Protein AF-A0A662FDF1-F1 (afdb_monomer_lite)

Sequence (699 aa):
MPKTLEEILCEEPIIKRAIHRTEIYFAEHPLLTFTLAAVPGYFVAKRFGVEMYGWEDIWRFSPWQPGIGFFFGAFSTLMAKAAKRRIYEAGNPPKIGNSLADRIGYTMWRHPSLPGAIFFMLVIAKVSGSIIQVIKEPWIYTLTPAQALWNYLPFLYVSACIGNTVGYLLHPVIRPHLSQTISTLLAEVKYMLFRDKAILEAKEAELEREKQTQGRLAEDYAMLMGLKRWLGKTEEFFQVTAELYSESDQILKGKNIISTGGYIAAPGIELQFAVGNLRSFISSKFFGGAREDYYLRKAISVMLTYNNVRRAKRLMAKAVTVSNHRPDVQALYSLFLHYFKQPEAEREMHKMVELVLSDNKLRVEPLGESVNKVYTIGPSKFLESTLIFKEHPELEVLEQEYTMREHLEAAIQGLEGYALPEVLAPPATYIVNGEEMHVYVLKRSPGVVLWDLMQEDETPELVQILNRIAEVIAVWHASLPTDLSEHGALKLDAKLRSRLNNEHLRAHLLRAMQPSDYESLVRTIEKHYTPVYNTFEESVWALNLDSHPQQYILGRKGTITRVDTEDKGVVPVQFDLVNLMECVPVLSEDEKLAAIELYHTVYMANATPNVQALPSLDELALHYYNGIIQRAISLCAAWSSPDRTRMWQYRPVILGCAINAIEQIKHLNHGYYFAHSTHYKALRDGLLKIQECLVGLSA

pLDDT: mean 71.82, std 23.58, range [26.97, 98.56]

Radius of gyration: 37.02 Å; chains: 1; bounding box: 110×81×86 Å

Structure (mmCIF, N/CA/C/O backbone):
data_AF-A0A662FDF1-F1
#
_entry.id   AF-A0A662FDF1-F1
#
loop_
_atom_site.group_PDB
_atom_site.id
_atom_site.type_symbol
_atom_site.label_atom_id
_atom_site.label_alt_id
_atom_site.label_comp_id
_atom_site.label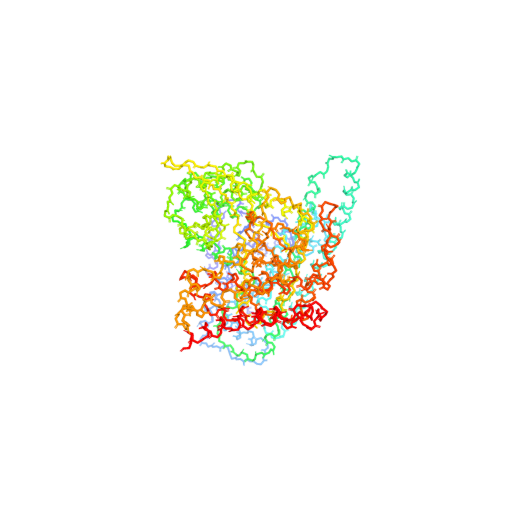_asym_id
_atom_site.label_entity_id
_atom_site.label_seq_id
_atom_site.pdbx_PDB_ins_code
_atom_site.Cartn_x
_atom_site.Cartn_y
_atom_site.Cartn_z
_atom_site.occupancy
_atom_site.B_iso_or_equiv
_atom_site.auth_seq_id
_atom_site.auth_comp_id
_atom_site.auth_asym_id
_atom_site.auth_atom_id
_atom_site.pdbx_PDB_model_num
ATOM 1 N N . MET A 1 1 ? -72.327 -51.411 32.948 1.00 42.38 1 MET A N 1
ATOM 2 C CA . MET A 1 1 ? -71.664 -50.571 31.927 1.00 42.38 1 MET A CA 1
ATOM 3 C C . MET A 1 1 ? -70.189 -50.468 32.284 1.00 42.38 1 MET A C 1
ATOM 5 O O . MET A 1 1 ? -69.911 -50.426 33.480 1.00 42.38 1 MET A O 1
ATOM 9 N N . PRO A 1 2 ? -69.247 -50.508 31.325 1.00 40.22 2 PRO A N 1
ATOM 10 C CA . PRO A 1 2 ? -67.842 -50.284 31.647 1.00 40.22 2 PRO A CA 1
ATOM 11 C C . PRO A 1 2 ? -67.670 -48.845 32.142 1.00 40.22 2 PRO A C 1
ATOM 13 O O . PRO A 1 2 ? -68.214 -47.924 31.533 1.00 40.22 2 PRO A O 1
ATOM 16 N N . LYS A 1 3 ? -66.954 -48.677 33.261 1.00 39.44 3 LYS A N 1
ATOM 17 C CA . LYS A 1 3 ? -66.664 -47.354 33.817 1.00 39.44 3 LYS A CA 1
ATOM 18 C C . LYS A 1 3 ? -65.905 -46.520 32.789 1.00 39.44 3 LYS A C 1
ATOM 20 O O . LYS A 1 3 ? -65.003 -47.035 32.120 1.00 39.44 3 LYS A O 1
ATOM 25 N N . THR A 1 4 ? -66.253 -45.248 32.663 1.00 43.44 4 THR A N 1
ATOM 26 C CA . THR A 1 4 ? -65.507 -44.329 31.799 1.00 43.44 4 THR A CA 1
ATOM 27 C C . THR A 1 4 ? -64.102 -44.106 32.364 1.00 43.44 4 THR A C 1
ATOM 29 O O . THR A 1 4 ? -63.842 -44.284 33.556 1.00 43.44 4 THR A O 1
ATOM 32 N N . LEU A 1 5 ? -63.157 -43.713 31.508 1.00 35.69 5 LEU A N 1
ATOM 33 C CA . LEU A 1 5 ? -61.793 -43.394 31.940 1.00 35.69 5 LEU A CA 1
ATOM 34 C C . LEU A 1 5 ? -61.787 -42.297 33.027 1.00 35.69 5 LEU A C 1
ATOM 36 O O . LEU A 1 5 ? -60.950 -42.337 33.922 1.00 35.69 5 LEU A O 1
ATOM 40 N N . GLU A 1 6 ? -62.752 -41.374 32.983 1.00 38.72 6 GLU A N 1
ATOM 41 C CA . GLU A 1 6 ? -62.977 -40.342 34.004 1.00 38.72 6 GLU A CA 1
ATOM 42 C C . GLU A 1 6 ? -63.406 -40.932 35.356 1.00 38.72 6 GLU A C 1
ATOM 44 O O . GLU A 1 6 ? -62.840 -40.573 36.388 1.00 38.72 6 GLU A O 1
ATOM 49 N N . GLU A 1 7 ? -64.333 -41.892 35.365 1.00 44.09 7 GLU A N 1
ATOM 50 C CA . GLU A 1 7 ? -64.787 -42.570 36.589 1.00 44.09 7 GLU A CA 1
ATOM 51 C C . GLU A 1 7 ? -63.662 -43.375 37.256 1.00 44.09 7 GLU A C 1
ATOM 53 O O . GLU A 1 7 ? -63.554 -43.409 38.482 1.00 44.09 7 GLU A O 1
ATOM 58 N N . ILE A 1 8 ? -62.778 -43.972 36.453 1.00 44.91 8 ILE A N 1
ATOM 59 C CA . ILE A 1 8 ? -61.617 -44.733 36.937 1.00 44.91 8 ILE A CA 1
ATOM 60 C C . ILE A 1 8 ? -60.568 -43.802 37.568 1.00 44.91 8 ILE A C 1
ATOM 62 O O . ILE A 1 8 ? -59.941 -44.156 38.565 1.00 44.91 8 ILE A O 1
ATOM 66 N N . LEU A 1 9 ? -60.376 -42.601 37.017 1.00 41.38 9 LEU A N 1
ATOM 67 C CA . LEU A 1 9 ? -59.391 -41.635 37.516 1.00 41.38 9 LEU A CA 1
ATOM 68 C C . LEU A 1 9 ? -59.842 -40.947 38.816 1.00 41.38 9 LEU A C 1
ATOM 70 O O . LEU A 1 9 ? -59.007 -40.637 39.663 1.00 41.38 9 LEU A O 1
ATOM 74 N N . CYS A 1 10 ? -61.144 -40.751 39.032 1.00 44.44 10 CYS A N 1
ATOM 75 C CA . CYS A 1 10 ? -61.662 -40.150 40.269 1.00 44.44 10 CYS A CA 1
ATOM 76 C C . CYS A 1 10 ? -61.654 -41.095 41.488 1.00 44.44 10 CYS A C 1
ATOM 78 O O . CYS A 1 10 ? -61.742 -40.633 42.632 1.00 44.44 10 CYS A O 1
ATOM 80 N N . GLU A 1 11 ? -61.541 -42.408 41.280 1.00 46.00 11 GLU A N 1
ATOM 81 C CA . GLU A 1 11 ? -61.487 -43.401 42.362 1.00 46.00 11 GLU A CA 1
ATOM 82 C C . GLU A 1 11 ? -60.057 -43.695 42.855 1.00 46.00 11 GLU A C 1
ATOM 84 O O . GLU A 1 11 ? -59.892 -44.235 43.951 1.00 46.00 11 GLU A O 1
ATOM 89 N N . GLU A 1 12 ? -59.030 -43.270 42.110 1.00 51.44 12 GLU A N 1
ATOM 90 C CA . GLU A 1 12 ? -57.619 -43.538 42.403 1.00 51.44 12 GLU A CA 1
ATOM 91 C C . GLU A 1 12 ? -57.128 -42.850 43.701 1.00 51.44 12 GLU A C 1
ATOM 93 O O . GLU A 1 12 ? -57.155 -41.616 43.811 1.00 51.44 12 GLU A O 1
ATOM 98 N N . PRO A 1 13 ? -56.606 -43.602 44.693 1.00 50.75 13 PRO A N 1
ATOM 99 C CA . PRO A 1 13 ? -56.157 -43.060 45.980 1.00 50.75 13 PRO A CA 1
ATOM 100 C C . PRO A 1 13 ? -55.051 -42.004 45.883 1.00 50.75 13 PRO A C 1
ATOM 102 O O . PRO A 1 13 ? -54.888 -41.196 46.800 1.00 50.75 13 PRO A O 1
ATOM 105 N N . ILE A 1 14 ? -54.260 -42.021 44.807 1.00 42.62 14 ILE A N 1
ATOM 106 C CA . ILE A 1 14 ? -53.223 -41.013 44.537 1.00 42.62 14 ILE A CA 1
ATOM 107 C C . ILE A 1 14 ? -53.858 -39.698 44.080 1.00 42.62 14 ILE A C 1
ATOM 109 O O . ILE A 1 14 ? -53.423 -38.637 44.518 1.00 42.62 14 ILE A O 1
ATOM 113 N N . ILE A 1 15 ? -54.914 -39.762 43.268 1.00 45.03 15 ILE A N 1
ATOM 114 C CA . ILE A 1 15 ? -55.654 -38.587 42.797 1.00 45.03 15 ILE A CA 1
ATOM 115 C C . ILE A 1 15 ? -56.463 -37.989 43.952 1.00 45.03 15 ILE A C 1
ATOM 117 O O . ILE A 1 15 ? -56.398 -36.784 44.172 1.00 45.03 15 ILE A O 1
ATOM 121 N N . LYS A 1 16 ? -57.093 -38.819 44.795 1.00 46.84 16 LYS A N 1
ATOM 122 C CA . LYS A 1 16 ? -57.736 -38.354 46.040 1.00 46.84 16 LYS A CA 1
ATOM 123 C C . LYS A 1 16 ? -56.751 -37.688 47.007 1.00 46.84 16 LYS A C 1
ATOM 125 O O . LYS A 1 16 ? -57.066 -36.650 47.580 1.00 46.84 16 LYS A O 1
ATOM 130 N N . ARG A 1 17 ? -55.541 -38.240 47.168 1.00 45.88 17 ARG A N 1
ATOM 131 C CA . ARG A 1 17 ? -54.486 -37.632 48.002 1.00 45.88 17 ARG A CA 1
ATOM 132 C C . ARG A 1 17 ? -53.908 -36.354 47.403 1.00 45.88 17 ARG A C 1
ATOM 134 O O . ARG A 1 17 ? -53.546 -35.460 48.162 1.00 45.88 17 ARG A O 1
ATOM 141 N N . ALA A 1 18 ? -53.816 -36.267 46.077 1.00 43.69 18 ALA A N 1
ATOM 142 C CA . ALA A 1 18 ? -53.426 -35.043 45.393 1.00 43.69 18 ALA A CA 1
ATOM 143 C C . ALA A 1 18 ? -54.468 -33.952 45.650 1.00 43.69 18 ALA A C 1
ATOM 145 O O . ALA A 1 18 ? -54.094 -32.925 46.197 1.00 43.69 18 ALA A O 1
ATOM 146 N N . ILE A 1 19 ? -55.754 -34.234 45.401 1.00 47.12 19 ILE A N 1
ATOM 147 C CA . ILE A 1 19 ? -56.880 -33.320 45.654 1.00 47.12 19 ILE A CA 1
ATOM 148 C C . ILE A 1 19 ? -56.870 -32.826 47.106 1.00 47.12 19 ILE A C 1
ATOM 150 O O . ILE A 1 19 ? -56.863 -31.622 47.334 1.00 47.12 19 ILE A O 1
ATOM 154 N N . HIS A 1 20 ? -56.742 -33.729 48.081 1.00 45.22 20 HIS A N 1
ATOM 155 C CA . HIS A 1 20 ? -56.734 -33.361 49.498 1.00 45.22 20 HIS A CA 1
ATOM 156 C C . HIS A 1 20 ? -55.522 -32.499 49.907 1.00 45.22 20 HIS A C 1
ATOM 158 O O . HIS A 1 20 ? -55.645 -31.563 50.692 1.00 45.22 20 HIS A O 1
ATOM 164 N N . ARG A 1 21 ? -54.330 -32.763 49.351 1.00 43.97 21 ARG A N 1
ATOM 165 C CA . ARG A 1 21 ? -53.152 -31.904 49.575 1.00 43.97 21 ARG A CA 1
ATOM 166 C C . ARG A 1 21 ? -53.297 -30.542 48.906 1.00 43.97 21 ARG A C 1
ATOM 168 O O . ARG A 1 21 ? -52.773 -29.562 49.423 1.00 43.97 21 ARG A O 1
ATOM 175 N N . THR A 1 22 ? -53.988 -30.481 47.771 1.00 42.75 22 THR A N 1
ATOM 176 C CA . THR A 1 22 ? -54.289 -29.217 47.100 1.00 42.75 22 THR A CA 1
ATOM 177 C C . THR A 1 22 ? -55.312 -28.406 47.904 1.00 42.75 22 THR A C 1
ATOM 179 O O . THR A 1 22 ? -55.113 -27.211 48.070 1.00 42.75 22 THR A O 1
ATOM 182 N N . GLU A 1 23 ? -56.327 -29.043 48.500 1.00 43.81 23 GLU A N 1
ATOM 183 C CA . GLU A 1 23 ? -57.292 -28.398 49.411 1.00 43.81 23 GLU A CA 1
ATOM 184 C C . GLU A 1 23 ? -56.612 -27.753 50.631 1.00 43.81 23 GLU A C 1
ATOM 186 O O . GLU A 1 23 ? -56.916 -26.609 50.963 1.00 43.81 23 GLU A O 1
ATOM 191 N N . ILE A 1 24 ? -55.643 -28.438 51.252 1.00 44.56 24 ILE A N 1
ATOM 192 C CA . ILE A 1 24 ? -54.864 -27.900 52.385 1.00 44.56 24 ILE A CA 1
ATOM 193 C C . ILE A 1 24 ? -54.005 -26.704 51.945 1.00 44.56 24 ILE A C 1
ATOM 195 O O . ILE A 1 24 ? -53.992 -25.671 52.607 1.00 44.56 24 ILE A O 1
ATOM 199 N N . TYR A 1 25 ? -53.338 -26.808 50.793 1.00 39.19 25 TYR A N 1
ATOM 200 C CA . TYR A 1 25 ? -52.494 -25.739 50.248 1.00 39.19 25 TYR A CA 1
ATOM 201 C C . TYR A 1 25 ? -53.300 -24.489 49.833 1.00 39.19 25 TYR A C 1
ATOM 203 O O . TYR A 1 25 ? -52.793 -23.370 49.883 1.00 39.19 25 TYR A O 1
ATOM 211 N N . PHE A 1 26 ? -54.571 -24.658 49.453 1.00 41.97 26 PHE A N 1
ATOM 212 C CA . PHE A 1 26 ? -55.473 -23.558 49.096 1.00 41.97 26 PHE A CA 1
ATOM 213 C C . PHE A 1 26 ? -56.068 -22.818 50.301 1.00 41.97 26 PHE A C 1
ATOM 215 O O . PHE A 1 26 ? -56.454 -21.658 50.156 1.00 41.97 26 PHE A O 1
ATOM 222 N N . ALA A 1 27 ? -56.107 -23.438 51.485 1.00 42.75 27 ALA A N 1
ATOM 223 C CA . ALA A 1 27 ? -56.551 -22.778 52.713 1.00 42.75 27 ALA A CA 1
ATOM 224 C C . ALA A 1 27 ? -55.541 -21.727 53.224 1.00 42.75 27 ALA A C 1
ATOM 226 O O . ALA A 1 27 ? -55.931 -20.781 53.905 1.00 42.75 27 ALA A O 1
ATOM 227 N N . GLU A 1 28 ? -54.258 -21.854 52.864 1.00 37.38 28 GLU A N 1
ATOM 228 C CA . GLU A 1 28 ? -53.168 -21.001 53.366 1.00 37.38 28 GLU A CA 1
ATOM 229 C C . GLU A 1 28 ? -52.813 -19.817 52.436 1.00 37.38 28 GLU A C 1
ATOM 231 O O . GLU A 1 28 ? -52.108 -18.894 52.851 1.00 37.38 28 GLU A O 1
ATOM 236 N N . HIS A 1 29 ? -53.324 -19.778 51.193 1.00 38.59 29 HIS A N 1
ATOM 237 C CA . HIS A 1 29 ? -52.948 -18.768 50.184 1.00 38.59 29 HIS A CA 1
ATOM 238 C C . HIS A 1 29 ? -54.138 -18.219 49.350 1.00 38.59 29 HIS A C 1
ATOM 240 O O . HIS A 1 29 ? -54.255 -18.526 48.160 1.00 38.59 29 HIS A O 1
ATOM 246 N N . PRO A 1 30 ? -54.983 -17.323 49.912 1.00 36.59 30 PRO A N 1
ATOM 247 C CA . PRO A 1 30 ? -56.262 -16.890 49.317 1.00 36.59 30 PRO A CA 1
ATOM 248 C C . PRO A 1 30 ? -56.160 -16.079 48.012 1.00 36.59 30 PRO A C 1
ATOM 250 O O . PRO A 1 30 ? -57.107 -16.017 47.232 1.00 36.59 30 PRO A O 1
ATOM 253 N N . LEU A 1 31 ? -55.017 -15.434 47.759 1.00 31.52 31 LEU A N 1
ATOM 254 C CA . LEU A 1 31 ? -54.783 -14.624 46.553 1.00 31.52 31 LEU A CA 1
ATOM 255 C C . LEU A 1 31 ? -54.398 -15.468 45.327 1.00 31.52 31 LEU A C 1
ATOM 257 O O . LEU A 1 31 ? -54.561 -15.017 44.198 1.00 31.52 31 LEU A O 1
ATOM 261 N N . LEU A 1 32 ? -53.945 -16.710 45.533 1.00 37.28 32 LEU A N 1
ATOM 262 C CA . LEU A 1 32 ? -53.723 -17.680 44.454 1.00 37.28 32 LEU A CA 1
ATOM 263 C C . LEU A 1 32 ? -55.043 -18.326 43.980 1.00 37.28 32 LEU A C 1
ATOM 265 O O . LEU A 1 32 ? -55.106 -18.917 42.898 1.00 37.28 32 LEU A O 1
ATOM 269 N N . THR A 1 33 ? -56.096 -18.200 44.792 1.00 38.00 33 THR A N 1
ATOM 270 C CA . THR A 1 33 ? -57.390 -18.878 44.655 1.00 38.00 33 THR A CA 1
ATOM 271 C C . THR A 1 33 ? -58.196 -18.399 43.452 1.00 38.00 33 THR A C 1
ATOM 273 O O . THR A 1 33 ? -58.956 -19.178 42.891 1.00 38.00 33 THR A O 1
ATOM 276 N N . PHE A 1 34 ? -58.006 -17.164 42.985 1.00 34.56 34 PHE A N 1
ATOM 277 C CA . PHE A 1 34 ? -58.793 -16.656 41.855 1.00 34.56 34 PHE A CA 1
ATOM 278 C C . PHE A 1 34 ? -58.299 -17.165 40.490 1.00 34.56 34 PHE A C 1
ATOM 280 O O . PHE A 1 34 ? -59.073 -17.260 39.543 1.00 34.56 34 PHE A O 1
ATOM 287 N N . THR A 1 35 ? -57.022 -17.543 40.391 1.00 38.69 35 THR A N 1
ATOM 288 C CA . THR A 1 35 ? -56.368 -17.807 39.097 1.00 38.69 35 THR A CA 1
ATOM 289 C C . THR A 1 35 ? -56.156 -19.298 38.823 1.00 38.69 35 THR A C 1
ATOM 291 O O . THR A 1 35 ? -56.172 -19.723 37.672 1.00 38.69 35 THR A O 1
ATOM 294 N N . LEU A 1 36 ? -55.990 -20.123 39.864 1.00 40.50 36 LEU A N 1
ATOM 295 C CA . LEU A 1 36 ? -55.764 -21.573 39.724 1.00 40.50 36 LEU A CA 1
ATOM 296 C C . LEU A 1 36 ? -57.019 -22.428 39.970 1.00 40.50 36 LEU A C 1
ATOM 298 O O . LEU A 1 36 ? -56.988 -23.639 39.746 1.00 40.50 36 LEU A O 1
ATOM 302 N N . ALA A 1 37 ? -58.140 -21.816 40.367 1.00 39.81 37 ALA A N 1
ATOM 303 C CA . ALA A 1 37 ? -59.404 -22.514 40.612 1.00 39.81 37 ALA A CA 1
ATOM 304 C C . ALA A 1 37 ? -60.166 -22.925 39.339 1.00 39.81 37 ALA A C 1
ATOM 306 O O . ALA A 1 37 ? -61.152 -23.650 39.439 1.00 39.81 37 ALA A O 1
ATOM 307 N N . ALA A 1 38 ? -59.720 -22.537 38.142 1.00 45.56 38 ALA A N 1
ATOM 308 C CA . ALA A 1 38 ? -60.472 -22.788 36.911 1.00 45.56 38 ALA A CA 1
ATOM 309 C C . ALA A 1 38 ? -60.631 -24.283 36.577 1.00 45.56 38 ALA A C 1
ATOM 311 O O . ALA A 1 38 ? -61.684 -24.705 36.108 1.00 45.56 38 ALA A O 1
ATOM 312 N N . VAL A 1 39 ? -59.612 -25.106 36.854 1.00 41.78 39 VAL A N 1
ATOM 313 C CA . VAL A 1 39 ? -59.653 -26.538 36.519 1.00 41.78 39 VAL A CA 1
ATOM 314 C C . VAL A 1 39 ? -60.326 -27.358 37.630 1.00 41.78 39 VAL A C 1
ATOM 316 O O . VAL A 1 39 ? -61.275 -28.072 37.317 1.00 41.78 39 VAL A O 1
ATOM 319 N N . PRO A 1 40 ? -59.964 -27.237 38.927 1.00 42.31 40 PRO A N 1
ATOM 320 C CA . PRO A 1 40 ? -60.670 -27.957 39.992 1.00 42.31 40 PRO A CA 1
ATOM 321 C C . PRO A 1 40 ? -62.108 -27.452 40.210 1.00 42.31 40 PRO A C 1
ATOM 323 O O . PRO A 1 40 ? -63.010 -28.259 40.422 1.00 42.31 40 PRO A O 1
ATOM 326 N N . GLY A 1 41 ? -62.345 -26.140 40.098 1.00 40.78 41 GLY A N 1
ATOM 327 C CA . GLY A 1 41 ? -63.663 -25.515 40.258 1.00 40.78 41 GLY A CA 1
ATOM 328 C C . GLY A 1 41 ? -64.664 -25.924 39.177 1.00 40.78 41 GLY A C 1
ATOM 329 O O . GLY A 1 41 ? -65.831 -26.132 39.491 1.00 40.78 41 GLY A O 1
ATOM 330 N N . TYR A 1 42 ? -64.207 -26.162 37.942 1.00 44.81 42 TYR A N 1
ATOM 331 C CA . TYR A 1 42 ? -65.031 -26.731 36.870 1.00 44.81 42 TYR A CA 1
ATOM 332 C C . TYR A 1 42 ? -65.496 -28.163 37.192 1.00 44.81 42 TYR A C 1
ATOM 334 O O . TYR A 1 42 ? -66.669 -28.494 37.011 1.00 44.81 42 TYR A O 1
ATOM 342 N N . PHE A 1 43 ? -64.611 -29.009 37.734 1.00 44.47 43 PHE A N 1
ATOM 343 C CA . PHE A 1 43 ? -64.970 -30.379 38.125 1.00 44.47 43 PHE A CA 1
ATOM 344 C C . PHE A 1 43 ? -65.867 -30.432 39.373 1.00 44.47 43 PHE A C 1
ATOM 346 O O . PHE A 1 43 ? -66.725 -31.310 39.464 1.00 44.47 43 PHE A O 1
ATOM 353 N N . VAL A 1 44 ? -65.729 -29.480 40.302 1.00 41.69 44 VAL A N 1
ATOM 354 C CA . VAL A 1 44 ? -66.623 -29.331 41.463 1.00 41.69 44 VAL A CA 1
ATOM 355 C C . VAL A 1 44 ? -68.000 -28.805 41.031 1.00 41.69 44 VAL A C 1
ATOM 357 O O . VAL A 1 44 ? -69.007 -29.429 41.354 1.00 41.69 44 VAL A O 1
ATOM 360 N N . ALA A 1 45 ? -68.075 -27.739 40.228 1.00 42.25 45 ALA A N 1
ATOM 361 C CA . ALA A 1 45 ? -69.336 -27.165 39.742 1.00 42.25 45 ALA A CA 1
ATOM 362 C C . ALA A 1 45 ? -70.161 -28.163 38.908 1.00 42.25 45 ALA A C 1
ATOM 364 O O . ALA A 1 45 ? -71.369 -28.295 39.110 1.00 42.25 45 ALA A O 1
ATOM 365 N N . LYS A 1 46 ? -69.499 -28.955 38.051 1.00 42.84 46 LYS A N 1
ATOM 366 C CA . LYS A 1 46 ? -70.140 -30.004 37.240 1.00 42.84 46 LYS A CA 1
ATOM 367 C C . LYS A 1 46 ? -70.628 -31.194 38.078 1.00 42.84 46 LYS A C 1
ATOM 369 O O . LYS A 1 46 ? -71.646 -31.793 37.750 1.00 42.84 46 LYS A O 1
ATOM 374 N N . ARG A 1 47 ? -69.945 -31.514 39.186 1.00 41.88 47 ARG A N 1
ATOM 375 C CA . ARG A 1 47 ? -70.369 -32.550 40.148 1.00 41.88 47 ARG A CA 1
ATOM 376 C C . ARG A 1 47 ? -71.602 -32.139 40.963 1.00 41.88 47 ARG A C 1
ATOM 378 O O . ARG A 1 47 ? -72.342 -33.017 41.395 1.00 41.88 47 ARG A O 1
ATOM 385 N N . PHE A 1 48 ? -71.825 -30.839 41.150 1.00 39.84 48 PHE A N 1
ATOM 386 C CA . PHE A 1 48 ? -72.966 -30.287 41.892 1.00 39.84 48 PHE A CA 1
ATOM 387 C C . PHE A 1 48 ? -74.058 -29.672 40.997 1.00 39.84 48 PHE A C 1
ATOM 389 O O . PHE A 1 48 ? -74.992 -29.069 41.515 1.00 39.84 48 PHE A O 1
ATOM 396 N N . GLY A 1 49 ? -73.978 -29.846 39.671 1.00 36.22 49 GLY A N 1
ATOM 397 C CA . GLY A 1 49 ? -75.024 -29.418 38.734 1.00 36.22 49 GLY A CA 1
ATOM 398 C C . GLY A 1 49 ? -75.158 -27.902 38.556 1.00 36.22 49 GLY A C 1
ATOM 399 O O . GLY A 1 49 ? -76.231 -27.432 38.194 1.00 36.22 49 GLY A O 1
ATOM 400 N N . VAL A 1 50 ? -74.098 -27.132 38.816 1.00 36.56 50 VAL A N 1
ATOM 401 C CA . VAL A 1 50 ? -74.103 -25.670 38.654 1.00 36.56 50 VAL A CA 1
ATOM 402 C C . VAL A 1 50 ? -73.697 -25.314 37.220 1.00 36.56 50 VAL A C 1
ATOM 404 O O . VAL A 1 50 ? -72.586 -25.634 36.796 1.00 36.56 50 VAL A O 1
ATOM 407 N N . GLU A 1 51 ? -74.582 -24.651 36.469 1.00 35.72 51 GLU A N 1
ATOM 408 C CA . GLU A 1 51 ? -74.274 -24.132 35.129 1.00 35.72 51 GLU A CA 1
ATOM 409 C C . GLU A 1 51 ? -73.327 -22.927 35.215 1.00 35.72 51 GLU A C 1
ATOM 411 O O . GLU A 1 51 ? -73.609 -21.940 35.895 1.00 35.72 51 GLU A O 1
ATOM 416 N N . MET A 1 52 ? -72.202 -22.992 34.498 1.00 38.25 52 MET A N 1
ATOM 417 C CA . MET A 1 52 ? -71.324 -21.844 34.271 1.00 38.25 52 MET A CA 1
ATOM 418 C C . MET A 1 52 ? -71.176 -21.561 32.775 1.00 38.25 52 MET A C 1
ATOM 420 O O . MET A 1 52 ? -71.064 -22.485 31.966 1.00 38.25 52 MET A O 1
ATOM 424 N N . TYR A 1 53 ? -71.157 -20.268 32.440 1.00 38.84 53 TYR A N 1
ATOM 425 C CA . TYR A 1 53 ? -70.876 -19.723 31.109 1.00 38.84 53 TYR A CA 1
ATOM 426 C C . TYR A 1 53 ? -69.484 -20.191 30.613 1.00 38.84 53 TYR A C 1
ATOM 428 O O . TYR A 1 53 ? -68.581 -20.429 31.413 1.00 38.84 53 TYR A O 1
ATOM 436 N N . GLY A 1 54 ? -69.356 -20.444 29.305 1.00 39.81 54 GLY A N 1
ATOM 437 C CA . GLY A 1 54 ? -68.370 -21.355 28.699 1.00 39.81 54 GLY A CA 1
ATOM 438 C C . GLY A 1 54 ? -66.867 -21.050 28.870 1.00 39.81 54 GLY A C 1
ATOM 439 O O . GLY A 1 54 ? -66.443 -20.003 29.347 1.00 39.81 54 GLY A O 1
ATOM 440 N N . TRP A 1 55 ? -66.038 -22.002 28.408 1.00 36.16 55 TRP A N 1
ATOM 441 C CA . TRP A 1 55 ? -64.559 -22.028 28.496 1.00 36.16 55 TRP A CA 1
ATOM 442 C C . TRP A 1 55 ? -63.832 -20.771 27.979 1.00 36.16 55 TRP A C 1
ATOM 444 O O . TRP A 1 55 ? -62.661 -20.563 28.299 1.00 36.16 55 TRP A O 1
ATOM 454 N N . GLU A 1 56 ? -64.502 -19.951 27.176 1.00 41.69 56 GLU A N 1
ATOM 455 C CA . GLU A 1 56 ? -63.957 -18.751 26.539 1.00 41.69 56 GLU A CA 1
ATOM 456 C C . GLU A 1 56 ? -63.754 -17.592 27.532 1.00 41.69 56 GLU A C 1
ATOM 458 O O . GLU A 1 56 ? -62.854 -16.775 27.337 1.00 41.69 56 GLU A O 1
ATOM 463 N N . ASP A 1 57 ? -64.489 -17.561 28.648 1.00 39.38 57 ASP A N 1
ATOM 464 C CA . ASP A 1 57 ? -64.388 -16.477 29.636 1.00 39.38 57 ASP A CA 1
ATOM 465 C C . ASP A 1 57 ? -63.230 -16.656 30.633 1.00 39.38 57 ASP A C 1
ATOM 467 O O . ASP A 1 57 ? -62.681 -15.678 31.141 1.00 39.38 57 ASP A O 1
ATOM 471 N N . ILE A 1 58 ? -62.773 -17.891 30.860 1.00 39.03 58 ILE A N 1
ATOM 472 C CA . ILE A 1 58 ? -61.659 -18.202 31.778 1.00 39.03 58 ILE A CA 1
ATOM 473 C C . ILE A 1 58 ? -60.330 -17.623 31.262 1.00 39.03 58 ILE A C 1
ATOM 475 O O . ILE A 1 58 ? -59.485 -17.181 32.042 1.00 39.03 58 ILE A O 1
ATOM 479 N N . TRP A 1 59 ? -60.150 -17.569 29.941 1.00 41.81 59 TRP A N 1
ATOM 480 C CA . TRP A 1 59 ? -58.941 -17.030 29.311 1.00 41.81 59 TRP A CA 1
ATOM 481 C C . TRP A 1 59 ? -58.912 -15.499 29.244 1.00 41.81 59 TRP A C 1
ATOM 483 O O . TRP A 1 59 ? -57.846 -14.923 29.027 1.00 41.81 59 TRP A O 1
ATOM 493 N N . ARG A 1 60 ? -60.043 -14.825 29.498 1.00 39.16 60 ARG A N 1
ATOM 494 C CA . ARG A 1 60 ? -60.129 -13.355 29.499 1.00 39.16 60 ARG A CA 1
ATOM 495 C C . ARG A 1 60 ? -59.410 -12.701 30.686 1.00 39.16 60 ARG A C 1
ATOM 497 O O . ARG A 1 60 ? -59.096 -11.518 30.603 1.00 39.16 60 ARG A O 1
ATOM 504 N N . PHE A 1 61 ? -59.092 -13.444 31.754 1.00 34.69 61 PHE A N 1
ATOM 505 C CA . PHE A 1 61 ? -58.605 -12.862 33.017 1.00 34.69 61 PHE A CA 1
ATOM 506 C C . PHE A 1 61 ? -57.160 -13.202 33.431 1.00 34.69 61 PHE A C 1
ATOM 508 O O . PHE A 1 61 ? -56.701 -12.679 34.446 1.00 34.69 61 PHE A O 1
ATOM 515 N N . SER A 1 62 ? -56.394 -14.021 32.694 1.00 40.81 62 SER A N 1
ATOM 516 C CA . SER A 1 62 ? -55.030 -14.382 33.141 1.00 40.81 62 SER A CA 1
ATOM 517 C C . SER A 1 62 ? -53.989 -14.659 32.039 1.00 40.81 62 SER A C 1
ATOM 519 O O . SER A 1 62 ? -53.572 -15.800 31.849 1.00 40.81 62 SER A O 1
ATOM 521 N N . PRO A 1 63 ? -53.489 -13.632 31.324 1.00 34.84 63 PRO A N 1
ATOM 522 C CA . PRO A 1 63 ? -52.352 -13.804 30.416 1.00 34.84 63 PRO A CA 1
ATOM 523 C C . PRO A 1 63 ? -50.973 -13.526 31.050 1.00 34.84 63 PRO A C 1
ATOM 525 O O . PRO A 1 63 ? -49.951 -13.667 30.384 1.00 34.84 63 PRO A O 1
ATOM 528 N N . TRP A 1 64 ? -50.893 -13.164 32.335 1.00 38.38 64 TRP A N 1
ATOM 529 C CA . TRP A 1 64 ? -49.657 -12.654 32.940 1.00 38.38 64 TRP A CA 1
ATOM 530 C C . TRP A 1 64 ? -49.082 -13.569 34.024 1.00 38.38 64 TRP A C 1
ATOM 532 O O . TRP A 1 64 ? -49.028 -13.141 35.172 1.00 38.38 64 TRP A O 1
ATOM 542 N N . GLN A 1 65 ? -48.616 -14.790 33.712 1.00 39.16 65 GLN A N 1
ATOM 543 C CA . GLN A 1 65 ? -47.540 -15.391 34.525 1.00 39.16 65 GLN A CA 1
ATOM 544 C C . GLN A 1 65 ? -46.837 -16.631 33.920 1.00 39.16 65 GLN A C 1
ATOM 546 O O . GLN A 1 65 ? -47.494 -17.515 33.372 1.00 39.16 65 GLN A O 1
ATOM 551 N N . PRO A 1 66 ? -45.506 -16.782 34.119 1.00 36.31 66 PRO A N 1
ATOM 552 C CA . PRO A 1 66 ? -44.702 -17.927 33.652 1.00 36.31 66 PRO A CA 1
ATOM 553 C C . PRO A 1 66 ? -45.049 -19.301 34.268 1.00 36.31 66 PRO A C 1
ATOM 555 O O . PRO A 1 66 ? -44.462 -20.311 33.882 1.00 36.31 66 PRO A O 1
ATOM 558 N N . GLY A 1 67 ? -45.974 -19.368 35.234 1.00 35.94 67 GLY A N 1
ATOM 559 C CA . GLY A 1 67 ? -46.286 -20.588 35.994 1.00 35.94 67 GLY A CA 1
ATOM 560 C C . GLY A 1 67 ? -47.038 -21.671 35.208 1.00 35.94 67 GLY A C 1
ATOM 561 O O . GLY A 1 67 ? -46.904 -22.856 35.512 1.00 35.94 67 GLY A O 1
ATOM 562 N N . ILE A 1 68 ? -47.773 -21.294 34.157 1.00 42.34 68 ILE A N 1
ATOM 563 C CA . ILE A 1 68 ? -48.611 -22.220 33.375 1.00 42.34 68 ILE A CA 1
ATOM 564 C C . ILE A 1 68 ? -47.747 -23.252 32.629 1.00 42.34 68 ILE A C 1
ATOM 566 O O . ILE A 1 68 ? -48.042 -24.447 32.657 1.00 42.34 68 ILE A O 1
ATOM 570 N N . GLY A 1 69 ? -46.619 -22.831 32.046 1.00 41.47 69 GLY A N 1
ATOM 571 C CA . GLY A 1 69 ? -45.698 -23.737 31.346 1.00 41.47 69 GLY A CA 1
ATOM 572 C C . GLY A 1 69 ? -45.067 -24.791 32.264 1.00 41.47 69 GLY A C 1
ATOM 573 O O . GLY A 1 69 ? -44.909 -25.948 31.870 1.00 41.47 69 GLY A O 1
ATOM 574 N N . PHE A 1 70 ? -44.779 -24.425 33.518 1.00 38.56 70 PHE A N 1
ATOM 575 C CA . PHE A 1 70 ? -44.219 -25.347 34.509 1.00 38.56 70 PHE A CA 1
ATOM 576 C C . PHE A 1 70 ? -45.249 -26.401 34.953 1.00 38.56 70 PHE A C 1
ATOM 578 O O . PHE A 1 70 ? -44.919 -27.582 35.079 1.00 38.56 70 PHE A O 1
ATOM 585 N N . PHE A 1 71 ? -46.516 -26.002 35.111 1.00 42.81 71 PHE A N 1
ATOM 586 C CA . PHE A 1 71 ? -47.602 -26.902 35.510 1.00 42.81 71 PHE A CA 1
ATOM 587 C C . PHE A 1 71 ? -47.937 -27.928 34.415 1.00 42.81 71 PHE A C 1
ATOM 589 O O . PHE A 1 71 ? -48.076 -29.120 34.697 1.00 42.81 71 PHE A O 1
ATOM 596 N N . PHE A 1 72 ? -47.973 -27.503 33.146 1.00 46.44 72 PHE A N 1
ATOM 597 C CA . PHE A 1 72 ? -48.197 -28.411 32.015 1.00 46.44 72 PHE A CA 1
ATOM 598 C C . PHE A 1 72 ? -47.021 -29.370 31.780 1.00 46.44 72 PHE A C 1
ATOM 600 O O . PHE A 1 72 ? -47.251 -30.540 31.460 1.00 46.44 72 PHE A O 1
ATOM 607 N N . GLY A 1 73 ? -45.778 -28.932 32.009 1.00 45.47 73 GLY A N 1
ATOM 608 C CA . GLY A 1 73 ? -44.596 -29.803 31.985 1.00 45.47 73 GLY A CA 1
ATOM 609 C C . GLY A 1 73 ? -44.626 -30.878 33.080 1.00 45.47 73 GLY A C 1
ATOM 610 O O . GLY A 1 73 ? -44.356 -32.054 32.821 1.00 45.47 73 GLY A O 1
ATOM 611 N N . ALA A 1 74 ? -45.032 -30.513 34.299 1.00 46.22 74 ALA A N 1
ATOM 612 C CA . ALA A 1 74 ? -45.174 -31.459 35.405 1.00 46.22 74 ALA A CA 1
ATOM 613 C C . ALA A 1 74 ? -46.317 -32.467 35.173 1.00 46.22 74 ALA A C 1
ATOM 615 O O . ALA A 1 74 ? -46.135 -33.668 35.390 1.00 46.22 74 ALA A O 1
ATOM 616 N N . PHE A 1 75 ? -47.468 -32.007 34.670 1.00 44.19 75 PHE A N 1
ATOM 617 C CA . PHE A 1 75 ? -48.637 -32.849 34.393 1.00 44.19 75 PHE A CA 1
ATOM 618 C C . PHE A 1 75 ? -48.389 -33.851 33.254 1.00 44.19 75 PHE A C 1
ATOM 620 O O . PHE A 1 75 ? -48.677 -35.040 33.397 1.00 44.19 75 PHE A O 1
ATOM 627 N N . SER A 1 76 ? -47.775 -33.411 32.152 1.00 46.19 76 SER A N 1
ATOM 628 C CA . SER A 1 76 ? -47.400 -34.289 31.031 1.00 46.19 76 SER A CA 1
ATOM 629 C C . SER A 1 76 ? -46.360 -35.341 31.439 1.00 46.19 76 SER A C 1
ATOM 631 O O . SER A 1 76 ? -46.469 -36.504 31.047 1.00 46.19 76 SER A O 1
ATOM 633 N N . THR A 1 77 ? -45.419 -34.983 32.318 1.00 46.91 77 THR A N 1
ATOM 634 C CA . THR A 1 77 ? -44.450 -35.928 32.897 1.00 46.91 77 THR A CA 1
ATOM 635 C C . THR A 1 77 ? -45.125 -36.966 33.807 1.00 46.91 77 THR A C 1
ATOM 637 O O . THR A 1 77 ? -44.763 -38.145 33.785 1.00 46.91 77 THR A O 1
ATOM 640 N N . LEU A 1 78 ? -46.127 -36.560 34.593 1.00 48.06 78 LEU A N 1
ATOM 641 C CA . LEU A 1 78 ? -46.919 -37.452 35.450 1.00 48.06 78 LEU A CA 1
ATOM 642 C C . LEU A 1 78 ? -47.780 -38.425 34.635 1.00 48.06 78 LEU A C 1
ATOM 644 O O . LEU A 1 78 ? -47.778 -39.623 34.921 1.00 48.06 78 LEU A O 1
ATOM 648 N N . MET A 1 79 ? -48.436 -37.942 33.579 1.00 45.72 79 MET A N 1
ATOM 649 C CA . MET A 1 79 ? -49.219 -38.773 32.659 1.00 45.72 79 MET A CA 1
ATOM 650 C C . MET A 1 79 ? -48.336 -39.770 31.899 1.00 45.72 79 MET A C 1
ATOM 652 O O . MET A 1 79 ? -48.693 -40.943 31.786 1.00 45.72 79 MET A O 1
ATOM 656 N N . ALA A 1 80 ? -47.139 -39.354 31.469 1.00 46.28 80 ALA A N 1
ATOM 657 C CA . ALA A 1 80 ? -46.160 -40.248 30.852 1.00 46.28 80 ALA A CA 1
ATOM 658 C C . ALA A 1 80 ? -45.682 -41.344 31.824 1.00 46.28 80 ALA A C 1
ATOM 660 O O . ALA A 1 80 ? -45.543 -42.502 31.431 1.00 46.28 80 ALA A O 1
ATOM 661 N N . LYS A 1 81 ? -45.483 -41.019 33.112 1.00 49.19 81 LYS A N 1
ATOM 662 C CA . LYS A 1 81 ? -45.132 -42.009 34.148 1.00 49.19 81 LYS A CA 1
ATOM 663 C C . LYS A 1 81 ? -46.276 -42.987 34.440 1.00 49.19 81 LYS A C 1
ATOM 665 O O . LYS A 1 81 ? -46.017 -44.181 34.573 1.00 49.19 81 LYS A O 1
ATOM 670 N N . ALA A 1 82 ? -47.522 -42.514 34.502 1.00 48.31 82 ALA A N 1
ATOM 671 C CA . ALA A 1 82 ? -48.698 -43.358 34.722 1.00 48.31 82 ALA A CA 1
ATOM 672 C C . ALA A 1 82 ? -48.969 -44.304 33.536 1.00 48.31 82 ALA A C 1
ATOM 674 O O . ALA A 1 82 ? -49.222 -45.493 33.737 1.00 48.31 82 ALA A O 1
ATOM 675 N N . ALA A 1 83 ? -48.829 -43.807 32.301 1.00 47.03 83 ALA A N 1
ATOM 676 C CA . ALA A 1 83 ? -48.928 -44.617 31.088 1.00 47.03 83 ALA A CA 1
ATOM 677 C C . ALA A 1 83 ? -47.814 -45.674 31.022 1.00 47.03 83 ALA A C 1
ATOM 679 O O . ALA A 1 83 ? -48.091 -46.846 30.774 1.00 47.03 83 ALA A O 1
ATOM 680 N N . LYS A 1 84 ? -46.566 -45.292 31.336 1.00 47.28 84 LYS A N 1
ATOM 681 C CA . LYS A 1 84 ? -45.422 -46.216 31.379 1.00 47.28 84 LYS A CA 1
ATOM 682 C C . LYS A 1 84 ? -45.624 -47.337 32.403 1.00 47.28 84 LYS A C 1
ATOM 684 O O . LYS A 1 84 ? -45.271 -48.472 32.110 1.00 47.28 84 LYS A O 1
ATOM 689 N N . ARG A 1 85 ? -46.226 -47.044 33.562 1.00 50.72 85 ARG A N 1
ATOM 690 C CA . ARG A 1 85 ? -46.530 -48.035 34.608 1.00 50.72 85 ARG A CA 1
ATOM 691 C C . ARG A 1 85 ? -47.592 -49.050 34.167 1.00 50.72 85 ARG A C 1
ATOM 693 O O . ARG A 1 85 ? -47.338 -50.243 34.259 1.00 50.72 85 ARG A O 1
ATOM 700 N N . ARG A 1 86 ? -48.711 -48.594 33.588 1.00 47.91 86 ARG A N 1
ATOM 701 C CA . ARG A 1 86 ? -49.760 -49.487 33.048 1.00 47.91 86 ARG A CA 1
ATOM 702 C C . ARG A 1 86 ? -49.268 -50.358 31.891 1.00 47.91 86 ARG A C 1
ATOM 704 O O . ARG A 1 86 ? -49.665 -51.510 31.777 1.00 47.91 86 ARG A O 1
ATOM 711 N N . ILE A 1 87 ? -48.396 -49.815 31.042 1.00 50.19 87 ILE A N 1
ATOM 712 C CA . ILE A 1 87 ? -47.785 -50.558 29.931 1.00 50.19 87 ILE A CA 1
ATOM 713 C C . ILE A 1 87 ? -46.822 -51.638 30.451 1.00 50.19 87 ILE A C 1
ATOM 715 O O . ILE A 1 87 ? -46.777 -52.731 29.893 1.00 50.19 87 ILE A O 1
ATOM 719 N N . TYR A 1 88 ? -46.087 -51.358 31.532 1.00 49.00 88 TYR A N 1
ATOM 720 C CA . TYR A 1 88 ? -45.197 -52.328 32.179 1.00 49.00 88 TYR A CA 1
ATOM 721 C C . TYR A 1 88 ? -45.973 -53.450 32.889 1.00 49.00 88 TYR A C 1
ATOM 723 O O . TYR A 1 88 ? -45.546 -54.599 32.881 1.00 49.00 88 TYR A O 1
ATOM 731 N N . GLU A 1 89 ? -47.134 -53.127 33.465 1.00 51.84 89 GLU A N 1
ATOM 732 C CA . GLU A 1 89 ? -48.019 -54.080 34.150 1.00 51.84 89 GLU A CA 1
ATOM 733 C C . GLU A 1 89 ? -48.783 -55.005 33.172 1.00 51.84 89 GLU A C 1
ATOM 735 O O . GLU A 1 89 ? -49.205 -56.088 33.566 1.00 51.84 89 GLU A O 1
ATOM 740 N N . ALA A 1 90 ? -48.915 -54.637 31.889 1.00 51.50 90 ALA A N 1
ATOM 741 C CA . ALA A 1 90 ? -49.634 -55.419 30.871 1.00 51.50 90 ALA A CA 1
ATOM 742 C C . ALA A 1 90 ? -48.808 -56.544 30.200 1.00 51.50 90 ALA A C 1
ATOM 744 O O . ALA A 1 90 ? -49.347 -57.319 29.410 1.00 51.50 90 ALA A O 1
ATOM 745 N N . GLY A 1 91 ? -47.510 -56.657 30.502 1.00 42.53 91 GLY A N 1
ATOM 746 C CA . GLY A 1 91 ? -46.692 -57.854 30.256 1.00 42.53 91 GLY A CA 1
ATOM 747 C C . GLY A 1 91 ? -46.362 -58.248 28.806 1.00 42.53 91 GLY A C 1
ATOM 748 O O . GLY A 1 91 ? -45.474 -59.073 28.632 1.00 42.53 91 GLY A O 1
ATOM 749 N N . ASN A 1 92 ? -46.989 -57.682 27.765 1.00 52.06 92 ASN A N 1
ATOM 750 C CA . ASN A 1 92 ? -46.648 -57.959 26.360 1.00 52.06 92 ASN A CA 1
ATOM 751 C C . ASN A 1 92 ? -46.861 -56.736 25.438 1.00 52.06 92 ASN A C 1
ATOM 753 O O . ASN A 1 92 ? -47.823 -55.991 25.633 1.00 52.06 92 ASN A O 1
ATOM 757 N N . PRO A 1 93 ? -46.012 -56.526 24.408 1.00 50.75 93 PRO A N 1
ATOM 758 C CA . PRO A 1 93 ? -46.246 -55.505 23.386 1.00 50.75 93 PRO A CA 1
ATOM 759 C C . PRO A 1 93 ? -47.554 -55.764 22.617 1.00 50.75 93 PRO A C 1
ATOM 761 O O . PRO A 1 93 ? -47.828 -56.917 22.266 1.00 50.75 93 PRO A O 1
ATOM 764 N N . PRO A 1 94 ? -48.346 -54.725 22.284 1.00 55.56 94 PRO A N 1
ATOM 765 C CA . PRO A 1 94 ? -49.469 -54.883 21.365 1.00 55.56 94 PRO A CA 1
ATOM 766 C C . PRO A 1 94 ? -48.954 -55.365 19.998 1.00 55.56 94 PRO A C 1
ATOM 768 O O . PRO A 1 94 ? -47.952 -54.859 19.490 1.00 55.56 94 PRO A O 1
ATOM 771 N N . LYS A 1 95 ? -49.611 -56.365 19.395 1.00 51.09 95 LYS A N 1
ATOM 772 C CA . LYS A 1 95 ? -49.270 -56.834 18.040 1.00 51.09 95 LYS A CA 1
ATOM 773 C C . LYS A 1 95 ? -49.517 -55.700 17.039 1.00 51.09 95 LYS A C 1
ATOM 775 O O . LYS A 1 95 ? -50.542 -55.030 17.123 1.00 51.09 95 LYS A O 1
ATOM 780 N N . ILE A 1 96 ? -48.608 -55.504 16.079 1.00 48.59 96 ILE A N 1
ATOM 781 C CA . ILE A 1 96 ? -48.813 -54.546 14.981 1.00 48.59 96 ILE A CA 1
ATOM 782 C C . ILE A 1 96 ? -49.969 -55.064 14.117 1.00 48.59 96 ILE A C 1
ATOM 784 O O . ILE A 1 96 ? -49.788 -55.964 13.300 1.00 48.59 96 ILE A O 1
ATOM 788 N N . GLY A 1 97 ? -51.168 -54.532 14.343 1.00 52.22 97 GLY A N 1
ATOM 789 C CA . GLY A 1 97 ? -52.342 -54.792 13.518 1.00 52.22 97 GLY A CA 1
ATOM 790 C C . GLY A 1 97 ? -52.372 -53.923 12.257 1.00 52.22 97 GLY A C 1
ATOM 791 O O . GLY A 1 97 ? -51.640 -52.938 12.120 1.00 52.22 97 GLY A O 1
ATOM 792 N N . ASN A 1 98 ? -53.248 -54.282 11.316 1.00 47.22 98 ASN A N 1
ATOM 793 C CA . ASN A 1 98 ? -53.425 -53.536 10.067 1.00 47.22 98 ASN A CA 1
ATOM 794 C C . ASN A 1 98 ? -54.262 -52.257 10.233 1.00 47.22 98 ASN A C 1
ATOM 796 O O . ASN A 1 98 ? -54.293 -51.445 9.309 1.00 47.22 98 ASN A O 1
ATOM 800 N N . SER A 1 99 ? -54.913 -52.047 11.383 1.00 50.47 99 SER A N 1
ATOM 801 C CA . SER A 1 99 ? -55.722 -50.851 11.617 1.00 50.47 99 SER A CA 1
ATOM 802 C C . SER A 1 99 ? -54.874 -49.654 12.068 1.00 50.47 99 SER A C 1
ATOM 804 O O . SER A 1 99 ? -53.821 -49.794 12.694 1.00 50.47 99 SER A O 1
ATOM 806 N N . LEU A 1 100 ? -55.350 -48.442 11.770 1.00 40.53 100 LEU A N 1
ATOM 807 C CA . LEU A 1 100 ? -54.721 -47.195 12.216 1.00 40.53 100 LEU A CA 1
ATOM 808 C C . LEU A 1 100 ? -54.648 -47.107 13.751 1.00 40.53 100 LEU A C 1
ATOM 810 O O . LEU A 1 100 ? -53.653 -46.627 14.287 1.00 40.53 100 LEU A O 1
ATOM 814 N N . ALA A 1 101 ? -55.664 -47.616 14.452 1.00 44.69 101 ALA A N 1
ATOM 815 C CA . ALA A 1 101 ? -55.709 -47.646 15.911 1.00 44.69 101 ALA A CA 1
ATOM 816 C C . ALA A 1 101 ? -54.626 -48.565 16.503 1.00 44.69 101 ALA A C 1
ATOM 818 O O . ALA A 1 101 ? -53.954 -48.171 17.456 1.00 44.69 101 ALA A O 1
ATOM 819 N N . ASP A 1 102 ? -54.382 -49.730 15.893 1.00 47.19 102 ASP A N 1
ATOM 820 C CA . ASP A 1 102 ? -53.325 -50.656 16.327 1.00 47.19 102 ASP A CA 1
ATOM 821 C C . ASP A 1 102 ? -51.932 -50.065 16.096 1.00 47.19 102 ASP A C 1
ATOM 823 O O . ASP A 1 102 ? -51.043 -50.187 16.941 1.00 47.19 102 ASP A O 1
ATOM 827 N N . ARG A 1 103 ? -51.743 -49.369 14.967 1.00 50.19 103 ARG A N 1
ATOM 828 C CA . ARG A 1 103 ? -50.486 -48.678 14.650 1.00 50.19 103 ARG A CA 1
ATOM 829 C C . ARG A 1 103 ? -50.225 -47.528 15.618 1.00 50.19 103 ARG A C 1
ATOM 831 O O . ARG A 1 103 ? -49.117 -47.428 16.131 1.00 50.19 103 ARG A O 1
ATOM 838 N N . ILE A 1 104 ? -51.238 -46.717 15.933 1.00 48.06 104 ILE A N 1
ATOM 839 C CA . ILE A 1 104 ? -51.137 -45.644 16.936 1.00 48.06 104 ILE A CA 1
ATOM 840 C C . ILE A 1 104 ? -50.842 -46.228 18.323 1.00 48.06 104 ILE A C 1
ATOM 842 O O . ILE A 1 104 ? -49.935 -45.746 18.999 1.00 48.06 104 ILE A O 1
ATOM 846 N N . GLY A 1 105 ? -51.538 -47.297 18.723 1.00 52.34 105 GLY A N 1
ATOM 847 C CA . GLY A 1 105 ? -51.296 -47.994 19.988 1.00 52.34 105 GLY A CA 1
ATOM 848 C C . GLY A 1 105 ? -49.872 -48.548 20.097 1.00 52.34 105 GLY A C 1
ATOM 849 O O . GLY A 1 105 ? -49.214 -48.368 21.122 1.00 52.34 105 GLY A O 1
ATOM 850 N N . TYR A 1 106 ? -49.347 -49.141 19.022 1.00 56.09 106 TYR A N 1
ATOM 851 C CA . TYR A 1 106 ? -47.967 -49.626 18.955 1.00 56.09 106 TYR A CA 1
ATOM 852 C C . TYR A 1 106 ? -46.930 -48.490 18.978 1.00 56.09 106 TYR A C 1
ATOM 854 O O . TYR A 1 106 ? -45.908 -48.588 19.661 1.00 56.09 106 TYR A O 1
ATOM 862 N N . THR A 1 107 ? -47.186 -47.375 18.287 1.00 50.94 107 THR A N 1
ATOM 863 C CA . THR A 1 107 ? -46.309 -46.195 18.317 1.00 50.94 107 THR A CA 1
ATOM 864 C C . THR A 1 107 ? -46.307 -45.527 19.695 1.00 50.94 107 THR A C 1
ATOM 866 O O . THR A 1 107 ? -45.242 -45.146 20.177 1.00 50.94 107 THR A O 1
ATOM 869 N N . MET A 1 108 ? -47.458 -45.438 20.370 1.00 51.38 108 MET A N 1
ATOM 870 C CA . MET A 1 108 ? -47.562 -44.950 21.753 1.00 51.38 108 MET A CA 1
ATOM 871 C C . MET A 1 108 ? -46.852 -45.878 22.748 1.00 51.38 108 MET A C 1
ATOM 873 O O . MET A 1 108 ? -46.249 -45.395 23.705 1.00 51.38 108 MET A O 1
ATOM 877 N N . TRP A 1 109 ? -46.868 -47.193 22.502 1.00 58.03 109 TRP A N 1
ATOM 878 C CA . TRP A 1 109 ? -46.099 -48.175 23.271 1.00 58.03 109 TRP A CA 1
ATOM 879 C C . TRP A 1 109 ? -44.581 -47.984 23.098 1.00 58.03 109 TRP A C 1
ATOM 881 O O . TRP A 1 109 ? -43.850 -47.960 24.088 1.00 58.03 109 TRP A O 1
ATOM 891 N N . ARG A 1 110 ? -44.102 -47.766 21.861 1.00 48.66 110 ARG A N 1
ATOM 892 C CA . ARG A 1 110 ? -42.681 -47.478 21.569 1.00 48.66 110 ARG A CA 1
ATOM 893 C C . ARG A 1 110 ? -42.216 -46.101 22.052 1.00 48.66 110 ARG A C 1
ATOM 895 O O . ARG A 1 110 ? -41.050 -45.948 22.409 1.00 48.66 110 ARG A O 1
ATOM 902 N N . HIS A 1 111 ? -43.104 -45.108 22.066 1.00 58.75 111 HIS A N 1
ATOM 903 C CA . HIS A 1 111 ? -42.788 -43.720 22.409 1.00 58.75 111 HIS A CA 1
ATOM 904 C C . HIS A 1 111 ? -43.796 -43.164 23.431 1.00 58.75 111 HIS A C 1
ATOM 906 O O . HIS A 1 111 ? -44.696 -42.403 23.069 1.00 58.75 111 HIS A O 1
ATOM 912 N N . PRO A 1 112 ? -43.638 -43.482 24.732 1.00 48.38 112 PRO A N 1
ATOM 913 C CA . PRO A 1 112 ? -44.606 -43.122 25.777 1.00 48.38 112 PRO A CA 1
ATOM 914 C C . PRO A 1 112 ? -44.788 -41.611 26.001 1.00 48.38 112 PRO A C 1
ATOM 916 O O . PRO A 1 112 ? -45.739 -41.195 26.657 1.00 48.38 112 PRO A O 1
ATOM 919 N N . SER A 1 113 ? -43.881 -40.777 25.482 1.00 49.25 113 SER A N 1
ATOM 920 C CA . SER A 1 113 ? -43.959 -39.309 25.519 1.00 49.25 113 SER A CA 1
ATOM 921 C C . SER A 1 113 ? -44.829 -38.707 24.405 1.00 49.25 113 SER A C 1
ATOM 923 O O . SER A 1 113 ? -45.228 -37.546 24.501 1.00 49.25 113 SER A O 1
ATOM 925 N N . LEU A 1 114 ? -45.158 -39.483 23.366 1.00 49.25 114 LEU A N 1
ATOM 926 C CA . LEU A 1 114 ? -45.896 -39.024 22.188 1.00 49.25 114 LEU A CA 1
ATOM 927 C C . LEU A 1 114 ? -47.322 -38.509 22.487 1.00 49.25 114 LEU A C 1
ATOM 929 O O . LEU A 1 114 ? -47.693 -37.487 21.914 1.00 49.25 114 LEU A O 1
ATOM 933 N N . PRO A 1 115 ? -48.115 -39.108 23.403 1.00 49.47 115 PRO A N 1
ATOM 934 C CA . PRO A 1 115 ? -49.439 -38.580 23.747 1.00 49.47 115 PRO A CA 1
ATOM 935 C C . PRO A 1 115 ? -49.362 -37.187 24.386 1.00 49.47 115 PRO A C 1
ATOM 937 O O . PRO A 1 115 ? -50.182 -36.321 24.090 1.00 49.47 115 PRO A O 1
ATOM 940 N N . GLY A 1 116 ? -48.342 -36.955 25.222 1.00 48.66 116 GLY A N 1
ATOM 941 C CA . GLY A 1 116 ? -48.074 -35.649 25.825 1.00 48.66 116 GLY A CA 1
ATOM 942 C C . GLY A 1 116 ? -47.668 -34.609 24.782 1.00 48.66 116 GLY A C 1
ATOM 943 O O . GLY A 1 116 ? -48.151 -33.482 24.834 1.00 48.66 116 GLY A O 1
ATOM 944 N N . ALA A 1 117 ? -46.856 -35.001 23.796 1.00 48.38 117 ALA A N 1
ATOM 945 C CA . ALA A 1 117 ? -46.476 -34.136 22.681 1.00 48.38 117 ALA A CA 1
ATOM 946 C C . ALA A 1 117 ? -47.674 -33.783 21.780 1.00 48.38 117 ALA A C 1
ATOM 948 O O . ALA A 1 117 ? -47.859 -32.617 21.447 1.00 48.38 117 ALA A O 1
ATOM 949 N N . ILE A 1 118 ? -48.532 -34.753 21.438 1.00 49.19 118 ILE A N 1
ATOM 950 C CA . ILE A 1 118 ? -49.740 -34.523 20.625 1.00 49.19 118 ILE A CA 1
ATOM 951 C C . ILE A 1 118 ? -50.729 -33.611 21.360 1.00 49.19 118 ILE A C 1
ATOM 953 O O . ILE A 1 118 ? -51.245 -32.664 20.770 1.00 49.19 118 ILE A O 1
ATOM 957 N N . PHE A 1 119 ? -50.965 -33.849 22.653 1.00 47.41 119 PHE A N 1
ATOM 958 C CA . PHE A 1 119 ? -51.831 -32.993 23.465 1.00 47.41 119 PHE A CA 1
ATOM 959 C C . PHE A 1 119 ? -51.283 -31.562 23.561 1.00 47.41 119 PHE A C 1
ATOM 961 O O . PHE A 1 119 ? -52.020 -30.604 23.343 1.00 47.41 119 PHE A O 1
ATOM 968 N N . PHE A 1 120 ? -49.978 -31.410 23.804 1.00 48.16 120 PHE A N 1
ATOM 969 C CA . PHE A 1 120 ? -49.312 -30.107 23.828 1.00 48.16 120 PHE A CA 1
ATOM 970 C C . PHE A 1 120 ? -49.426 -29.376 22.480 1.00 48.16 120 PHE A C 1
ATOM 972 O O . PHE A 1 120 ? -49.683 -28.176 22.456 1.00 48.16 120 PHE A O 1
ATOM 979 N N . MET A 1 121 ? -49.337 -30.095 21.357 1.00 49.69 121 MET A N 1
ATOM 980 C CA . MET A 1 121 ? -49.528 -29.517 20.023 1.00 49.69 121 MET A CA 1
ATOM 981 C C . MET A 1 121 ? -50.966 -29.078 19.744 1.00 49.69 121 MET A C 1
ATOM 983 O O . MET A 1 121 ? -51.160 -28.024 19.148 1.00 49.69 121 MET A O 1
ATOM 987 N N . LEU A 1 122 ? -51.973 -29.841 20.177 1.00 46.47 122 LEU A N 1
ATOM 988 C CA . LEU A 1 122 ? -53.377 -29.440 20.028 1.00 46.47 122 LEU A CA 1
ATOM 989 C C . LEU A 1 122 ? -53.692 -28.187 20.853 1.00 46.47 122 LEU A C 1
ATOM 991 O O . LEU A 1 122 ? -54.432 -27.319 20.391 1.00 46.47 122 LEU A O 1
ATOM 995 N N . VAL A 1 123 ? -53.086 -28.063 22.038 1.00 50.41 123 VAL A N 1
ATOM 996 C CA . VAL A 1 123 ? -53.176 -26.856 22.871 1.00 50.41 123 VAL A CA 1
ATOM 997 C C . VAL A 1 123 ? -52.496 -25.674 22.182 1.00 50.41 123 VAL A C 1
ATOM 999 O O . VAL A 1 123 ? -53.117 -24.622 22.062 1.00 50.41 123 VAL A O 1
ATOM 1002 N N . ILE A 1 124 ? -51.276 -25.844 21.661 1.00 51.28 124 ILE A N 1
ATOM 1003 C CA . ILE A 1 124 ? -50.579 -24.790 20.908 1.00 51.28 124 ILE A CA 1
ATOM 1004 C C . ILE A 1 124 ? -51.396 -24.362 19.687 1.00 51.28 124 ILE A C 1
ATOM 1006 O O . ILE A 1 124 ? -51.650 -23.177 19.532 1.00 51.28 124 ILE A O 1
ATOM 1010 N N . ALA A 1 125 ? -51.871 -25.297 18.861 1.00 46.69 125 ALA A N 1
ATOM 1011 C CA . ALA A 1 125 ? -52.638 -24.985 17.655 1.00 46.69 125 ALA A CA 1
ATOM 1012 C C . ALA A 1 125 ? -53.934 -24.218 17.969 1.00 46.69 125 ALA A C 1
ATOM 1014 O O . ALA A 1 125 ? -54.280 -23.269 17.265 1.00 46.69 125 ALA A O 1
ATOM 1015 N N . LYS A 1 126 ? -54.626 -24.585 19.055 1.00 47.56 126 LYS A N 1
ATOM 1016 C CA . LYS A 1 126 ? -55.834 -23.886 19.510 1.00 47.56 126 LYS A CA 1
ATOM 1017 C C . LYS A 1 126 ? -55.509 -22.476 20.017 1.00 47.56 126 LYS A C 1
ATOM 1019 O O . LYS A 1 126 ? -56.186 -21.531 19.628 1.00 47.56 126 LYS A O 1
ATOM 1024 N N . VAL A 1 127 ? -54.444 -22.321 20.809 1.00 50.97 127 VAL A N 1
ATOM 1025 C CA . VAL A 1 127 ? -53.982 -21.018 21.321 1.00 50.97 127 VAL A CA 1
ATOM 1026 C C . VAL A 1 127 ? -53.500 -20.115 20.181 1.00 50.97 127 VAL A C 1
ATOM 1028 O O . VAL A 1 127 ? -53.863 -18.944 20.142 1.00 50.97 127 VAL A O 1
ATOM 1031 N N . SER A 1 128 ? -52.749 -20.644 19.213 1.00 49.09 128 SER A N 1
ATOM 1032 C CA . SER A 1 128 ? -52.320 -19.905 18.020 1.00 49.09 128 SER A CA 1
ATOM 1033 C C . SER A 1 128 ? -53.510 -19.457 17.169 1.00 49.09 128 SER A C 1
ATOM 1035 O O . SER A 1 128 ? -53.528 -18.313 16.724 1.00 49.09 128 SER A O 1
ATOM 1037 N N . GLY A 1 129 ? -54.527 -20.309 16.991 1.00 50.47 129 GLY A N 1
ATOM 1038 C CA . GLY A 1 129 ? -55.771 -19.944 16.306 1.00 50.47 129 GLY A CA 1
ATOM 1039 C C . GLY A 1 129 ? -56.509 -18.793 16.997 1.00 50.47 129 GLY A C 1
ATOM 1040 O O . GLY A 1 129 ? -56.892 -17.829 16.340 1.00 50.47 129 GLY A O 1
ATOM 1041 N N . SER A 1 130 ? -56.625 -18.842 18.326 1.00 50.28 130 SER A N 1
ATOM 1042 C CA . SER A 1 130 ? -57.233 -17.767 19.120 1.00 50.28 130 SER A CA 1
ATOM 1043 C C . SER A 1 130 ? -56.424 -16.464 19.080 1.00 50.28 130 SER A C 1
ATOM 1045 O O . SER A 1 130 ? -57.009 -15.392 18.974 1.00 50.28 130 SER A O 1
ATOM 1047 N N . ILE A 1 131 ? -55.088 -16.530 19.088 1.00 48.97 131 ILE A N 1
ATOM 1048 C CA . ILE A 1 131 ? -54.207 -15.355 18.940 1.00 48.97 131 ILE A CA 1
ATOM 1049 C C . ILE A 1 131 ? -54.383 -14.701 17.564 1.00 48.97 131 ILE A C 1
ATOM 1051 O O . ILE A 1 131 ? -54.476 -13.480 17.470 1.00 48.97 131 ILE A O 1
ATOM 1055 N N . ILE A 1 132 ? -54.463 -15.496 16.495 1.00 50.72 132 ILE A N 1
ATOM 1056 C CA . ILE A 1 132 ? -54.692 -14.983 15.136 1.00 50.72 132 ILE A CA 1
ATOM 1057 C C . ILE A 1 132 ? -56.059 -14.300 15.044 1.00 50.72 132 ILE A C 1
ATOM 1059 O O . ILE A 1 132 ? -56.174 -13.247 14.422 1.00 50.72 132 ILE A O 1
ATOM 1063 N N . GLN A 1 133 ? -57.080 -14.856 15.696 1.00 50.66 133 GLN A N 1
ATOM 1064 C CA . GLN A 1 133 ? -58.411 -14.255 15.744 1.00 50.66 133 GLN A CA 1
ATOM 1065 C C . GLN A 1 133 ? -58.404 -12.912 16.498 1.00 50.66 133 GLN A C 1
ATOM 1067 O O . GLN A 1 133 ? -58.966 -11.936 16.010 1.00 50.66 133 GLN A O 1
ATOM 1072 N N . VAL A 1 134 ? -57.664 -12.820 17.610 1.00 50.47 134 VAL A N 1
ATOM 1073 C CA . VAL A 1 134 ? -57.436 -11.568 18.361 1.00 50.47 134 VAL A CA 1
ATOM 1074 C C . VAL A 1 134 ? -56.694 -10.515 17.526 1.00 50.47 134 VAL A C 1
ATOM 1076 O O . VAL A 1 134 ? -56.994 -9.329 17.624 1.00 50.47 134 VAL A O 1
ATOM 1079 N N . ILE A 1 135 ? -55.748 -10.924 16.675 1.00 48.97 135 ILE A N 1
ATOM 1080 C CA . ILE A 1 135 ? -55.028 -10.016 15.764 1.00 48.97 135 ILE A CA 1
ATOM 1081 C C . ILE A 1 135 ? -55.930 -9.546 14.606 1.00 48.97 135 ILE A C 1
ATOM 1083 O O . ILE A 1 135 ? -55.790 -8.413 14.141 1.00 48.97 135 ILE A O 1
ATOM 1087 N N . LYS A 1 136 ? -56.859 -10.394 14.139 1.00 44.75 136 LYS A N 1
ATOM 1088 C CA . LYS A 1 136 ? -57.780 -10.096 13.026 1.00 44.75 136 LYS A CA 1
ATOM 1089 C C . LYS A 1 136 ? -58.948 -9.179 13.421 1.00 44.75 136 LYS A C 1
ATOM 1091 O O . LYS A 1 136 ? -59.489 -8.511 12.543 1.00 44.75 136 LYS A O 1
ATOM 1096 N N . GLU A 1 137 ? -59.290 -9.076 14.706 1.00 47.72 137 GLU A N 1
ATOM 1097 C CA . GLU A 1 137 ? -60.383 -8.227 15.212 1.00 47.72 137 GLU A CA 1
ATOM 1098 C C . GLU A 1 137 ? -59.890 -7.209 16.270 1.00 47.72 137 GLU A C 1
ATOM 1100 O O . GLU A 1 137 ? -60.160 -7.356 17.464 1.00 47.72 137 GLU A O 1
ATOM 1105 N N . PRO A 1 138 ? -59.179 -6.133 15.864 1.00 44.12 138 PRO A N 1
ATOM 1106 C CA . PRO A 1 138 ? -58.513 -5.225 16.803 1.00 44.12 138 PRO A CA 1
ATOM 1107 C C . PRO A 1 138 ? -59.477 -4.384 17.650 1.00 44.12 138 PRO A C 1
ATOM 1109 O O . PRO A 1 138 ? -59.095 -3.882 18.701 1.00 44.12 138 PRO A O 1
ATOM 1112 N N . TRP A 1 139 ? -60.735 -4.241 17.226 1.00 42.50 139 TRP A N 1
ATOM 1113 C CA . TRP A 1 139 ? -61.754 -3.404 17.878 1.00 42.50 139 TRP A CA 1
ATOM 1114 C C . TRP A 1 139 ? -62.119 -3.865 19.299 1.00 42.50 139 TRP A C 1
ATOM 1116 O O . TRP A 1 139 ? -62.790 -3.139 20.027 1.00 42.50 139 TRP A O 1
ATOM 1126 N N . ILE A 1 140 ? -61.691 -5.068 19.687 1.00 41.41 140 ILE A N 1
ATOM 1127 C CA . ILE A 1 140 ? -61.998 -5.690 20.979 1.00 41.41 140 ILE A CA 1
ATOM 1128 C C . ILE A 1 140 ? -60.902 -5.390 22.030 1.00 41.41 140 ILE A C 1
ATOM 1130 O O . ILE A 1 140 ? -61.125 -5.598 23.222 1.00 41.41 140 ILE A O 1
ATOM 1134 N N . TYR A 1 141 ? -59.747 -4.825 21.642 1.00 43.22 141 TYR A N 1
ATOM 1135 C CA . TYR A 1 141 ? -58.617 -4.574 22.550 1.00 43.22 141 TYR A CA 1
ATOM 1136 C C . TYR A 1 141 ? -58.001 -3.176 22.374 1.00 43.22 141 TYR A C 1
ATOM 1138 O O . TYR A 1 141 ? -57.874 -2.662 21.272 1.00 43.22 141 TYR A O 1
ATOM 1146 N N . THR A 1 142 ? -57.534 -2.569 23.470 1.00 42.72 142 THR A N 1
ATOM 1147 C CA . THR A 1 142 ? -56.855 -1.252 23.509 1.00 42.72 142 THR A CA 1
ATOM 1148 C C . THR A 1 142 ? -55.446 -1.238 22.891 1.00 42.72 142 THR A C 1
ATOM 1150 O O . THR A 1 142 ? -54.703 -0.274 23.065 1.00 42.72 142 THR A O 1
ATOM 1153 N N . LEU A 1 143 ? -55.051 -2.299 22.184 1.00 41.44 143 LEU A N 1
ATOM 1154 C CA . LEU A 1 143 ? -53.738 -2.438 21.557 1.00 41.44 143 LEU A CA 1
ATOM 1155 C C . LEU A 1 143 ? -53.844 -2.159 20.062 1.00 41.44 143 LEU A C 1
ATOM 1157 O O . LEU A 1 143 ? -54.745 -2.655 19.388 1.00 41.44 143 LEU A O 1
ATOM 1161 N N . THR A 1 144 ? -52.879 -1.421 19.515 1.00 49.56 144 THR A N 1
ATOM 1162 C CA . THR A 1 144 ? -52.774 -1.300 18.058 1.00 49.56 144 THR A CA 1
ATOM 1163 C C . THR A 1 144 ? -52.365 -2.651 17.449 1.00 49.56 144 THR A C 1
ATOM 1165 O O . THR A 1 144 ? -51.668 -3.433 18.105 1.00 49.56 144 THR A O 1
ATOM 1168 N N . PRO A 1 145 ? -52.731 -2.948 16.187 1.00 46.47 145 PRO A N 1
ATOM 1169 C CA . PRO A 1 145 ? -52.336 -4.191 15.516 1.00 46.47 145 PRO A CA 1
ATOM 1170 C C . PRO A 1 145 ? -50.824 -4.468 15.571 1.00 46.47 145 PRO A C 1
ATOM 1172 O O . PRO A 1 145 ? -50.410 -5.607 15.772 1.00 46.47 145 PRO A O 1
ATOM 1175 N N . ALA A 1 146 ? -49.999 -3.417 15.499 1.00 45.00 146 ALA A N 1
ATOM 1176 C CA . ALA A 1 146 ? -48.546 -3.508 15.631 1.00 45.00 146 ALA A CA 1
ATOM 1177 C C . ALA A 1 146 ? -48.094 -3.941 17.041 1.00 45.00 146 ALA A C 1
ATOM 1179 O O . ALA A 1 146 ? -47.174 -4.745 17.176 1.00 45.00 146 ALA A O 1
ATOM 1180 N N . GLN A 1 147 ? -48.755 -3.458 18.099 1.00 46.66 147 GLN A N 1
ATOM 1181 C CA . GLN A 1 147 ? -48.469 -3.862 19.481 1.00 46.66 147 GLN A CA 1
ATOM 1182 C C . GLN A 1 147 ? -48.935 -5.293 19.770 1.00 46.66 147 GLN A C 1
ATOM 1184 O O . GLN A 1 147 ? -48.245 -6.036 20.469 1.00 46.66 147 GLN A O 1
ATOM 1189 N N . ALA A 1 148 ? -50.081 -5.701 19.216 1.00 47.75 148 ALA A N 1
ATOM 1190 C CA . ALA A 1 148 ? -50.539 -7.084 19.291 1.00 47.75 148 ALA A CA 1
ATOM 1191 C C . ALA A 1 148 ? -49.541 -8.018 18.586 1.00 47.75 148 ALA A C 1
ATOM 1193 O O . ALA A 1 148 ? -49.076 -8.987 19.185 1.00 47.75 148 ALA A O 1
ATOM 1194 N N . LEU A 1 149 ? -49.121 -7.683 17.362 1.00 46.88 149 LEU A N 1
ATOM 1195 C CA . LEU A 1 149 ? -48.130 -8.462 16.625 1.00 46.88 149 LEU A CA 1
ATOM 1196 C C . LEU A 1 149 ? -46.807 -8.561 17.401 1.00 46.88 149 LEU A C 1
ATOM 1198 O O . LEU A 1 149 ? -46.323 -9.666 17.618 1.00 46.88 149 LEU A O 1
ATOM 1202 N N . TRP A 1 150 ? -46.277 -7.445 17.914 1.00 43.91 150 TRP A N 1
ATOM 1203 C CA . TRP A 1 150 ? -45.041 -7.413 18.710 1.00 43.91 150 TRP A CA 1
ATOM 1204 C C . TRP A 1 150 ? -45.074 -8.351 19.927 1.00 43.91 150 TRP A C 1
ATOM 1206 O O . TRP A 1 150 ? -44.098 -9.048 20.208 1.00 43.91 150 TRP A O 1
ATOM 1216 N N . ASN A 1 151 ? -46.208 -8.411 20.628 1.00 45.56 151 ASN A N 1
ATOM 1217 C CA . ASN A 1 151 ? -46.351 -9.219 21.838 1.00 45.56 151 ASN A CA 1
ATOM 1218 C C . ASN A 1 151 ? -46.554 -10.715 21.551 1.00 45.56 151 ASN A C 1
ATOM 1220 O O . ASN A 1 151 ? -46.133 -11.551 22.352 1.00 45.56 151 ASN A O 1
ATOM 1224 N N . TYR A 1 152 ? -47.169 -11.069 20.419 1.00 48.47 152 TYR A N 1
ATOM 1225 C CA . TYR A 1 152 ? -47.508 -12.459 20.095 1.00 48.47 152 TYR A CA 1
ATOM 1226 C C . TYR A 1 152 ? -46.546 -13.132 19.099 1.00 48.47 152 TYR A C 1
ATOM 1228 O O . TYR A 1 152 ? -46.524 -14.363 19.012 1.00 48.47 152 TYR A O 1
ATOM 1236 N N . LEU A 1 153 ? -45.699 -12.371 18.394 1.00 46.41 153 LEU A N 1
ATOM 1237 C CA . LEU A 1 153 ? -44.766 -12.888 17.383 1.00 46.41 153 LEU A CA 1
ATOM 1238 C C . LEU A 1 153 ? -43.761 -13.927 17.925 1.00 46.41 153 LEU A C 1
ATOM 1240 O O . LEU A 1 153 ? -43.585 -14.953 17.265 1.00 46.41 153 LEU A O 1
ATOM 1244 N N . PRO A 1 154 ? -43.157 -13.770 19.125 1.00 46.47 154 PRO A N 1
ATOM 1245 C CA . PRO A 1 154 ? -42.277 -14.800 19.683 1.00 46.47 154 PRO A CA 1
ATOM 1246 C C . PRO A 1 154 ? -43.013 -16.119 19.948 1.00 46.47 154 PRO A C 1
ATOM 1248 O O . PRO A 1 154 ? -42.452 -17.195 19.753 1.00 46.47 154 PRO A O 1
ATOM 1251 N N . PHE A 1 155 ? -44.284 -16.052 20.354 1.00 48.25 155 PHE A N 1
ATOM 1252 C CA . PHE A 1 155 ? -45.105 -17.234 20.613 1.00 48.25 155 PHE A CA 1
ATOM 1253 C C . PHE A 1 155 ? -45.502 -17.941 19.311 1.00 48.25 155 PHE A C 1
ATOM 1255 O O . PHE A 1 155 ? -45.404 -19.166 19.222 1.00 48.25 155 PHE A O 1
ATOM 1262 N N . LEU A 1 156 ? -45.886 -17.181 18.281 1.00 50.16 156 LEU A N 1
ATOM 1263 C CA . LEU A 1 156 ? -46.176 -17.708 16.944 1.00 50.16 156 LEU A CA 1
ATOM 1264 C C . LEU A 1 156 ? -44.930 -18.347 16.307 1.00 50.16 156 LEU A C 1
ATOM 1266 O O . LEU A 1 156 ? -45.028 -19.433 15.741 1.00 50.16 156 LEU A O 1
ATOM 1270 N N . TYR A 1 157 ? -43.752 -17.739 16.482 1.00 47.53 157 TYR A N 1
ATOM 1271 C CA . TYR A 1 157 ? -42.468 -18.275 16.020 1.00 47.53 157 TYR A CA 1
ATOM 1272 C C . TYR A 1 157 ? -42.105 -19.599 16.705 1.00 47.53 157 TYR A C 1
ATOM 1274 O O . TYR A 1 157 ? -41.845 -20.593 16.032 1.00 47.53 157 TYR A O 1
ATOM 1282 N N . VAL A 1 158 ? -42.164 -19.660 18.041 1.00 48.12 158 VAL A N 1
ATOM 1283 C CA . VAL A 1 158 ? -41.908 -20.901 18.798 1.00 48.12 158 VAL A CA 1
ATOM 1284 C C . VAL A 1 158 ? -42.913 -21.988 18.399 1.00 48.12 158 VAL A C 1
ATOM 1286 O O . VAL A 1 158 ? -42.521 -23.135 18.196 1.00 48.12 158 VAL A O 1
ATOM 1289 N N . SER A 1 159 ? -44.186 -21.635 18.210 1.00 50.50 159 SER A N 1
ATOM 1290 C CA . SER A 1 159 ? -45.231 -22.570 17.772 1.00 50.50 159 SER A CA 1
ATOM 1291 C C . SER A 1 159 ? -44.955 -23.132 16.372 1.00 50.50 159 SER A C 1
ATOM 1293 O O . SER A 1 159 ? -45.083 -24.338 16.161 1.00 50.50 159 SER A O 1
ATOM 1295 N N . ALA A 1 160 ? -44.507 -22.291 15.434 1.00 49.25 160 ALA A N 1
ATOM 1296 C CA . ALA A 1 160 ? -44.129 -22.701 14.082 1.00 49.25 160 ALA A CA 1
ATOM 1297 C C . ALA A 1 160 ? -42.855 -23.566 14.066 1.00 49.25 160 ALA A C 1
ATOM 1299 O O . ALA A 1 160 ? -42.806 -24.579 13.368 1.00 49.25 160 ALA A O 1
ATOM 1300 N N . CYS A 1 161 ? -41.845 -23.227 14.874 1.00 47.56 161 CYS A N 1
ATOM 1301 C CA . CYS A 1 161 ? -40.627 -24.026 15.016 1.00 47.56 161 CYS A CA 1
ATOM 1302 C C . CYS A 1 161 ? -40.915 -25.404 15.630 1.00 47.56 161 CYS A C 1
ATOM 1304 O O . CYS A 1 161 ? -40.445 -26.410 15.104 1.00 47.56 161 CYS A O 1
ATOM 1306 N N . ILE A 1 162 ? -41.728 -25.470 16.692 1.00 50.50 162 ILE A N 1
ATOM 1307 C CA . ILE A 1 162 ? -42.142 -26.735 17.319 1.00 50.50 162 ILE A CA 1
ATOM 1308 C C . ILE A 1 162 ? -42.986 -27.566 16.344 1.00 50.50 162 ILE A C 1
ATOM 1310 O O . ILE A 1 162 ? -42.737 -28.763 16.193 1.00 50.50 162 ILE A O 1
ATOM 1314 N N . GLY A 1 163 ? -43.934 -26.940 15.638 1.00 50.19 163 GLY A N 1
ATOM 1315 C CA . GLY A 1 163 ? -44.731 -27.595 14.599 1.00 50.19 163 GLY A CA 1
ATOM 1316 C C . GLY A 1 163 ? -43.864 -28.198 13.490 1.00 50.19 163 GLY A C 1
ATOM 1317 O O . GLY A 1 163 ? -44.077 -29.345 13.107 1.00 50.19 163 GLY A O 1
ATOM 1318 N N . ASN A 1 164 ? -42.828 -27.484 13.042 1.00 47.72 164 ASN A N 1
ATOM 1319 C CA . ASN A 1 164 ? -41.881 -27.971 12.037 1.00 47.72 164 ASN A CA 1
ATOM 1320 C C . ASN A 1 164 ? -41.023 -29.139 12.543 1.00 47.72 164 ASN A C 1
ATOM 1322 O O . ASN A 1 164 ? -40.931 -30.165 11.870 1.00 47.72 164 ASN A O 1
ATOM 1326 N N . THR A 1 165 ? -40.431 -29.036 13.736 1.00 46.69 165 THR A N 1
ATOM 1327 C CA . THR A 1 165 ? -39.600 -30.113 14.303 1.00 46.69 165 THR A CA 1
ATOM 1328 C C . THR A 1 165 ? -40.407 -31.394 14.538 1.00 46.69 165 THR A C 1
ATOM 1330 O O . THR A 1 165 ? -39.911 -32.492 14.296 1.00 46.69 165 THR A O 1
ATOM 1333 N N . VAL A 1 166 ? -41.670 -31.277 14.955 1.00 45.38 166 VAL A N 1
ATOM 1334 C CA . VAL A 1 166 ? -42.542 -32.440 15.173 1.00 45.38 166 VAL A CA 1
ATOM 1335 C C . VAL A 1 166 ? -43.151 -32.953 13.862 1.00 45.38 166 VAL A C 1
ATOM 1337 O O . VAL A 1 166 ? -43.300 -34.161 13.700 1.00 45.38 166 VAL A O 1
ATOM 1340 N N . GLY A 1 167 ? -43.412 -32.089 12.876 1.00 49.88 167 GLY A N 1
ATOM 1341 C CA . GLY A 1 167 ? -43.819 -32.482 11.521 1.00 49.88 167 GLY A CA 1
ATOM 1342 C C . GLY A 1 167 ? -42.788 -33.358 10.800 1.00 49.88 167 GLY A C 1
ATOM 1343 O O . GLY A 1 167 ? -43.165 -34.238 10.027 1.00 49.88 167 GLY A O 1
ATOM 1344 N N . TYR A 1 168 ? -41.500 -33.181 11.111 1.00 47.31 168 TYR A N 1
ATOM 1345 C CA . TYR A 1 168 ? -40.412 -34.066 10.673 1.00 47.31 168 TYR A CA 1
ATOM 1346 C C . TYR A 1 168 ? -40.424 -35.449 11.348 1.00 47.31 168 TYR A C 1
ATOM 1348 O O . TYR A 1 168 ? -39.887 -36.401 10.786 1.00 47.31 168 TYR A O 1
ATOM 1356 N N . LEU A 1 169 ? -41.047 -35.578 12.524 1.00 43.09 169 LEU A N 1
ATOM 1357 C CA . LEU A 1 169 ? -41.123 -36.813 13.317 1.00 43.09 169 LEU A CA 1
ATOM 1358 C C . LEU A 1 169 ? -42.452 -37.575 13.144 1.00 43.09 169 LEU A C 1
ATOM 1360 O O . LEU A 1 169 ? -42.617 -38.656 13.714 1.00 43.09 169 LEU A O 1
ATOM 1364 N N . LEU A 1 170 ? -43.408 -37.036 12.381 1.00 43.50 170 LEU A N 1
ATOM 1365 C CA . LEU A 1 170 ? -44.743 -37.612 12.201 1.00 43.50 170 LEU A CA 1
ATOM 1366 C C . LEU A 1 170 ? -44.902 -38.384 10.880 1.00 43.50 170 LEU A C 1
ATOM 1368 O O . LEU A 1 170 ? -44.258 -38.108 9.872 1.00 43.50 170 LEU A O 1
ATOM 1372 N N . HIS A 1 171 ? -45.807 -39.369 10.907 1.00 43.56 171 HIS A N 1
ATOM 1373 C CA . HIS A 1 171 ? -46.135 -40.285 9.809 1.00 43.56 171 HIS A CA 1
ATOM 1374 C C . HIS A 1 171 ? -46.467 -39.535 8.493 1.00 43.56 171 HIS A C 1
ATOM 1376 O O . HIS A 1 171 ? -47.151 -38.507 8.547 1.00 43.56 171 HIS A O 1
ATOM 1382 N N . PRO A 1 172 ? -46.096 -40.064 7.304 1.00 43.81 172 PRO A N 1
ATOM 1383 C CA . PRO A 1 172 ? -46.229 -39.403 5.990 1.00 43.81 172 PRO A CA 1
ATOM 1384 C C . PRO A 1 172 ? -47.635 -38.914 5.591 1.00 43.81 172 PRO A C 1
ATOM 1386 O O . PRO A 1 172 ? -47.768 -38.168 4.630 1.00 43.81 172 PRO A O 1
ATOM 1389 N N . VAL A 1 173 ? -48.676 -39.286 6.335 1.00 38.66 173 VAL A N 1
ATOM 1390 C CA . VAL A 1 173 ? -50.071 -38.877 6.093 1.00 38.66 173 VAL A CA 1
ATOM 1391 C C . VAL A 1 173 ? -50.391 -37.505 6.710 1.00 38.66 173 VAL A C 1
ATOM 1393 O O . VAL A 1 173 ? -51.223 -36.777 6.186 1.00 38.66 173 VAL A O 1
ATOM 1396 N N . ILE A 1 174 ? -49.721 -37.114 7.802 1.00 42.16 174 ILE A N 1
ATOM 1397 C CA . ILE A 1 174 ? -49.986 -35.843 8.513 1.00 42.16 174 ILE A CA 1
ATOM 1398 C C . ILE A 1 174 ? -49.108 -34.706 7.965 1.00 42.16 174 ILE A C 1
ATOM 1400 O O . ILE A 1 174 ? -49.493 -33.536 7.979 1.00 42.16 174 ILE A O 1
ATOM 1404 N N . ARG A 1 175 ? -47.933 -35.065 7.435 1.00 46.72 175 ARG A N 1
ATOM 1405 C CA . ARG A 1 175 ? -46.914 -34.144 6.916 1.00 46.72 175 ARG A CA 1
ATOM 1406 C C . ARG A 1 175 ? -47.442 -33.133 5.879 1.00 46.72 175 ARG A C 1
ATOM 1408 O O . ARG A 1 175 ? -47.119 -31.956 6.033 1.00 46.72 175 ARG A O 1
ATOM 1415 N N . PRO A 1 176 ? -48.273 -33.515 4.884 1.00 45.00 176 PRO A N 1
ATOM 1416 C CA . PRO A 1 176 ? -48.760 -32.574 3.871 1.00 45.00 176 PRO A CA 1
ATOM 1417 C C . PRO A 1 176 ? -49.691 -31.504 4.456 1.00 45.00 176 PRO A C 1
ATOM 1419 O O . PRO A 1 176 ? -49.552 -30.326 4.143 1.00 45.00 176 PRO A O 1
ATOM 1422 N N . HIS A 1 177 ? -50.588 -31.888 5.370 1.00 46.53 177 HIS A N 1
ATOM 1423 C CA . HIS A 1 177 ? -51.535 -30.962 5.999 1.00 46.53 177 HIS A CA 1
ATOM 1424 C C . HIS A 1 177 ? -50.844 -29.967 6.939 1.00 46.53 177 HIS A C 1
ATOM 1426 O O . HIS A 1 177 ? -51.187 -28.783 6.964 1.00 46.53 177 HIS A O 1
ATOM 1432 N N . LEU A 1 178 ? -49.838 -30.428 7.690 1.00 45.78 178 LEU A N 1
ATOM 1433 C CA . LEU A 1 178 ? -49.060 -29.562 8.575 1.00 45.78 178 LEU A CA 1
ATOM 1434 C C . LEU A 1 178 ? -48.183 -28.588 7.775 1.00 45.78 178 LEU A C 1
ATOM 1436 O O . LEU A 1 178 ? -48.153 -27.401 8.085 1.00 45.78 178 LEU A O 1
ATOM 1440 N N . SER A 1 179 ? -47.540 -29.068 6.705 1.00 49.12 179 SER A N 1
ATOM 1441 C CA . SER A 1 179 ? -46.763 -28.230 5.786 1.00 49.12 179 SER A CA 1
ATOM 1442 C C . SER A 1 179 ? -47.634 -27.150 5.142 1.00 49.12 179 SER A C 1
ATOM 1444 O O . SER A 1 179 ? -47.269 -25.980 5.193 1.00 49.12 179 SER A O 1
ATOM 1446 N N . GLN A 1 180 ? -48.827 -27.499 4.653 1.00 52.94 180 GLN A N 1
ATOM 1447 C CA . GLN A 1 180 ? -49.763 -26.531 4.078 1.00 52.94 180 GLN A CA 1
ATOM 1448 C C . GLN A 1 180 ? -50.226 -25.482 5.100 1.00 52.94 180 GLN A C 1
ATOM 1450 O O . GLN A 1 180 ? -50.309 -24.297 4.777 1.00 52.94 180 GLN A O 1
ATOM 1455 N N . THR A 1 181 ? -50.475 -25.889 6.348 1.00 48.50 181 THR A N 1
ATOM 1456 C CA . THR A 1 181 ? -50.858 -24.968 7.431 1.00 48.50 181 THR A CA 1
ATOM 1457 C C . THR A 1 181 ? -49.725 -23.989 7.751 1.00 48.50 181 THR A C 1
ATOM 1459 O O . THR A 1 181 ? -49.966 -22.790 7.856 1.00 48.50 181 THR A O 1
ATOM 1462 N N . ILE A 1 182 ? -48.481 -24.471 7.839 1.00 48.38 182 ILE A N 1
ATOM 1463 C CA . ILE A 1 182 ? -47.297 -23.641 8.109 1.00 48.38 182 ILE A CA 1
ATOM 1464 C C . ILE A 1 182 ? -47.009 -22.694 6.939 1.00 48.38 182 ILE A C 1
ATOM 1466 O O . ILE A 1 182 ? -46.766 -21.512 7.166 1.00 48.38 182 ILE A O 1
ATOM 1470 N N . SER A 1 183 ? -47.104 -23.166 5.694 1.00 51.25 183 SER A N 1
ATOM 1471 C CA . SER A 1 183 ? -46.963 -22.320 4.503 1.00 51.25 183 SER A CA 1
ATOM 1472 C C . SER A 1 183 ? -48.031 -21.227 4.445 1.00 51.25 183 SER A C 1
ATOM 1474 O O . SER A 1 183 ? -47.714 -20.086 4.123 1.00 51.25 183 SER A O 1
ATOM 1476 N N . THR A 1 184 ? -49.275 -21.544 4.815 1.00 53.69 184 THR A N 1
ATOM 1477 C CA . THR A 1 184 ? -50.366 -20.557 4.892 1.00 53.69 184 THR A CA 1
ATOM 1478 C C . THR A 1 184 ? -50.090 -19.520 5.982 1.00 53.69 184 THR A C 1
ATOM 1480 O O . THR A 1 184 ? -50.244 -18.325 5.751 1.00 53.69 184 THR A O 1
ATOM 1483 N N . LEU A 1 185 ? -49.601 -19.959 7.146 1.00 48.53 185 LEU A N 1
ATOM 1484 C CA . LEU A 1 185 ? -49.248 -19.078 8.261 1.00 48.53 185 LEU A CA 1
ATOM 1485 C C . LEU A 1 185 ? -48.093 -18.131 7.896 1.00 48.53 185 LEU A C 1
ATOM 1487 O O . LEU A 1 185 ? -48.151 -16.939 8.184 1.00 48.53 185 LEU A O 1
ATOM 1491 N N . LEU A 1 186 ? -47.063 -18.642 7.216 1.00 49.62 186 LEU A N 1
ATOM 1492 C CA . LEU A 1 186 ? -45.935 -17.843 6.728 1.00 49.62 186 LEU A CA 1
ATOM 1493 C C . LEU A 1 186 ? -46.361 -16.854 5.636 1.00 49.62 186 LEU A C 1
ATOM 1495 O O . LEU A 1 186 ? -45.881 -15.722 5.627 1.00 49.62 186 LEU A O 1
ATOM 1499 N N . ALA A 1 187 ? -47.281 -17.245 4.750 1.00 55.56 187 ALA A N 1
ATOM 1500 C CA . ALA A 1 187 ? -47.841 -16.355 3.737 1.00 55.56 187 ALA A CA 1
ATOM 1501 C C . ALA A 1 187 ? -48.670 -15.220 4.363 1.00 55.56 187 ALA A C 1
ATOM 1503 O O . ALA A 1 187 ? -48.505 -14.066 3.967 1.00 55.56 187 ALA A O 1
ATOM 1504 N N . GLU A 1 188 ? -49.497 -15.511 5.375 1.00 52.75 188 GLU A N 1
ATOM 1505 C CA . GLU A 1 188 ? -50.242 -14.481 6.113 1.00 52.75 188 GLU A CA 1
ATOM 1506 C C . GLU A 1 188 ? -49.297 -13.537 6.876 1.00 52.75 188 GLU A C 1
ATOM 1508 O O . GLU A 1 188 ? -49.484 -12.322 6.830 1.00 52.75 188 GLU A O 1
ATOM 1513 N N . VAL A 1 189 ? -48.244 -14.055 7.523 1.00 48.75 189 VAL A N 1
ATOM 1514 C CA . VAL A 1 189 ? -47.229 -13.226 8.204 1.00 48.75 189 VAL A CA 1
ATOM 1515 C C . VAL A 1 189 ? -46.482 -12.337 7.212 1.00 48.75 189 VAL A C 1
ATOM 1517 O O . VAL A 1 189 ? -46.329 -11.143 7.463 1.00 48.75 189 VAL A O 1
ATOM 1520 N N . LYS A 1 190 ? -46.075 -12.880 6.059 1.00 50.88 190 LYS A N 1
ATOM 1521 C CA . LYS A 1 190 ? -45.427 -12.112 4.990 1.00 50.88 190 LYS A CA 1
ATOM 1522 C C . LYS A 1 190 ? -46.350 -11.001 4.485 1.00 50.88 190 LYS A C 1
ATOM 1524 O O . LYS A 1 190 ? -45.929 -9.853 4.411 1.00 50.88 190 LYS A O 1
ATOM 1529 N N . TYR A 1 191 ? -47.619 -11.309 4.222 1.00 58.47 191 TYR A N 1
ATOM 1530 C CA . TYR A 1 191 ? -48.617 -10.319 3.810 1.00 58.47 191 TYR A CA 1
ATOM 1531 C C . TYR A 1 191 ? -48.811 -9.203 4.851 1.00 58.47 191 TYR A C 1
ATOM 1533 O O . TYR A 1 191 ? -48.842 -8.030 4.485 1.00 58.47 191 TYR A O 1
ATOM 1541 N N . MET A 1 192 ? -48.878 -9.541 6.145 1.00 50.16 192 MET A N 1
ATOM 1542 C CA . MET A 1 192 ? -48.973 -8.548 7.224 1.00 50.16 192 MET A CA 1
ATOM 1543 C C . MET A 1 192 ? -47.736 -7.641 7.282 1.00 50.16 192 MET A C 1
ATOM 1545 O O . MET A 1 192 ? -47.888 -6.426 7.362 1.00 50.16 192 MET A O 1
ATOM 1549 N N . LEU A 1 193 ? -46.529 -8.204 7.150 1.00 48.25 193 LEU A N 1
ATOM 1550 C CA . LEU A 1 193 ? -45.282 -7.431 7.113 1.00 48.25 193 LEU A CA 1
ATOM 1551 C C . LEU A 1 193 ? -45.223 -6.478 5.905 1.00 48.25 193 LEU A C 1
ATOM 1553 O O . LEU A 1 193 ? -44.821 -5.328 6.062 1.00 48.25 193 LEU A O 1
ATOM 1557 N N . PHE A 1 194 ? -45.670 -6.915 4.720 1.00 55.09 194 PHE A N 1
ATOM 1558 C CA . PHE A 1 194 ? -45.737 -6.062 3.523 1.00 55.09 194 PHE A CA 1
ATOM 1559 C C . PHE A 1 194 ? -46.779 -4.947 3.644 1.00 55.09 194 PHE A C 1
ATOM 1561 O O . PHE A 1 194 ? -46.502 -3.805 3.279 1.00 55.09 194 PHE A O 1
ATOM 1568 N N . ARG A 1 195 ? -47.965 -5.254 4.182 1.00 58.53 195 ARG A N 1
ATOM 1569 C CA . ARG A 1 195 ? -49.008 -4.252 4.429 1.00 58.53 195 ARG A CA 1
ATOM 1570 C C . ARG A 1 195 ? -48.523 -3.189 5.414 1.00 58.53 195 ARG A C 1
ATOM 1572 O O . ARG A 1 195 ? -48.711 -2.000 5.172 1.00 58.53 195 ARG A O 1
ATOM 1579 N N . ASP A 1 196 ? -47.877 -3.608 6.496 1.00 54.00 196 ASP A N 1
ATOM 1580 C CA . ASP A 1 196 ? -47.402 -2.696 7.535 1.00 54.00 196 ASP A CA 1
ATOM 1581 C C . ASP A 1 196 ? -46.183 -1.875 7.057 1.00 54.00 196 ASP A C 1
ATOM 1583 O O . ASP A 1 196 ? -46.064 -0.707 7.424 1.00 54.00 196 ASP A O 1
ATOM 1587 N N . LYS A 1 197 ? -45.342 -2.414 6.155 1.00 58.16 197 LYS A N 1
ATOM 1588 C CA . LYS A 1 197 ? -44.287 -1.661 5.444 1.00 58.16 197 LYS A CA 1
ATOM 1589 C C . LYS A 1 197 ? -44.870 -0.528 4.594 1.00 58.16 197 LYS A C 1
ATOM 1591 O O . LYS A 1 197 ? -44.438 0.609 4.742 1.00 58.16 197 LYS A O 1
ATOM 1596 N N . ALA A 1 198 ? -45.899 -0.806 3.793 1.00 60.69 198 ALA A N 1
ATOM 1597 C CA . ALA A 1 198 ? -46.561 0.215 2.977 1.00 60.69 198 ALA A CA 1
ATOM 1598 C C . ALA A 1 198 ? -47.238 1.308 3.831 1.00 60.69 198 ALA A C 1
ATOM 1600 O O . ALA A 1 198 ? -47.198 2.488 3.486 1.00 60.69 198 ALA A O 1
ATOM 1601 N N . ILE A 1 199 ? -47.825 0.937 4.976 1.00 59.62 199 ILE A N 1
ATOM 1602 C CA . ILE A 1 199 ? -48.393 1.896 5.939 1.00 59.62 199 ILE A CA 1
ATOM 1603 C C . ILE A 1 199 ? -47.292 2.772 6.557 1.00 59.62 199 ILE A C 1
ATOM 1605 O O . ILE A 1 199 ? -47.488 3.976 6.719 1.00 59.62 199 ILE A O 1
ATOM 1609 N N . LEU A 1 200 ? -46.135 2.194 6.893 1.00 52.97 200 LEU A N 1
ATOM 1610 C CA . LEU A 1 200 ? -44.994 2.936 7.436 1.00 52.97 200 LEU A CA 1
ATOM 1611 C C . LEU A 1 200 ? -44.377 3.884 6.402 1.00 52.97 200 LEU A C 1
ATOM 1613 O O . LEU A 1 200 ? -44.071 5.016 6.755 1.00 52.97 200 LEU A O 1
ATOM 1617 N N . GLU A 1 201 ? -44.261 3.468 5.141 1.00 65.31 201 GLU A N 1
ATOM 1618 C CA . GLU A 1 201 ? -43.781 4.313 4.037 1.00 65.31 201 GLU A CA 1
ATOM 1619 C C . GLU A 1 201 ? -44.738 5.486 3.759 1.00 65.31 201 GLU A C 1
ATOM 1621 O O . GLU A 1 201 ? -44.299 6.619 3.557 1.00 65.31 201 GLU A O 1
ATOM 1626 N N . ALA A 1 202 ? -46.055 5.259 3.830 1.00 68.38 202 ALA A N 1
ATOM 1627 C CA . ALA A 1 202 ? -47.044 6.333 3.725 1.00 68.38 202 ALA A CA 1
ATOM 1628 C C . ALA A 1 202 ? -46.939 7.336 4.890 1.00 68.38 202 ALA A C 1
ATOM 1630 O O . ALA A 1 202 ? -47.052 8.544 4.683 1.00 68.38 202 ALA A O 1
ATOM 1631 N N . LYS A 1 203 ? -46.676 6.840 6.105 1.00 64.25 203 LYS A N 1
ATOM 1632 C CA . LYS A 1 203 ? -46.534 7.658 7.317 1.00 64.25 203 LYS A CA 1
ATOM 1633 C C . LYS A 1 203 ? -45.201 8.408 7.380 1.00 64.25 203 LYS A C 1
ATOM 1635 O O . LYS A 1 203 ? -45.145 9.503 7.923 1.00 64.25 203 LYS A O 1
ATOM 1640 N N . GLU A 1 204 ? -44.145 7.853 6.787 1.00 66.25 204 GLU A N 1
ATOM 1641 C CA . GLU A 1 204 ? -42.868 8.532 6.536 1.00 66.25 204 GLU A CA 1
ATOM 1642 C C . GLU A 1 204 ? -43.079 9.722 5.601 1.00 66.25 204 GLU A C 1
ATOM 1644 O O . GLU A 1 204 ? -42.688 10.833 5.936 1.00 66.25 204 GLU A O 1
ATOM 1649 N N . ALA A 1 205 ? -43.786 9.524 4.484 1.00 72.00 205 ALA A N 1
ATOM 1650 C CA . ALA A 1 205 ? -44.095 10.598 3.544 1.00 72.00 205 ALA A CA 1
ATOM 1651 C C . ALA A 1 205 ? -44.971 11.708 4.159 1.00 72.00 205 ALA A C 1
ATOM 1653 O O . ALA A 1 205 ? -44.847 12.871 3.777 1.00 72.00 205 ALA A O 1
ATOM 1654 N N . GLU A 1 206 ? -45.853 11.366 5.100 1.00 70.00 206 GLU A N 1
ATOM 1655 C CA . GLU A 1 206 ? -46.651 12.319 5.881 1.00 70.00 206 GLU A CA 1
ATOM 1656 C C . GLU A 1 206 ? -45.779 13.095 6.886 1.00 70.00 206 GLU A C 1
ATOM 1658 O O . GLU A 1 206 ? -45.776 14.326 6.871 1.00 70.00 206 GLU A O 1
ATOM 1663 N N . LEU A 1 207 ? -44.946 12.396 7.666 1.00 62.47 207 LEU A N 1
ATOM 1664 C CA . LEU A 1 207 ? -44.008 12.996 8.623 1.00 62.47 207 LEU A CA 1
ATOM 1665 C C . LEU A 1 207 ? -42.942 13.871 7.947 1.00 62.47 207 LEU A C 1
ATOM 1667 O O . LEU A 1 207 ? -42.558 14.895 8.503 1.00 62.47 207 LEU A O 1
ATOM 1671 N N . GLU A 1 208 ? -42.470 13.518 6.749 1.00 65.56 208 GLU A N 1
ATOM 1672 C CA . GLU A 1 208 ? -41.513 14.333 5.987 1.00 65.56 208 GLU A CA 1
ATOM 1673 C C . GLU A 1 208 ? -42.152 15.656 5.518 1.00 65.56 208 GLU A C 1
ATOM 1675 O O . GLU A 1 208 ? -41.489 16.695 5.531 1.00 65.56 208 GLU A O 1
ATOM 1680 N N . ARG A 1 209 ? -43.455 15.652 5.179 1.00 70.88 209 ARG A N 1
ATOM 1681 C CA . ARG A 1 209 ? -44.222 16.876 4.867 1.00 70.88 209 ARG A CA 1
ATOM 1682 C C . ARG A 1 209 ? -44.445 17.736 6.111 1.00 70.88 209 ARG A C 1
ATOM 1684 O O . ARG A 1 209 ? -44.288 18.954 6.043 1.00 70.88 209 ARG A O 1
ATOM 1691 N N . GLU A 1 210 ? -44.764 17.120 7.249 1.00 60.25 210 GLU A N 1
ATOM 1692 C CA . GLU A 1 210 ? -44.975 17.826 8.523 1.00 60.25 210 GLU A CA 1
ATOM 1693 C C . GLU A 1 210 ? -43.673 18.396 9.106 1.00 60.25 210 GLU A C 1
ATOM 1695 O O . GLU A 1 210 ? -43.652 19.513 9.625 1.00 60.25 210 GLU A O 1
ATOM 1700 N N . LYS A 1 211 ? -42.548 17.691 8.947 1.00 60.50 211 LYS A N 1
ATOM 1701 C CA . LYS A 1 211 ? -41.206 18.144 9.346 1.00 60.50 211 LYS A CA 1
ATOM 1702 C C . LYS A 1 211 ? -40.762 19.402 8.595 1.00 60.50 211 LYS A C 1
ATOM 1704 O O . LYS A 1 211 ? -40.027 20.210 9.158 1.00 60.50 211 LYS A O 1
ATOM 1709 N N . GLN A 1 212 ? -41.236 19.603 7.361 1.00 55.19 212 GLN A N 1
ATOM 1710 C CA . GLN A 1 212 ? -41.028 20.845 6.606 1.00 55.19 212 GLN A CA 1
ATOM 1711 C C . GLN A 1 212 ? -41.889 22.015 7.113 1.00 55.19 212 GLN A C 1
ATOM 1713 O O . GLN A 1 212 ? -41.558 23.167 6.839 1.00 55.19 212 GLN A O 1
ATOM 1718 N N . THR A 1 213 ? -42.968 21.755 7.860 1.00 51.59 213 THR A N 1
ATOM 1719 C CA . THR A 1 213 ? -43.912 22.789 8.324 1.00 51.59 213 THR A CA 1
ATOM 1720 C C . THR A 1 213 ? -43.807 23.108 9.816 1.00 51.59 213 THR A C 1
ATOM 1722 O O . THR A 1 213 ? -44.056 24.250 10.200 1.00 51.59 213 THR A O 1
ATOM 1725 N N . GLN A 1 214 ? -43.424 22.159 10.677 1.00 52.56 214 GLN A N 1
ATOM 1726 C CA . GLN A 1 214 ? -43.286 22.374 12.122 1.00 52.56 214 GLN A CA 1
ATOM 1727 C C . GLN A 1 214 ? -42.113 21.560 12.696 1.00 52.56 214 GLN A C 1
ATOM 1729 O O . GLN A 1 214 ? -42.130 20.333 12.731 1.00 52.56 214 GLN A O 1
ATOM 1734 N N . GLY A 1 215 ? -41.082 22.250 13.195 1.00 46.91 215 GLY A N 1
ATOM 1735 C CA . GLY A 1 215 ? -39.814 21.671 13.672 1.00 46.91 215 GLY A CA 1
ATOM 1736 C C . GLY A 1 215 ? -39.870 20.868 14.983 1.00 46.91 215 GLY A C 1
ATOM 1737 O O . GLY A 1 215 ? -38.951 20.978 15.791 1.00 46.91 215 GLY A O 1
ATOM 1738 N N . ARG A 1 216 ? -40.928 20.085 15.240 1.00 45.81 216 ARG A N 1
ATOM 1739 C CA . ARG A 1 216 ? -41.145 19.391 16.527 1.00 45.81 216 ARG A CA 1
ATOM 1740 C C . ARG A 1 216 ? -41.391 17.875 16.451 1.00 45.81 216 ARG A C 1
ATOM 1742 O O . ARG A 1 216 ? -41.934 17.321 17.397 1.00 45.81 216 ARG A O 1
ATOM 1749 N N . LEU A 1 217 ? -40.946 17.193 15.391 1.00 52.97 217 LEU A N 1
ATOM 1750 C CA . LEU A 1 217 ? -41.194 15.751 15.176 1.00 52.97 217 LEU A CA 1
ATOM 1751 C C . LEU A 1 217 ? -39.912 14.904 15.005 1.00 52.97 217 LEU A C 1
ATOM 1753 O O . LEU A 1 217 ? -39.840 14.013 14.164 1.00 52.97 217 LEU A O 1
ATOM 1757 N N . ALA A 1 218 ? -38.867 15.164 15.797 1.00 50.56 218 ALA A N 1
ATOM 1758 C CA . ALA A 1 218 ? -37.617 14.390 15.725 1.00 50.56 218 ALA A CA 1
ATOM 1759 C C . ALA A 1 218 ? -37.719 12.986 16.364 1.00 50.56 218 ALA A C 1
ATOM 1761 O O . ALA A 1 218 ? -37.079 12.048 15.890 1.00 50.56 218 ALA A O 1
ATOM 1762 N N . GLU A 1 219 ? -38.523 12.824 17.421 1.00 46.50 219 GLU A N 1
ATOM 1763 C CA . GLU A 1 219 ? -38.639 11.555 18.160 1.00 46.50 219 GLU A CA 1
ATOM 1764 C C . GLU A 1 219 ? -39.507 10.524 17.424 1.00 46.50 219 GLU A C 1
ATOM 1766 O O . GLU A 1 219 ? -39.105 9.365 17.296 1.00 46.50 219 GLU A O 1
ATOM 1771 N N . ASP A 1 220 ? -40.635 10.952 16.849 1.00 47.09 220 ASP A N 1
ATOM 1772 C CA . ASP A 1 220 ? -41.513 10.077 16.062 1.00 47.09 220 ASP A CA 1
ATOM 1773 C C . ASP A 1 220 ? -40.831 9.599 14.773 1.00 47.09 220 ASP A C 1
ATOM 1775 O O . ASP A 1 220 ? -40.931 8.425 14.409 1.00 47.09 220 ASP A O 1
ATOM 1779 N N . TYR A 1 221 ? -40.037 10.468 14.137 1.00 52.47 221 TYR A N 1
ATOM 1780 C CA . TYR A 1 221 ? -39.228 10.114 12.970 1.00 52.47 221 TYR A CA 1
ATOM 1781 C C . TYR A 1 221 ? -38.122 9.102 13.313 1.00 52.47 221 TYR A C 1
ATOM 1783 O O . TYR A 1 221 ? -37.926 8.113 12.605 1.00 52.47 221 TYR A O 1
ATOM 1791 N N . ALA A 1 222 ? -37.423 9.289 14.439 1.00 50.03 222 ALA A N 1
ATOM 1792 C CA . ALA A 1 222 ? -36.396 8.355 14.899 1.00 50.03 222 ALA A CA 1
ATOM 1793 C C . ALA A 1 222 ? -36.976 6.969 15.245 1.00 50.03 222 ALA A C 1
ATOM 1795 O O . ALA A 1 222 ? -36.360 5.943 14.936 1.00 50.03 222 ALA A O 1
ATOM 1796 N N . MET A 1 223 ? -38.172 6.926 15.840 1.00 45.41 223 MET A N 1
ATOM 1797 C CA . MET A 1 223 ? -38.890 5.679 16.114 1.00 45.41 223 MET A CA 1
ATOM 1798 C C . MET A 1 223 ? -39.308 4.970 14.815 1.00 45.41 223 MET A C 1
ATOM 1800 O O . MET A 1 223 ? -39.099 3.759 14.692 1.00 45.41 223 MET A O 1
ATOM 1804 N N . LEU A 1 224 ? -39.822 5.713 13.828 1.00 44.84 224 LEU A N 1
ATOM 1805 C CA . LEU A 1 224 ? -40.217 5.183 12.518 1.00 44.84 224 LEU A CA 1
ATOM 1806 C C . LEU A 1 224 ? -39.018 4.577 11.762 1.00 44.84 224 LEU A C 1
ATOM 1808 O O . LEU A 1 224 ? -39.089 3.447 11.273 1.00 44.84 224 LEU A O 1
ATOM 1812 N N . MET A 1 225 ? -37.877 5.275 11.754 1.00 52.22 225 MET A N 1
ATOM 1813 C CA . MET A 1 225 ? -36.636 4.796 11.130 1.00 52.22 225 MET A CA 1
ATOM 1814 C C . MET A 1 225 ? -36.050 3.572 11.846 1.00 52.22 225 MET A C 1
ATOM 1816 O O . MET A 1 225 ? -35.510 2.668 11.200 1.00 52.22 225 MET A O 1
ATOM 1820 N N . GLY A 1 226 ? -36.197 3.493 13.173 1.00 46.88 226 GLY A N 1
ATOM 1821 C CA . GLY A 1 226 ? -35.858 2.302 13.954 1.00 46.88 226 GLY A CA 1
ATOM 1822 C C . GLY A 1 226 ? -36.684 1.075 13.550 1.00 46.88 226 GLY A C 1
ATOM 1823 O O . GLY A 1 226 ? -36.123 -0.008 13.365 1.00 46.88 226 GLY A O 1
ATOM 1824 N N . LEU A 1 227 ? -37.993 1.254 13.344 1.00 42.38 227 LEU A N 1
ATOM 1825 C CA . LEU A 1 227 ? -38.910 0.209 12.876 1.00 42.38 227 LEU A CA 1
ATOM 1826 C C . LEU A 1 227 ? -38.587 -0.257 11.448 1.00 42.38 227 LEU A C 1
ATOM 1828 O O . LEU A 1 227 ? -38.505 -1.462 11.209 1.00 42.38 227 LEU A O 1
ATOM 1832 N N . LYS A 1 228 ? -38.317 0.669 10.521 1.00 46.38 228 LYS A N 1
ATOM 1833 C CA . LYS A 1 228 ? -37.947 0.362 9.125 1.00 46.38 228 LYS A CA 1
ATOM 1834 C C . LYS A 1 228 ? -36.646 -0.442 9.039 1.00 46.38 228 LYS A C 1
ATOM 1836 O O . LYS A 1 228 ? -36.576 -1.457 8.347 1.00 46.38 228 LYS A O 1
ATOM 1841 N N . ARG A 1 229 ? -35.630 -0.053 9.819 1.00 49.00 229 ARG A N 1
ATOM 1842 C CA . ARG A 1 229 ? -34.339 -0.760 9.893 1.00 49.00 229 ARG A CA 1
ATOM 1843 C C . ARG A 1 229 ? -34.473 -2.169 10.476 1.00 49.00 229 ARG A C 1
ATOM 1845 O O . ARG A 1 229 ? -33.719 -3.062 10.097 1.00 49.00 229 ARG A O 1
ATOM 1852 N N . TRP A 1 230 ? -35.412 -2.374 11.398 1.00 46.19 230 TRP A N 1
ATOM 1853 C CA . TRP A 1 230 ? -35.701 -3.690 11.964 1.00 46.19 230 TRP A CA 1
ATOM 1854 C C . TRP A 1 230 ? -36.482 -4.581 10.992 1.00 46.19 230 TRP A C 1
ATOM 1856 O O . TRP A 1 230 ? -36.127 -5.748 10.833 1.00 46.19 230 TRP A O 1
ATOM 1866 N N . LEU A 1 231 ? -37.477 -4.033 10.287 1.00 44.53 231 LEU A N 1
ATOM 1867 C CA . LEU A 1 231 ? -38.216 -4.759 9.250 1.00 44.53 231 LEU A CA 1
ATOM 1868 C C . LEU A 1 231 ? -37.291 -5.222 8.118 1.00 44.53 231 LEU A C 1
ATOM 1870 O O . LEU A 1 231 ? -37.357 -6.388 7.748 1.00 44.53 231 LEU A O 1
ATOM 1874 N N . GLY A 1 232 ? -36.358 -4.376 7.665 1.00 46.94 232 GLY A N 1
ATOM 1875 C CA . GLY A 1 232 ? -35.353 -4.766 6.666 1.00 46.94 232 GLY A CA 1
ATOM 1876 C C . GLY A 1 232 ? -34.459 -5.926 7.124 1.00 46.94 232 GLY A C 1
ATOM 1877 O O . GLY A 1 232 ? -34.268 -6.885 6.386 1.00 46.94 232 GLY A O 1
ATOM 1878 N N . LYS A 1 233 ? -33.989 -5.908 8.381 1.00 44.72 233 LYS A N 1
ATOM 1879 C CA . LYS A 1 233 ? -33.206 -7.020 8.963 1.00 44.72 233 LYS A CA 1
ATOM 1880 C C . LYS A 1 233 ? -34.025 -8.294 9.176 1.00 44.72 233 LYS A C 1
ATOM 1882 O O . LYS A 1 233 ? -33.476 -9.390 9.186 1.00 44.72 233 LYS A O 1
ATOM 1887 N N . THR A 1 234 ? -35.329 -8.151 9.389 1.00 40.94 234 THR A N 1
ATOM 1888 C CA . THR A 1 234 ? -36.250 -9.278 9.562 1.00 40.94 234 THR A CA 1
ATOM 1889 C C . THR A 1 234 ? -36.558 -9.924 8.209 1.00 40.94 234 THR A C 1
ATOM 1891 O O . THR A 1 234 ? -36.562 -11.146 8.112 1.00 40.94 234 THR A O 1
ATOM 1894 N N . GLU A 1 235 ? -36.734 -9.121 7.156 1.00 45.94 235 GLU A N 1
ATOM 1895 C CA . GLU A 1 235 ? -36.854 -9.565 5.760 1.00 45.94 235 GLU A CA 1
ATOM 1896 C C . GLU A 1 235 ? -35.577 -10.302 5.305 1.00 45.94 235 GLU A C 1
ATOM 1898 O O . GLU A 1 235 ? -35.673 -11.439 4.844 1.00 45.94 235 GLU A O 1
ATOM 1903 N N . GLU A 1 236 ? -34.394 -9.733 5.577 1.00 45.81 236 GLU A N 1
ATOM 1904 C CA . GLU A 1 236 ? -33.070 -10.347 5.349 1.00 45.81 236 GLU A CA 1
ATOM 1905 C C . GLU A 1 236 ? -32.939 -11.698 6.080 1.00 45.81 236 GLU A C 1
ATOM 1907 O O . GLU A 1 236 ? -32.537 -12.702 5.496 1.00 45.81 236 GLU A O 1
ATOM 1912 N N . PHE A 1 237 ? -33.364 -11.767 7.344 1.00 39.34 237 PHE A N 1
ATOM 1913 C CA . PHE A 1 237 ? -33.352 -13.006 8.122 1.00 39.34 237 PHE A CA 1
ATOM 1914 C C . PHE A 1 237 ? -34.291 -14.082 7.550 1.00 39.34 237 PHE A C 1
ATOM 1916 O O . PHE A 1 237 ? -33.909 -15.251 7.463 1.00 39.34 237 PHE A O 1
ATOM 1923 N N . PHE A 1 238 ? -35.509 -13.719 7.135 1.00 42.28 238 PHE A N 1
ATOM 1924 C CA . PHE A 1 238 ? -36.443 -14.666 6.515 1.00 42.28 238 PHE A CA 1
ATOM 1925 C C . PHE A 1 238 ? -35.956 -15.152 5.147 1.00 42.28 238 PHE A C 1
ATOM 1927 O O . PHE A 1 238 ? -36.191 -16.312 4.809 1.00 42.28 238 PHE A O 1
ATOM 1934 N N . GLN A 1 239 ? -35.259 -14.304 4.393 1.00 44.09 239 GLN A N 1
ATOM 1935 C CA . GLN A 1 239 ? -34.674 -14.651 3.102 1.00 44.09 239 GLN A CA 1
ATOM 1936 C C . GLN A 1 239 ? -33.520 -15.652 3.262 1.00 44.09 239 GLN A C 1
ATOM 1938 O O . GLN A 1 239 ? -33.580 -16.732 2.681 1.00 44.09 239 GLN A O 1
ATOM 1943 N N . VAL A 1 240 ? -32.581 -15.385 4.176 1.00 39.59 240 VAL A N 1
ATOM 1944 C CA . VAL A 1 240 ? -31.488 -16.314 4.527 1.00 39.59 240 VAL A CA 1
ATOM 1945 C C . VAL A 1 240 ? -32.030 -17.648 5.054 1.00 39.59 240 VAL A C 1
ATOM 1947 O O . VAL A 1 240 ? -31.545 -18.719 4.698 1.00 39.59 240 VAL A O 1
ATOM 1950 N N . THR A 1 241 ? -33.083 -17.616 5.876 1.00 39.19 241 THR A N 1
ATOM 1951 C CA . THR A 1 241 ? -33.701 -18.844 6.405 1.00 39.19 241 THR A CA 1
ATOM 1952 C C . THR A 1 241 ? -34.393 -19.655 5.302 1.00 39.19 241 THR A C 1
ATOM 1954 O O . THR A 1 241 ? -34.378 -20.883 5.355 1.00 39.19 241 THR A O 1
ATOM 1957 N N . ALA A 1 242 ? -34.990 -18.999 4.301 1.00 42.62 242 ALA A N 1
ATOM 1958 C CA . ALA A 1 242 ? -35.612 -19.660 3.153 1.00 42.62 242 ALA A CA 1
ATOM 1959 C C . ALA A 1 242 ? -34.573 -20.262 2.189 1.00 42.62 242 ALA A C 1
ATOM 1961 O O . ALA A 1 242 ? -34.779 -21.370 1.694 1.00 42.62 242 ALA A O 1
ATOM 1962 N N . GLU A 1 243 ? -33.447 -19.577 1.975 1.00 42.28 243 GLU A N 1
ATOM 1963 C CA . GLU A 1 243 ? -32.318 -20.053 1.163 1.00 42.28 243 GLU A CA 1
ATOM 1964 C C . GLU A 1 243 ? -31.677 -21.300 1.784 1.00 42.28 243 GLU A C 1
ATOM 1966 O O . GLU A 1 243 ? -31.608 -22.341 1.123 1.00 42.28 243 GLU A O 1
ATOM 1971 N N . LEU A 1 244 ? -31.376 -21.255 3.089 1.00 38.22 244 LEU A N 1
ATOM 1972 C CA . LEU A 1 244 ? -30.883 -22.403 3.863 1.00 38.22 244 LEU A CA 1
ATOM 1973 C C . LEU A 1 244 ? -31.853 -23.596 3.827 1.00 38.22 244 LEU A C 1
ATOM 1975 O O . LEU A 1 244 ? -31.427 -24.754 3.841 1.00 38.22 244 LEU A O 1
ATOM 1979 N N . TYR A 1 245 ? -33.163 -23.339 3.759 1.00 39.25 245 TYR A N 1
ATOM 1980 C CA . TYR A 1 245 ? -34.186 -24.381 3.622 1.00 39.25 245 TYR A CA 1
ATOM 1981 C C . TYR A 1 245 ? -34.181 -25.021 2.227 1.00 39.25 245 TYR A C 1
ATOM 1983 O O . TYR A 1 245 ? -34.369 -26.231 2.099 1.00 39.25 245 TYR A O 1
ATOM 1991 N N . SER A 1 246 ? -33.954 -24.224 1.180 1.00 41.25 246 SER A N 1
ATOM 1992 C CA . SER A 1 246 ? -33.885 -24.716 -0.199 1.00 41.25 246 SER A CA 1
ATOM 1993 C C . SER A 1 246 ? -32.646 -25.590 -0.431 1.00 41.25 246 SER A C 1
ATOM 1995 O O . SER A 1 246 ? -32.750 -26.645 -1.058 1.00 41.25 246 SER A O 1
ATOM 1997 N N . GLU A 1 247 ? -31.507 -25.220 0.162 1.00 38.88 247 GLU A N 1
ATOM 1998 C CA . GLU A 1 247 ? -30.259 -25.985 0.086 1.00 38.88 247 GLU A CA 1
ATOM 1999 C C . GLU A 1 247 ? -30.345 -27.298 0.869 1.00 38.88 247 GLU A C 1
ATOM 2001 O O . GLU A 1 247 ? -29.949 -28.356 0.376 1.00 38.88 247 GLU A O 1
ATOM 2006 N N . SER A 1 248 ? -30.927 -27.278 2.071 1.00 37.72 248 SER A N 1
ATOM 2007 C CA . SER A 1 248 ? -31.086 -28.493 2.878 1.00 37.72 248 SER A CA 1
ATOM 2008 C C . SER A 1 248 ? -32.096 -29.489 2.281 1.00 37.72 248 SER A C 1
ATOM 2010 O O . SER A 1 248 ? -31.863 -30.698 2.356 1.00 37.72 248 SER A O 1
ATOM 2012 N N . ASP A 1 249 ? -33.153 -29.024 1.602 1.00 38.88 249 ASP A N 1
ATOM 2013 C CA . ASP A 1 249 ? -34.086 -29.886 0.855 1.00 38.88 249 ASP A CA 1
ATOM 2014 C C . ASP A 1 249 ? -33.439 -30.496 -0.411 1.00 38.88 249 ASP A C 1
ATOM 2016 O O . ASP A 1 249 ? -33.702 -31.654 -0.747 1.00 38.88 249 ASP A O 1
ATOM 2020 N N . GLN A 1 250 ? -32.522 -29.779 -1.078 1.00 39.53 250 GLN A N 1
ATOM 2021 C CA . GLN A 1 250 ? -31.723 -30.318 -2.191 1.00 39.53 250 GLN A CA 1
ATOM 2022 C C . GLN A 1 250 ? -30.699 -31.368 -1.727 1.00 39.53 250 GLN A C 1
ATOM 2024 O O . GLN A 1 250 ? -30.575 -32.428 -2.347 1.00 39.53 250 GLN A O 1
ATOM 2029 N N . ILE A 1 251 ? -30.020 -31.133 -0.599 1.00 38.38 251 ILE A N 1
ATOM 2030 C CA . ILE A 1 251 ? -29.048 -32.074 -0.012 1.00 38.38 251 ILE A CA 1
ATOM 2031 C C . ILE A 1 251 ? -29.729 -33.383 0.421 1.00 38.38 251 ILE A C 1
ATOM 2033 O O . ILE A 1 251 ? -29.171 -34.468 0.232 1.00 38.38 251 ILE A O 1
ATOM 2037 N N . LEU A 1 252 ? -30.949 -33.305 0.959 1.00 37.75 252 LEU A N 1
ATOM 2038 C CA . LEU A 1 252 ? -31.725 -34.473 1.391 1.00 37.75 252 LEU A CA 1
ATOM 2039 C C . LEU A 1 252 ? -32.346 -35.253 0.223 1.00 37.75 252 LEU A C 1
ATOM 2041 O O . LEU A 1 252 ? -32.474 -36.473 0.312 1.00 37.75 252 LEU A O 1
ATOM 2045 N N . LYS A 1 253 ? -32.686 -34.589 -0.888 1.00 40.56 253 LYS A N 1
ATOM 2046 C CA . LYS A 1 253 ? -33.130 -35.257 -2.126 1.00 40.56 253 LYS A CA 1
ATOM 2047 C C . LYS A 1 253 ? -31.983 -35.945 -2.877 1.00 40.56 253 LYS A C 1
ATOM 2049 O O . LYS A 1 253 ? -32.235 -36.900 -3.606 1.00 40.56 253 LYS A O 1
ATOM 2054 N N . GLY A 1 254 ? -30.739 -35.502 -2.675 1.00 35.28 254 GLY A N 1
ATOM 2055 C CA . GLY A 1 254 ? -29.547 -36.049 -3.333 1.00 35.28 254 GLY A CA 1
ATOM 2056 C C . GLY A 1 254 ? -28.856 -37.221 -2.623 1.00 35.28 254 GLY A C 1
ATOM 2057 O O . GLY A 1 254 ? -28.012 -37.873 -3.237 1.00 35.28 254 GLY A O 1
ATOM 2058 N N . LYS A 1 255 ? -29.167 -37.525 -1.351 1.00 34.62 255 LYS A N 1
ATOM 2059 C CA . LYS A 1 255 ? -28.453 -38.565 -0.582 1.00 34.62 255 LYS A CA 1
ATOM 2060 C C . LYS A 1 255 ? -29.399 -39.536 0.136 1.00 34.62 255 LYS A C 1
ATOM 2062 O O . LYS A 1 255 ? -30.070 -39.178 1.099 1.00 34.62 255 LYS A O 1
ATOM 2067 N N . ASN A 1 256 ? -29.362 -40.809 -0.273 1.00 35.59 256 ASN A N 1
ATOM 2068 C CA . ASN A 1 256 ? -29.929 -41.949 0.463 1.00 35.59 256 ASN A CA 1
ATOM 2069 C C . ASN A 1 256 ? -29.137 -42.196 1.763 1.00 35.59 256 ASN A C 1
ATOM 2071 O O . ASN A 1 256 ? -28.307 -43.100 1.832 1.00 35.59 256 ASN A O 1
ATOM 2075 N N . ILE A 1 257 ? -29.370 -41.391 2.802 1.00 33.34 257 ILE A N 1
ATOM 2076 C CA . ILE A 1 257 ? -28.785 -41.620 4.130 1.00 33.34 257 ILE A CA 1
ATOM 2077 C C . ILE A 1 257 ? -29.833 -42.285 5.020 1.00 33.34 257 ILE A C 1
ATOM 2079 O O . ILE A 1 257 ? -30.765 -41.657 5.522 1.00 33.34 257 ILE A O 1
ATOM 2083 N N . ILE A 1 258 ? -29.654 -43.592 5.206 1.00 30.16 258 ILE A N 1
ATOM 2084 C CA . ILE A 1 258 ? -30.304 -44.376 6.252 1.00 30.16 258 ILE A CA 1
ATOM 2085 C C . ILE A 1 258 ? -29.674 -43.997 7.597 1.00 30.16 258 ILE A C 1
ATOM 2087 O O . ILE A 1 258 ? -28.463 -43.855 7.737 1.00 30.16 258 ILE A O 1
ATOM 2091 N N . SER A 1 259 ? -30.555 -43.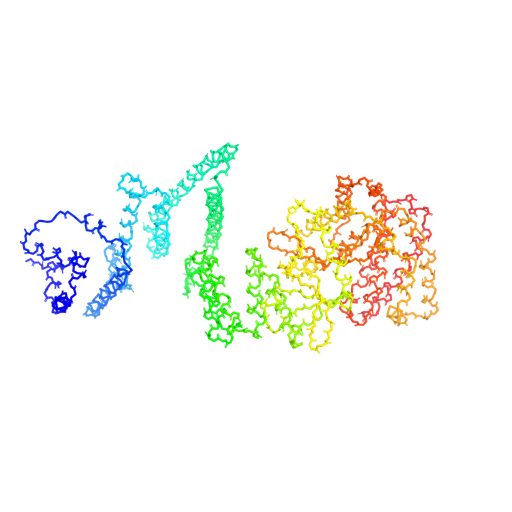821 8.575 1.00 38.41 259 SER A N 1
ATOM 2092 C CA . SER A 1 259 ? -30.336 -43.365 9.941 1.00 38.41 259 SER A CA 1
ATOM 2093 C C . SER A 1 259 ? -29.173 -44.020 10.698 1.00 38.41 259 SER A C 1
ATOM 2095 O O . SER A 1 259 ? -29.193 -45.226 10.943 1.00 38.41 259 SER A O 1
ATOM 2097 N N . THR A 1 260 ? -28.314 -43.185 11.280 1.00 26.97 260 THR A N 1
ATOM 2098 C CA . THR A 1 260 ? -27.705 -43.430 12.596 1.00 26.97 260 THR A CA 1
ATOM 2099 C C . THR A 1 260 ? -27.740 -42.129 13.394 1.00 26.97 260 THR A C 1
ATOM 2101 O O . THR A 1 260 ? -27.424 -41.066 12.870 1.00 26.97 260 THR A O 1
ATOM 2104 N N . GLY A 1 261 ? -28.233 -42.216 14.630 1.00 33.69 261 GLY A N 1
ATOM 2105 C CA . GLY A 1 261 ? -28.683 -41.087 15.441 1.00 33.69 261 GLY A CA 1
ATOM 2106 C C . GLY A 1 261 ? -27.646 -39.985 15.660 1.00 33.69 261 GLY A C 1
ATOM 2107 O O . GLY A 1 261 ? -26.547 -40.229 16.142 1.00 33.69 261 GLY A O 1
ATOM 2108 N N . GLY A 1 262 ? -28.066 -38.754 15.385 1.00 27.27 262 GLY A N 1
ATOM 2109 C CA . GLY A 1 262 ? -27.396 -37.520 15.767 1.00 27.27 262 GLY A CA 1
ATOM 2110 C C . GLY A 1 262 ? -28.451 -36.422 15.844 1.00 27.27 262 GLY A C 1
ATOM 2111 O O . GLY A 1 262 ? -29.277 -36.292 14.944 1.00 27.27 262 GLY A O 1
ATOM 2112 N N . TYR A 1 263 ? -28.488 -35.705 16.964 1.00 29.23 263 TYR A N 1
ATOM 2113 C CA . TYR A 1 263 ? -29.445 -34.638 17.243 1.00 29.23 263 TYR A CA 1
ATOM 2114 C C . TYR A 1 263 ? -29.417 -33.571 16.139 1.00 29.23 263 TYR A C 1
ATOM 2116 O O . TYR A 1 263 ? -28.432 -32.853 15.996 1.00 29.23 263 TYR A O 1
ATOM 2124 N N . ILE A 1 264 ? -30.515 -33.440 15.394 1.00 28.69 264 ILE A N 1
ATOM 2125 C CA . ILE A 1 264 ? -30.750 -32.295 14.510 1.00 28.69 264 ILE A CA 1
ATOM 2126 C C . ILE A 1 264 ? -31.193 -31.137 15.409 1.00 28.69 264 ILE A C 1
ATOM 2128 O O . ILE A 1 264 ? -32.296 -31.150 15.960 1.00 28.69 264 ILE A O 1
ATOM 2132 N N . ALA A 1 265 ? -30.299 -30.172 15.626 1.00 30.28 265 ALA A N 1
ATOM 2133 C CA . ALA A 1 265 ? -30.592 -28.960 16.377 1.00 30.28 265 ALA A CA 1
ATOM 2134 C C . ALA A 1 265 ? -31.458 -28.017 15.526 1.00 30.28 265 ALA A C 1
ATOM 2136 O O . ALA A 1 265 ? -31.150 -27.737 14.373 1.00 30.28 265 ALA A O 1
ATOM 2137 N N . ALA A 1 266 ? -32.570 -27.552 16.097 1.00 30.92 266 ALA A N 1
ATOM 2138 C CA . ALA A 1 266 ? -33.454 -26.576 15.468 1.00 30.92 266 ALA A CA 1
ATOM 2139 C C . ALA A 1 266 ? -32.824 -25.160 15.483 1.00 30.92 266 ALA A C 1
ATOM 2141 O O . ALA A 1 266 ? -32.143 -24.828 16.454 1.00 30.92 266 ALA A O 1
ATOM 2142 N N . PRO A 1 267 ? -33.134 -24.269 14.521 1.00 32.47 267 PRO A N 1
ATOM 2143 C CA . PRO A 1 267 ? -32.576 -22.904 14.449 1.00 32.47 267 PRO A CA 1
ATOM 2144 C C . PRO A 1 267 ? -32.862 -22.023 15.684 1.00 32.47 267 PRO A C 1
ATOM 2146 O O . PRO A 1 267 ? -32.115 -21.105 16.010 1.00 32.47 267 PRO A O 1
ATOM 2149 N N . GLY A 1 268 ? -33.925 -22.320 16.442 1.00 28.72 268 GLY A N 1
ATOM 2150 C CA . GLY A 1 268 ? -34.209 -21.654 17.722 1.00 28.72 268 GLY A CA 1
ATOM 2151 C C . GLY A 1 268 ? -33.254 -22.052 18.857 1.00 28.72 268 GLY A C 1
ATOM 2152 O O . GLY A 1 268 ? -33.061 -21.281 19.799 1.00 28.72 268 GLY A O 1
ATOM 2153 N N . ILE A 1 269 ? -32.626 -23.229 18.754 1.00 33.00 269 ILE A N 1
ATOM 2154 C CA . ILE A 1 269 ? -31.553 -23.645 19.655 1.00 33.00 269 ILE A CA 1
ATOM 2155 C C . ILE A 1 269 ? -30.306 -22.842 19.312 1.00 33.00 269 ILE A C 1
ATOM 2157 O O . ILE A 1 269 ? -29.714 -22.330 20.241 1.00 33.00 269 ILE A O 1
ATOM 2161 N N . GLU A 1 270 ? -29.970 -22.580 18.047 1.00 32.66 270 GLU A N 1
ATOM 2162 C CA . GLU A 1 270 ? -28.766 -21.816 17.681 1.00 32.66 270 GLU A CA 1
ATOM 2163 C C . GLU A 1 270 ? -28.719 -20.387 18.222 1.00 32.66 270 GLU A C 1
ATOM 2165 O O . GLU A 1 270 ? -27.632 -19.926 18.521 1.00 32.66 270 GLU A O 1
ATOM 2170 N N . LEU A 1 271 ? -29.833 -19.691 18.477 1.00 30.88 271 LEU A N 1
ATOM 2171 C CA . LEU A 1 271 ? -29.760 -18.376 19.136 1.00 30.88 271 LEU A CA 1
ATOM 2172 C C . LEU A 1 271 ? -29.479 -18.504 20.646 1.00 30.88 271 LEU A C 1
ATOM 2174 O O . LEU A 1 271 ? -28.691 -17.744 21.203 1.00 30.88 271 LEU A O 1
ATOM 2178 N N . GLN A 1 272 ? -30.073 -19.493 21.324 1.00 31.81 272 GLN A N 1
ATOM 2179 C CA . GLN A 1 272 ? -29.782 -19.783 22.736 1.00 31.81 272 GLN A CA 1
ATOM 2180 C C . GLN A 1 272 ? -28.441 -20.502 22.932 1.00 31.81 272 GLN A C 1
ATOM 2182 O O . GLN A 1 272 ? -27.817 -20.336 23.976 1.00 31.81 272 GLN A O 1
ATOM 2187 N N . PHE A 1 273 ? -27.976 -21.244 21.930 1.00 32.03 273 PHE A N 1
ATOM 2188 C CA . PHE A 1 273 ? -26.689 -21.924 21.864 1.00 32.03 273 PHE A CA 1
ATOM 2189 C C . PHE A 1 273 ? -25.604 -20.972 21.376 1.00 32.03 273 PHE A C 1
ATOM 2191 O O . PHE A 1 273 ? -24.494 -21.099 21.841 1.00 32.03 273 PHE A O 1
ATOM 2198 N N . ALA A 1 274 ? -25.888 -19.964 20.550 1.00 31.83 274 ALA A N 1
ATOM 2199 C CA . ALA A 1 274 ? -24.949 -18.894 20.211 1.00 31.83 274 ALA A CA 1
ATOM 2200 C C . ALA A 1 274 ? -24.848 -17.889 21.354 1.00 31.83 274 ALA A C 1
ATOM 2202 O O . ALA A 1 274 ? -23.747 -17.509 21.704 1.00 31.83 274 ALA A O 1
ATOM 2203 N N . VAL A 1 275 ? -25.943 -17.518 22.027 1.00 35.94 275 VAL A N 1
ATOM 2204 C CA . VAL A 1 275 ? -25.882 -16.708 23.260 1.00 35.94 275 VAL A CA 1
ATOM 2205 C C . VAL A 1 275 ? -25.315 -17.524 24.429 1.00 35.94 275 VAL A C 1
ATOM 2207 O O . VAL A 1 275 ? -24.615 -16.975 25.276 1.00 35.94 275 VAL A O 1
ATOM 2210 N N . GLY A 1 276 ? -25.575 -18.833 24.472 1.00 31.67 276 GLY A N 1
ATOM 2211 C CA . GLY A 1 276 ? -25.043 -19.791 25.445 1.00 31.67 276 GLY A CA 1
ATOM 2212 C C . GLY A 1 276 ? -23.565 -20.110 25.228 1.00 31.67 276 GLY A C 1
ATOM 2213 O O . GLY A 1 276 ? -22.807 -20.109 26.192 1.00 31.67 276 GLY A O 1
ATOM 2214 N N . ASN A 1 277 ? -23.134 -20.271 23.977 1.00 35.69 277 ASN A N 1
ATOM 2215 C CA . ASN A 1 277 ? -21.741 -20.438 23.575 1.00 35.69 277 ASN A CA 1
ATOM 2216 C C . ASN A 1 277 ? -21.003 -19.115 23.634 1.00 35.69 277 ASN A C 1
ATOM 2218 O O . ASN A 1 277 ? -19.878 -19.133 24.075 1.00 35.69 277 ASN A O 1
ATOM 2222 N N . LEU A 1 278 ? -21.603 -17.965 23.323 1.00 38.81 278 LEU A N 1
ATOM 2223 C CA . LEU A 1 278 ? -20.997 -16.657 23.582 1.00 38.81 278 LEU A CA 1
ATOM 2224 C C . LEU A 1 278 ? -20.859 -16.440 25.095 1.00 38.81 278 LEU A C 1
ATOM 2226 O O . LEU A 1 278 ? -19.810 -16.009 25.552 1.00 38.81 278 LEU A O 1
ATOM 2230 N N . ARG A 1 279 ? -21.853 -16.838 25.908 1.00 39.47 279 ARG A N 1
ATOM 2231 C CA . ARG A 1 279 ? -21.747 -16.863 27.381 1.00 39.47 279 ARG A CA 1
ATOM 2232 C C . ARG A 1 279 ? -20.659 -17.812 27.879 1.00 39.47 279 ARG A C 1
ATOM 2234 O O . ARG A 1 279 ? -19.955 -17.431 28.804 1.00 39.47 279 ARG A O 1
ATOM 2241 N N . SER A 1 280 ? -20.541 -19.010 27.307 1.00 36.19 280 SER A N 1
ATOM 2242 C CA . SER A 1 280 ? -19.562 -20.043 27.676 1.00 36.19 280 SER A CA 1
ATOM 2243 C C . SER A 1 280 ? -18.149 -19.715 27.170 1.00 36.19 280 SER A C 1
ATOM 2245 O O . SER A 1 280 ? -17.165 -19.948 27.864 1.00 36.19 280 SER A O 1
ATOM 2247 N N . PHE A 1 281 ? -18.040 -19.085 26.004 1.00 40.28 281 PHE A N 1
ATOM 2248 C CA . PHE A 1 281 ? -16.815 -18.594 25.374 1.00 40.28 281 PHE A CA 1
ATOM 2249 C C . PHE A 1 281 ? -16.275 -17.389 26.141 1.00 40.28 281 PHE A C 1
ATOM 2251 O O . PHE A 1 281 ? -15.116 -17.402 26.545 1.00 40.28 281 PHE A O 1
ATOM 2258 N N . ILE A 1 282 ? -17.142 -16.426 26.484 1.00 47.28 282 ILE A N 1
ATOM 2259 C CA . ILE A 1 282 ? -16.822 -15.342 27.424 1.00 47.28 282 ILE A CA 1
ATOM 2260 C C . ILE A 1 282 ? -16.465 -15.921 28.806 1.00 47.28 282 ILE A C 1
ATOM 2262 O O . ILE A 1 282 ? -15.599 -15.372 29.474 1.00 47.28 282 ILE A O 1
ATOM 2266 N N . SER A 1 283 ? -17.064 -17.042 29.243 1.00 42.03 283 SER A N 1
ATOM 2267 C CA . SER A 1 283 ? -16.826 -17.586 30.591 1.00 42.03 283 SER A CA 1
ATOM 2268 C C . SER A 1 283 ? -15.628 -18.490 30.785 1.00 42.03 283 SER A C 1
ATOM 2270 O O . SER A 1 283 ? -15.203 -18.648 31.922 1.00 42.03 283 SER A O 1
ATOM 2272 N N . SER A 1 284 ? -15.170 -19.172 29.741 1.00 40.66 284 SER A N 1
ATOM 2273 C CA . SER A 1 284 ? -14.168 -20.236 29.874 1.00 40.66 284 SER A CA 1
ATOM 2274 C C . SER A 1 284 ? -12.807 -19.865 29.300 1.00 40.66 284 SER A C 1
ATOM 2276 O O . SER A 1 284 ? -11.839 -20.557 29.602 1.00 40.66 284 SER A O 1
ATOM 2278 N N . LYS A 1 285 ? -12.706 -18.796 28.490 1.00 43.50 285 LYS A N 1
ATOM 2279 C CA . LYS A 1 285 ? -11.460 -18.473 27.776 1.00 43.50 285 LYS A CA 1
ATOM 2280 C C . LYS A 1 285 ? -10.926 -17.044 27.902 1.00 43.50 285 LYS A C 1
ATOM 2282 O O . LYS A 1 285 ? -9.777 -16.852 27.524 1.00 43.50 285 LYS A O 1
ATOM 2287 N N . PHE A 1 286 ? -11.684 -16.066 28.410 1.00 47.38 286 PHE A N 1
ATOM 2288 C CA . PHE A 1 286 ? -11.274 -14.652 28.289 1.00 47.38 286 PHE A CA 1
ATOM 2289 C C . PHE A 1 286 ? -11.144 -13.858 29.595 1.00 47.38 286 PHE A C 1
ATOM 2291 O O . PHE A 1 286 ? -10.469 -12.831 29.600 1.00 47.38 286 PHE A O 1
ATOM 2298 N N . PHE A 1 287 ? -11.746 -14.276 30.713 1.00 53.28 287 PHE A N 1
ATOM 2299 C CA . PHE A 1 287 ? -11.792 -13.406 31.889 1.00 53.28 287 PHE A CA 1
ATOM 2300 C C . PHE A 1 287 ? -11.697 -14.198 33.207 1.00 53.28 287 PHE A C 1
ATOM 2302 O O . PHE A 1 287 ? -12.458 -15.130 33.449 1.00 53.28 287 PHE A O 1
ATOM 2309 N N . GLY A 1 288 ? -10.692 -13.869 34.031 1.00 45.88 288 GLY A N 1
ATOM 2310 C CA . GLY A 1 288 ? -10.309 -14.625 35.234 1.00 45.88 288 GLY A CA 1
ATOM 2311 C C . GLY A 1 288 ? -10.942 -14.151 36.550 1.00 45.88 288 GLY A C 1
ATOM 2312 O O . GLY A 1 288 ? -10.658 -14.737 37.593 1.00 45.88 288 GLY A O 1
ATOM 2313 N N . GLY A 1 289 ? -11.792 -13.116 36.538 1.00 59.03 289 GLY A N 1
ATOM 2314 C CA . GLY A 1 289 ? -12.373 -12.519 37.746 1.00 59.03 289 GLY A CA 1
ATOM 2315 C C . GLY A 1 289 ? -13.896 -12.667 37.827 1.00 59.03 289 GLY A C 1
ATOM 2316 O O . GLY A 1 289 ? -14.640 -12.119 37.023 1.00 59.03 289 GLY A O 1
ATOM 2317 N N . ALA A 1 290 ? -14.411 -13.346 38.858 1.00 66.38 290 ALA A N 1
ATOM 2318 C CA . ALA A 1 290 ? -15.847 -13.653 38.970 1.00 66.38 290 ALA A CA 1
ATOM 2319 C C . ALA A 1 290 ? -16.777 -12.416 39.062 1.00 66.38 290 ALA A C 1
ATOM 2321 O O . ALA A 1 290 ? -17.966 -12.511 38.745 1.00 66.38 290 ALA A O 1
ATOM 2322 N N . ARG A 1 291 ? -16.270 -11.257 39.516 1.00 71.25 291 ARG A N 1
ATOM 2323 C CA . ARG A 1 291 ? -17.073 -10.034 39.718 1.00 71.25 291 ARG A CA 1
ATOM 2324 C C . ARG A 1 291 ? -17.086 -9.096 38.511 1.00 71.25 291 ARG A C 1
ATOM 2326 O O . ARG A 1 291 ? -18.161 -8.604 38.172 1.00 71.25 291 ARG A O 1
ATOM 2333 N N . GLU A 1 292 ? -15.953 -8.842 37.862 1.00 74.75 292 GLU A N 1
ATOM 2334 C CA . GLU A 1 292 ? -15.926 -8.039 36.628 1.00 74.75 292 GLU A CA 1
ATOM 2335 C C . GLU A 1 292 ? -16.707 -8.724 35.495 1.00 74.75 292 GLU A C 1
ATOM 2337 O O . GLU A 1 292 ? -17.546 -8.090 34.850 1.00 74.75 292 GLU A O 1
ATOM 2342 N N . ASP A 1 293 ? -16.560 -10.046 35.364 1.00 76.31 293 ASP A N 1
ATOM 2343 C CA . ASP A 1 293 ? -17.304 -10.894 34.436 1.00 76.31 293 ASP A CA 1
ATOM 2344 C C . ASP A 1 293 ? -18.804 -10.734 34.586 1.00 76.31 293 ASP A C 1
ATOM 2346 O O . ASP A 1 293 ? -19.540 -10.665 33.600 1.00 76.31 293 ASP A O 1
ATOM 2350 N N . TYR A 1 294 ? -19.274 -10.680 35.832 1.00 84.62 294 TYR A N 1
ATOM 2351 C CA . TYR A 1 294 ? -20.685 -10.494 36.114 1.00 84.62 294 TYR A CA 1
ATOM 2352 C C . TYR A 1 294 ? -21.184 -9.172 35.527 1.00 84.62 294 TYR A C 1
ATOM 2354 O O . TYR A 1 294 ? -22.219 -9.146 34.855 1.00 84.62 294 TYR A O 1
ATOM 2362 N N . TYR A 1 295 ? -20.452 -8.078 35.751 1.00 84.94 295 TYR A N 1
ATOM 2363 C CA . TYR A 1 295 ? -20.843 -6.761 35.257 1.00 84.94 295 TYR A CA 1
ATOM 2364 C C . TYR A 1 295 ? -20.770 -6.670 33.733 1.00 84.94 295 TYR A C 1
ATOM 2366 O O . TYR A 1 295 ? -21.733 -6.189 33.132 1.00 84.94 295 TYR A O 1
ATOM 2374 N N . LEU A 1 296 ? -19.714 -7.196 33.107 1.00 82.12 296 LEU A N 1
ATOM 2375 C CA . LEU A 1 296 ? -19.582 -7.238 31.648 1.00 82.12 296 LEU A CA 1
ATOM 2376 C C . LEU A 1 296 ? -20.681 -8.075 30.997 1.00 82.12 296 LEU A C 1
ATOM 2378 O O . LEU A 1 296 ? -21.391 -7.590 30.116 1.00 82.12 296 LEU A O 1
ATOM 2382 N N . ARG A 1 297 ? -20.913 -9.301 31.475 1.00 81.75 297 ARG A N 1
ATOM 2383 C CA . ARG A 1 297 ? -21.973 -10.172 30.942 1.00 81.75 297 ARG A CA 1
ATOM 2384 C C . ARG A 1 297 ? -23.349 -9.556 31.115 1.00 81.75 297 ARG A C 1
ATOM 2386 O O . ARG A 1 297 ? -24.189 -9.661 30.222 1.00 81.75 297 ARG A O 1
ATOM 2393 N N . LYS A 1 298 ? -23.596 -8.905 32.254 1.00 84.12 298 LYS A N 1
ATOM 2394 C CA . LYS A 1 298 ? -24.856 -8.203 32.493 1.00 84.12 298 LYS A CA 1
ATOM 2395 C C . LYS A 1 298 ? -24.985 -6.984 31.586 1.00 84.12 298 LYS A C 1
ATOM 2397 O O . LYS A 1 298 ? -26.083 -6.746 31.102 1.00 84.12 298 LYS A O 1
ATOM 2402 N N . ALA A 1 299 ? -23.907 -6.245 31.325 1.00 79.06 299 ALA A N 1
ATOM 2403 C CA . ALA A 1 299 ? -23.915 -5.122 30.391 1.00 79.06 299 ALA A CA 1
ATOM 2404 C C . ALA A 1 299 ? -24.245 -5.581 28.967 1.00 79.06 299 ALA A C 1
ATOM 2406 O O . ALA A 1 299 ? -25.179 -5.055 28.365 1.00 79.06 299 ALA A O 1
ATOM 2407 N N . ILE A 1 300 ? -23.550 -6.613 28.478 1.00 80.75 300 ILE A N 1
ATOM 2408 C CA . ILE A 1 300 ? -23.778 -7.212 27.157 1.00 80.75 300 ILE A CA 1
ATOM 2409 C C . ILE A 1 300 ? -25.209 -7.747 27.059 1.00 80.75 300 ILE A C 1
ATOM 2411 O O . ILE A 1 300 ? -25.923 -7.428 26.116 1.00 80.75 300 ILE A O 1
ATOM 2415 N N . SER A 1 301 ? -25.683 -8.490 28.064 1.00 79.88 301 SER A N 1
ATOM 2416 C CA . SER A 1 301 ? -27.067 -8.976 28.095 1.00 79.88 301 SER A CA 1
ATOM 2417 C C . SER A 1 301 ? -28.080 -7.831 28.106 1.00 79.88 301 SER A C 1
ATOM 2419 O O . SER A 1 301 ? -29.098 -7.913 27.433 1.00 79.88 301 SER A O 1
ATOM 2421 N N . VAL A 1 302 ? -27.820 -6.748 28.840 1.00 80.75 302 VAL A N 1
ATOM 2422 C CA . VAL A 1 302 ? -28.707 -5.579 28.863 1.00 80.75 302 VAL A CA 1
ATOM 2423 C C . VAL A 1 302 ? -28.766 -4.890 27.500 1.00 80.75 302 VAL A C 1
ATOM 2425 O O . VAL A 1 302 ? -29.845 -4.474 27.078 1.00 80.75 302 VAL A O 1
ATOM 2428 N N . MET A 1 303 ? -27.628 -4.795 26.815 1.00 77.19 303 MET A N 1
ATOM 2429 C CA . MET A 1 303 ? -27.533 -4.232 25.474 1.00 77.19 303 MET A CA 1
ATOM 2430 C C . MET A 1 303 ? -28.282 -5.100 24.456 1.00 77.19 303 MET A C 1
ATOM 2432 O O . MET A 1 303 ? -29.147 -4.593 23.752 1.00 77.19 303 MET A O 1
ATOM 2436 N N . LEU A 1 304 ? -28.016 -6.409 24.438 1.00 76.25 304 LEU A N 1
ATOM 2437 C CA . LEU A 1 304 ? -28.599 -7.339 23.467 1.00 76.25 304 LEU A CA 1
ATOM 2438 C C . LEU A 1 304 ? -30.091 -7.608 23.701 1.00 76.25 304 LEU A C 1
ATOM 2440 O O . LEU A 1 304 ? -30.833 -7.783 22.744 1.00 76.25 304 LEU A O 1
ATOM 2444 N N . THR A 1 305 ? -30.541 -7.671 24.957 1.00 76.62 305 THR A N 1
ATOM 2445 C CA . THR A 1 305 ? -31.919 -8.080 25.282 1.00 76.62 305 THR A CA 1
ATOM 2446 C C . THR A 1 305 ? -32.879 -6.902 25.416 1.00 76.62 305 THR A C 1
ATOM 2448 O O . THR A 1 305 ? -34.054 -7.041 25.102 1.00 76.62 305 THR A O 1
ATOM 2451 N N . TYR A 1 306 ? -32.409 -5.748 25.898 1.00 73.50 306 TYR A N 1
ATOM 2452 C CA . TYR A 1 306 ? -33.290 -4.628 26.256 1.00 73.50 306 TYR A CA 1
ATOM 2453 C C . TYR A 1 306 ? -32.963 -3.331 25.515 1.00 73.50 306 TYR A C 1
ATOM 2455 O O . TYR A 1 306 ? -33.597 -2.316 25.797 1.00 73.50 306 TYR A O 1
ATOM 2463 N N . ASN A 1 307 ? -31.944 -3.330 24.644 1.00 79.38 307 ASN A N 1
ATOM 2464 C CA . ASN A 1 307 ? -31.431 -2.142 23.956 1.00 79.38 307 ASN A CA 1
ATOM 2465 C C . ASN A 1 307 ? -31.206 -0.935 24.900 1.00 79.38 307 ASN A C 1
ATOM 2467 O O . ASN A 1 307 ? -31.388 0.225 24.538 1.00 79.38 307 ASN A O 1
ATOM 2471 N N . ASN A 1 308 ? -30.850 -1.199 26.166 1.00 88.31 308 ASN A N 1
ATOM 2472 C CA . ASN A 1 308 ? -30.778 -0.169 27.203 1.00 88.31 308 ASN A CA 1
ATOM 2473 C C . ASN A 1 308 ? -29.335 0.313 27.390 1.00 88.31 308 ASN A C 1
ATOM 2475 O O . ASN A 1 308 ? -28.634 -0.087 28.328 1.00 88.31 308 ASN A O 1
ATOM 2479 N N . VAL A 1 309 ? -28.912 1.204 26.492 1.00 87.75 309 VAL A N 1
ATOM 2480 C CA . VAL A 1 309 ? -27.553 1.772 26.435 1.00 87.75 309 VAL A CA 1
ATOM 2481 C C . VAL A 1 309 ? -27.149 2.408 27.769 1.00 87.75 309 VAL A C 1
ATOM 2483 O O . VAL A 1 309 ? -26.061 2.151 28.279 1.00 87.75 309 VAL A O 1
ATOM 2486 N N . ARG A 1 310 ? -28.048 3.158 28.423 1.00 91.25 310 ARG A N 1
ATOM 2487 C CA . ARG A 1 310 ? -27.757 3.835 29.703 1.00 91.25 310 ARG A CA 1
ATOM 2488 C C . ARG A 1 310 ? -27.474 2.856 30.843 1.00 91.25 310 ARG A C 1
ATOM 2490 O O . ARG A 1 310 ? -26.649 3.123 31.721 1.00 91.25 310 ARG A O 1
ATOM 2497 N N . ARG A 1 311 ? -28.185 1.727 30.894 1.00 91.38 311 ARG A N 1
ATOM 2498 C CA . ARG A 1 311 ? -27.933 0.677 31.891 1.00 91.38 311 ARG A CA 1
ATOM 2499 C C . ARG A 1 311 ? -26.676 -0.122 31.544 1.00 91.38 311 ARG A C 1
ATOM 2501 O O . ARG A 1 311 ? -25.928 -0.429 32.469 1.00 91.38 311 ARG A O 1
ATOM 2508 N N . ALA A 1 312 ? -26.421 -0.401 30.265 1.00 89.88 312 ALA A N 1
ATOM 2509 C CA . ALA A 1 312 ? -25.184 -1.038 29.812 1.00 89.88 312 ALA A CA 1
ATOM 2510 C C . ALA A 1 312 ? -23.947 -0.186 30.159 1.00 89.88 312 ALA A C 1
ATOM 2512 O O . ALA A 1 312 ? -23.058 -0.697 30.836 1.00 89.88 312 ALA A O 1
ATOM 2513 N N . LYS A 1 313 ? -23.961 1.125 29.861 1.00 93.62 313 LYS A N 1
ATOM 2514 C CA . LYS A 1 313 ? -22.906 2.094 30.233 1.00 93.62 313 LYS A CA 1
ATOM 2515 C C . LYS A 1 313 ? -22.571 2.020 31.723 1.00 93.62 313 LYS A C 1
ATOM 2517 O O . LYS A 1 313 ? -21.419 1.838 32.097 1.00 93.62 313 LYS A O 1
ATOM 2522 N N . ARG A 1 314 ? -23.592 2.075 32.593 1.00 94.25 314 ARG A N 1
ATOM 2523 C CA . ARG A 1 314 ? -23.412 1.978 34.057 1.00 94.25 314 ARG A CA 1
ATOM 2524 C C . ARG A 1 314 ? -22.807 0.649 34.508 1.00 94.25 314 ARG A C 1
ATOM 2526 O O . ARG A 1 314 ? -22.096 0.620 35.506 1.00 94.25 314 ARG A O 1
ATOM 2533 N N . LEU A 1 315 ? -23.132 -0.451 33.836 1.00 92.56 315 LEU A N 1
ATOM 2534 C CA . LEU A 1 315 ? -22.592 -1.768 34.168 1.00 92.56 315 LEU A CA 1
ATOM 2535 C C . LEU A 1 315 ? -21.143 -1.916 33.688 1.00 92.56 315 LEU A C 1
ATOM 2537 O O . LEU A 1 315 ? -20.328 -2.417 34.452 1.00 92.56 315 LEU A O 1
ATOM 2541 N N . MET A 1 316 ? -20.804 -1.424 32.494 1.00 91.94 316 MET A N 1
ATOM 2542 C CA . MET A 1 316 ? -19.420 -1.422 32.005 1.00 91.94 316 MET A CA 1
ATOM 2543 C C . MET A 1 316 ? -18.516 -0.508 32.837 1.00 91.94 316 MET A C 1
ATOM 2545 O O . MET A 1 316 ? -17.442 -0.936 33.240 1.00 91.94 316 MET A O 1
ATOM 2549 N N . ALA A 1 317 ? -18.987 0.684 33.219 1.00 92.88 317 ALA A N 1
ATOM 2550 C CA . ALA A 1 317 ? -18.255 1.568 34.129 1.00 92.88 317 ALA A CA 1
ATOM 2551 C C . ALA A 1 317 ? -17.948 0.890 35.480 1.00 92.88 317 ALA A C 1
ATOM 2553 O O . ALA A 1 317 ? -16.861 1.042 36.036 1.00 92.88 317 ALA A O 1
ATOM 2554 N N . LYS A 1 318 ? -18.894 0.093 36.005 1.00 93.00 318 LYS A N 1
ATOM 2555 C CA . LYS A 1 318 ? -18.666 -0.726 37.205 1.00 93.00 318 LYS A CA 1
ATOM 2556 C C . LYS A 1 318 ? -17.656 -1.841 36.966 1.00 93.00 318 LYS A C 1
ATOM 2558 O O . LYS A 1 318 ? -16.855 -2.088 37.858 1.00 93.00 318 LYS A O 1
ATOM 2563 N N . ALA A 1 319 ? -17.696 -2.502 35.808 1.00 90.00 319 ALA A N 1
ATOM 2564 C CA . ALA A 1 319 ? -16.709 -3.518 35.457 1.00 90.00 319 ALA A CA 1
ATOM 2565 C C . ALA A 1 319 ? -15.299 -2.920 35.474 1.00 90.00 319 ALA A C 1
ATOM 2567 O O . ALA A 1 319 ? -14.476 -3.387 36.248 1.00 90.00 319 ALA A O 1
ATOM 2568 N N . VAL A 1 320 ? -15.091 -1.814 34.753 1.00 91.06 320 VAL A N 1
ATOM 2569 C CA . VAL A 1 320 ? -13.830 -1.057 34.726 1.00 91.06 320 VAL A CA 1
ATOM 2570 C C . VAL A 1 320 ? -13.358 -0.662 36.122 1.00 91.06 320 VAL A C 1
ATOM 2572 O O . VAL A 1 320 ? -12.196 -0.850 36.459 1.00 91.06 320 VAL A O 1
ATOM 2575 N N . THR A 1 321 ? -14.263 -0.164 36.969 1.00 91.25 321 THR A N 1
ATOM 2576 C CA . THR A 1 321 ? -13.914 0.236 38.343 1.00 91.25 321 THR A CA 1
ATOM 2577 C C . THR A 1 321 ? -13.426 -0.955 39.178 1.00 91.25 321 THR A C 1
ATOM 2579 O O . THR A 1 321 ? -12.545 -0.803 40.018 1.00 91.25 321 THR A O 1
ATOM 2582 N N . VAL A 1 322 ? -14.002 -2.143 38.965 1.00 88.31 322 VAL A N 1
ATOM 2583 C CA . VAL A 1 322 ? -13.612 -3.381 39.662 1.00 88.31 322 VAL A CA 1
ATOM 2584 C C . VAL A 1 322 ? -12.327 -3.978 39.077 1.00 88.31 322 VAL A C 1
ATOM 2586 O O . VAL A 1 322 ? -11.561 -4.588 39.815 1.00 88.31 322 VAL A O 1
ATOM 2589 N N . SER A 1 323 ? -12.073 -3.776 37.784 1.00 83.31 323 SER A N 1
ATOM 2590 C CA . SER A 1 323 ? -10.938 -4.325 37.039 1.00 83.31 323 SER A CA 1
ATOM 2591 C C . SER A 1 323 ? -9.996 -3.226 36.529 1.00 83.31 323 SER A C 1
ATOM 2593 O O . SER A 1 323 ? -9.616 -3.219 35.360 1.00 83.31 323 SER A O 1
ATOM 2595 N N . ASN A 1 324 ? -9.632 -2.276 37.391 1.00 80.19 324 ASN A N 1
ATOM 2596 C CA . ASN A 1 324 ? -8.866 -1.070 37.034 1.00 80.19 324 ASN A CA 1
ATOM 2597 C C . ASN A 1 324 ? -7.462 -1.321 36.441 1.00 80.19 324 ASN A C 1
ATOM 2599 O O . ASN A 1 324 ? -6.838 -0.392 35.950 1.00 80.19 324 ASN A O 1
ATOM 2603 N N . HIS A 1 325 ? -6.972 -2.557 36.497 1.00 81.31 325 HIS A N 1
ATOM 2604 C CA . HIS A 1 325 ? -5.681 -3.005 35.973 1.00 81.31 325 HIS A CA 1
ATOM 2605 C C . HIS A 1 325 ? -5.822 -3.841 34.689 1.00 81.31 325 HIS A C 1
ATOM 2607 O O . HIS A 1 325 ? -4.836 -4.380 34.196 1.00 81.31 325 HIS A O 1
ATOM 2613 N N . ARG A 1 326 ? -7.046 -4.017 34.168 1.00 83.88 326 ARG A N 1
ATOM 2614 C CA . ARG A 1 326 ? -7.331 -4.873 33.011 1.00 83.88 326 ARG A CA 1
ATOM 2615 C C . ARG A 1 326 ? -7.561 -4.044 31.740 1.00 83.88 326 ARG A C 1
ATOM 2617 O O . ARG A 1 326 ? -8.657 -3.499 31.569 1.00 83.88 326 ARG A O 1
ATOM 2624 N N . PRO A 1 327 ? -6.579 -3.977 30.822 1.00 86.81 327 PRO A N 1
ATOM 2625 C CA . PRO A 1 327 ? -6.686 -3.156 29.616 1.00 86.81 327 PRO A CA 1
ATOM 2626 C C . PRO A 1 327 ? -7.769 -3.651 28.655 1.00 86.81 327 PRO A C 1
ATOM 2628 O O . PRO A 1 327 ? -8.364 -2.853 27.944 1.00 86.81 327 PRO A O 1
ATOM 2631 N N . ASP A 1 328 ? -8.098 -4.943 28.663 1.00 85.38 328 ASP A N 1
ATOM 2632 C CA . ASP A 1 328 ? -9.157 -5.516 27.829 1.00 85.38 328 ASP A CA 1
ATOM 2633 C C . ASP A 1 328 ? -10.563 -5.078 28.255 1.00 85.38 328 ASP A C 1
ATOM 2635 O O . ASP A 1 328 ? -11.396 -4.744 27.408 1.00 85.38 328 ASP A O 1
ATOM 2639 N N . VAL A 1 329 ? -10.823 -5.013 29.563 1.00 87.88 329 VAL A N 1
ATOM 2640 C CA . VAL A 1 329 ? -12.083 -4.479 30.098 1.00 87.88 329 VAL A CA 1
ATOM 2641 C C . VAL A 1 329 ? -12.196 -2.979 29.829 1.00 87.88 329 VAL A C 1
ATOM 2643 O O . VAL A 1 329 ? -13.267 -2.512 29.432 1.00 87.88 329 VAL A O 1
ATOM 2646 N N . GLN A 1 330 ? -11.094 -2.240 29.999 1.00 91.31 330 GLN A N 1
ATOM 2647 C CA . GLN A 1 330 ? -11.033 -0.817 29.676 1.00 91.31 330 GLN A CA 1
ATOM 2648 C C . GLN A 1 330 ? -11.289 -0.582 28.179 1.00 91.31 330 GLN A C 1
ATOM 2650 O O . GLN A 1 330 ? -12.176 0.193 27.841 1.00 91.31 330 GLN A O 1
ATOM 2655 N N . ALA A 1 331 ? -10.608 -1.308 27.286 1.00 88.62 331 ALA A N 1
ATOM 2656 C CA . ALA A 1 331 ? -10.797 -1.211 25.839 1.00 88.62 331 ALA A CA 1
ATOM 2657 C C . ALA A 1 331 ? -12.243 -1.483 25.423 1.00 88.62 331 ALA A C 1
ATOM 2659 O O . ALA A 1 331 ? -12.814 -0.720 24.648 1.00 88.62 331 ALA A O 1
ATOM 2660 N N . LEU A 1 332 ? -12.871 -2.531 25.967 1.00 88.69 332 LEU A N 1
ATOM 2661 C CA . LEU A 1 332 ? -14.270 -2.840 25.675 1.00 88.69 332 LEU A CA 1
ATOM 2662 C C . LEU A 1 332 ? -15.207 -1.694 26.085 1.00 88.69 332 LEU A C 1
ATOM 2664 O O . LEU A 1 332 ? -16.158 -1.387 25.364 1.00 88.69 332 LEU A O 1
ATOM 2668 N N . TYR A 1 333 ? -14.946 -1.053 27.227 1.00 92.25 333 TYR A N 1
ATOM 2669 C CA . TYR A 1 333 ? -15.723 0.101 27.667 1.00 92.25 333 TYR A CA 1
ATOM 2670 C C . TYR A 1 333 ? -15.490 1.325 26.774 1.00 92.25 333 TYR A C 1
ATOM 2672 O O . TYR A 1 333 ? -16.463 1.946 26.348 1.00 92.25 333 TYR A O 1
ATOM 2680 N N . SER A 1 334 ? -14.240 1.636 26.433 1.00 91.50 334 SER A N 1
ATOM 2681 C CA . SER A 1 334 ? -13.891 2.756 25.552 1.00 91.50 334 SER A CA 1
ATOM 2682 C C . SER A 1 334 ? -14.491 2.584 24.156 1.00 91.50 334 SER A C 1
ATOM 2684 O O . SER A 1 334 ? -15.110 3.510 23.641 1.00 91.50 334 SER A O 1
ATOM 2686 N N . LEU A 1 335 ? -14.428 1.375 23.586 1.00 89.06 335 LEU A N 1
ATOM 2687 C CA . LEU A 1 335 ? -15.070 1.030 22.312 1.00 89.06 335 LEU A CA 1
ATOM 2688 C C . LEU A 1 335 ? -16.596 1.149 22.379 1.00 89.06 335 LEU A C 1
ATOM 2690 O O . LEU A 1 335 ? -17.219 1.656 21.449 1.00 89.06 335 LEU A O 1
ATOM 2694 N N . PHE A 1 336 ? -17.214 0.715 23.482 1.00 90.81 336 PHE A N 1
ATOM 2695 C CA . PHE A 1 336 ? -18.648 0.909 23.698 1.00 90.81 336 PHE A CA 1
ATOM 2696 C C . PHE A 1 336 ? -19.007 2.400 23.714 1.00 90.81 336 PHE A C 1
ATOM 2698 O O . PHE A 1 336 ? -19.965 2.813 23.063 1.00 90.81 336 PHE A O 1
ATOM 2705 N N . LEU A 1 337 ? -18.244 3.222 24.439 1.00 91.75 337 LEU A N 1
ATOM 2706 C CA . LEU A 1 337 ? -18.467 4.665 24.493 1.00 91.75 337 LEU A CA 1
ATOM 2707 C C . LEU A 1 337 ? -18.275 5.317 23.118 1.00 91.75 337 LEU A C 1
ATOM 2709 O O . LEU A 1 337 ? -19.119 6.123 22.726 1.00 91.75 337 LEU A O 1
ATOM 2713 N N . HIS A 1 338 ? -17.229 4.927 22.385 1.00 88.31 338 HIS A N 1
ATOM 2714 C CA . HIS A 1 338 ? -16.931 5.407 21.036 1.00 88.31 338 HIS A CA 1
ATOM 2715 C C . HIS A 1 338 ? -18.077 5.085 20.064 1.00 88.31 338 HIS A C 1
ATOM 2717 O O . HIS A 1 338 ? -18.632 5.984 19.436 1.00 88.31 338 HIS A O 1
ATOM 2723 N N . TYR A 1 339 ? -18.540 3.829 20.042 1.00 87.19 339 TYR A N 1
ATOM 2724 C CA . TYR A 1 339 ? -19.655 3.387 19.196 1.00 87.19 339 TYR A CA 1
ATOM 2725 C C . TYR A 1 339 ? -20.950 4.180 19.446 1.00 87.19 339 TYR A C 1
ATOM 2727 O O . TYR A 1 339 ? -21.691 4.497 18.515 1.00 87.19 339 TYR A O 1
ATOM 2735 N N . PHE A 1 340 ? -21.226 4.535 20.705 1.00 87.50 340 PHE A N 1
ATOM 2736 C CA . PHE A 1 340 ? -22.385 5.350 21.087 1.00 87.50 340 PHE A CA 1
ATOM 2737 C C . PHE A 1 340 ? -22.091 6.860 21.139 1.00 87.50 340 PHE A C 1
ATOM 2739 O O . PHE A 1 340 ? -22.882 7.600 21.735 1.00 87.50 340 PHE A O 1
ATOM 2746 N N . LYS A 1 341 ? -20.976 7.314 20.544 1.00 89.06 341 LYS A N 1
ATOM 2747 C CA . LYS A 1 341 ? -20.553 8.723 20.447 1.00 89.06 341 LYS A CA 1
ATOM 2748 C C . LYS A 1 341 ? -20.636 9.465 21.785 1.00 89.06 341 LYS A C 1
ATOM 2750 O O . LYS A 1 341 ? -21.171 10.567 21.880 1.00 89.06 341 LYS A O 1
ATOM 2755 N N . GLN A 1 342 ? -20.192 8.808 22.852 1.00 92.12 342 GLN A N 1
ATOM 2756 C CA . GLN A 1 342 ? -20.204 9.375 24.196 1.00 92.12 342 GLN A CA 1
ATOM 2757 C C . GLN A 1 342 ? -18.977 10.279 24.395 1.00 92.12 342 GLN A C 1
ATOM 2759 O O . GLN A 1 342 ? -17.878 9.877 24.018 1.00 92.12 342 GLN A O 1
ATOM 2764 N N . PRO A 1 343 ? -19.121 11.452 25.038 1.00 90.00 343 PRO A N 1
ATOM 2765 C CA . PRO A 1 343 ? -18.026 12.414 25.185 1.00 90.00 343 PRO A CA 1
ATOM 2766 C C . PRO A 1 343 ? -16.869 11.888 26.043 1.00 90.00 343 PRO A C 1
ATOM 2768 O O . PRO A 1 343 ? -15.749 12.363 25.931 1.00 90.00 343 PRO A O 1
ATOM 2771 N N . GLU A 1 344 ? -17.106 10.896 26.907 1.00 93.06 344 GLU A N 1
ATOM 2772 C CA . GLU A 1 344 ? -16.046 10.320 27.738 1.00 93.06 344 GLU A CA 1
ATOM 2773 C C . GLU A 1 344 ? -15.209 9.253 27.008 1.00 93.06 344 GLU A C 1
ATOM 2775 O O . GLU A 1 344 ? -14.275 8.725 27.607 1.00 93.06 344 GLU A O 1
ATOM 2780 N N . ALA A 1 345 ? -15.538 8.908 25.755 1.00 89.50 345 ALA A N 1
ATOM 2781 C CA . ALA A 1 345 ? -14.871 7.839 25.007 1.00 89.50 345 ALA A CA 1
ATOM 2782 C C . ALA A 1 345 ? -13.358 8.059 24.890 1.00 89.50 345 ALA A C 1
ATOM 2784 O O . ALA A 1 345 ? -12.590 7.153 25.198 1.00 89.50 345 ALA A O 1
ATOM 2785 N N . GLU A 1 346 ? -12.946 9.271 24.519 1.00 88.25 346 GLU A N 1
ATOM 2786 C CA . GLU A 1 346 ? -11.542 9.649 24.339 1.00 88.25 346 GLU A CA 1
ATOM 2787 C C . GLU A 1 346 ? -10.751 9.522 25.645 1.00 88.25 346 GLU A C 1
ATOM 2789 O O . GLU A 1 346 ? -9.724 8.851 25.698 1.00 88.25 346 GLU A O 1
ATOM 2794 N N . ARG A 1 347 ? -11.292 10.050 26.749 1.00 92.31 347 ARG A N 1
ATOM 2795 C CA . ARG A 1 347 ? -10.669 9.933 28.076 1.00 92.31 347 ARG A CA 1
ATOM 2796 C C . ARG A 1 347 ? -10.501 8.476 28.508 1.00 92.31 347 ARG A C 1
ATOM 2798 O O . ARG A 1 347 ? -9.492 8.112 29.101 1.00 92.31 347 ARG A O 1
ATOM 2805 N N . GLU A 1 348 ? -11.511 7.638 28.282 1.00 92.88 348 GLU A N 1
ATOM 2806 C CA . GLU A 1 348 ? -11.419 6.219 28.635 1.00 92.88 348 GLU A CA 1
ATOM 2807 C C . GLU A 1 348 ? -10.488 5.448 27.682 1.00 92.88 348 GLU A C 1
ATOM 2809 O O . GLU A 1 348 ? -9.879 4.462 28.104 1.00 92.88 348 GLU A O 1
ATOM 2814 N N . MET A 1 349 ? -10.343 5.887 26.428 1.00 90.88 349 MET A N 1
ATOM 2815 C CA . MET A 1 349 ? -9.359 5.359 25.481 1.00 90.88 349 MET A CA 1
ATOM 2816 C C . MET A 1 349 ? -7.934 5.712 25.913 1.00 90.88 349 MET A C 1
ATOM 2818 O O . MET A 1 349 ? -7.097 4.821 25.986 1.00 90.88 349 MET A O 1
ATOM 2822 N N . HIS A 1 350 ? -7.679 6.955 26.319 1.00 90.81 350 HIS A N 1
ATOM 2823 C CA . HIS A 1 350 ? -6.379 7.375 26.843 1.00 90.81 350 HIS A CA 1
ATOM 2824 C C . HIS A 1 350 ? -5.946 6.518 28.044 1.00 90.81 350 HIS A C 1
ATOM 2826 O O . HIS A 1 350 ? -4.820 6.028 28.083 1.00 90.81 350 HIS A O 1
ATOM 2832 N N . LYS A 1 351 ? -6.855 6.249 28.991 1.00 91.25 351 LYS A N 1
ATOM 2833 C CA . LYS A 1 351 ? -6.575 5.336 30.117 1.00 91.25 351 LYS A CA 1
ATOM 2834 C C . LYS A 1 351 ? -6.243 3.917 29.659 1.00 91.25 351 LYS A C 1
ATOM 2836 O O . LYS A 1 351 ? -5.430 3.241 30.278 1.00 91.25 351 LYS A O 1
ATOM 2841 N N . MET A 1 352 ? -6.911 3.431 28.610 1.00 91.31 352 MET A N 1
ATOM 2842 C CA . MET A 1 352 ? -6.620 2.115 28.037 1.00 91.31 352 MET A CA 1
ATOM 2843 C C . MET A 1 352 ? -5.195 2.073 27.488 1.00 91.31 352 MET A C 1
ATOM 2845 O O . MET A 1 352 ? -4.466 1.134 27.796 1.00 91.31 352 MET A O 1
ATOM 2849 N N . VAL A 1 353 ? -4.796 3.103 26.739 1.00 91.12 353 VAL A N 1
ATOM 2850 C CA . VAL A 1 353 ? -3.445 3.221 26.181 1.00 91.12 353 VAL A CA 1
ATOM 2851 C C . VAL A 1 353 ? -2.401 3.267 27.293 1.00 91.12 353 VAL A C 1
ATOM 2853 O O . VAL A 1 353 ? -1.464 2.479 27.258 1.00 91.12 353 VAL A O 1
ATOM 2856 N N . GLU A 1 354 ? -2.594 4.085 28.331 1.00 89.88 354 GLU A N 1
ATOM 2857 C CA . GLU A 1 354 ? -1.689 4.127 29.492 1.00 89.88 354 GLU A CA 1
ATOM 2858 C C . GLU A 1 354 ? -1.525 2.752 30.155 1.00 89.88 354 GLU A C 1
ATOM 2860 O O . GLU A 1 354 ? -0.402 2.327 30.430 1.00 89.88 354 GLU A O 1
ATOM 2865 N N . LEU A 1 355 ? -2.629 2.023 30.369 1.00 89.25 355 LEU A N 1
ATOM 2866 C CA . LEU A 1 355 ? -2.589 0.673 30.939 1.00 89.25 355 LEU A CA 1
ATOM 2867 C C . LEU A 1 355 ? -1.779 -0.287 30.060 1.00 89.25 355 LEU A C 1
ATOM 2869 O O . LEU A 1 355 ? -0.951 -1.031 30.580 1.00 89.25 355 LEU A O 1
ATOM 2873 N N . VAL A 1 356 ? -1.990 -0.257 28.743 1.00 88.25 356 VAL A N 1
ATOM 2874 C CA . VAL A 1 356 ? -1.258 -1.097 27.781 1.00 88.25 356 VAL A CA 1
ATOM 2875 C C . VAL A 1 356 ? 0.227 -0.759 27.775 1.00 88.25 356 VAL A C 1
ATOM 2877 O O . VAL A 1 356 ? 1.065 -1.654 27.840 1.00 88.25 356 VAL A O 1
ATOM 2880 N N . LEU A 1 357 ? 0.559 0.528 27.711 1.00 87.56 357 LEU A N 1
ATOM 2881 C CA . LEU A 1 357 ? 1.941 0.977 27.630 1.00 87.56 357 LEU A CA 1
ATOM 2882 C C . LEU A 1 357 ? 2.713 0.714 28.927 1.00 87.56 357 LEU A C 1
ATOM 2884 O O . LEU A 1 357 ? 3.920 0.486 28.857 1.00 87.56 357 LEU A O 1
ATOM 2888 N N . SER A 1 358 ? 2.032 0.716 30.080 1.00 86.56 358 SER A N 1
ATOM 2889 C CA . SER A 1 358 ? 2.636 0.458 31.395 1.00 86.56 358 SER A CA 1
ATOM 2890 C C . SER A 1 358 ? 3.113 -0.984 31.602 1.00 86.56 358 SER A C 1
ATOM 2892 O O . SER A 1 358 ? 3.976 -1.219 32.450 1.00 86.56 358 SER A O 1
ATOM 2894 N N . ASP A 1 359 ? 2.607 -1.942 30.817 1.00 82.94 359 ASP A N 1
ATOM 2895 C CA . ASP A 1 359 ? 3.017 -3.346 30.870 1.00 82.94 359 ASP A CA 1
ATOM 2896 C C . ASP A 1 359 ? 3.575 -3.812 29.518 1.00 82.94 359 ASP A C 1
ATOM 2898 O O . ASP A 1 359 ? 2.857 -4.262 28.624 1.00 82.94 359 ASP A O 1
ATOM 2902 N N . ASN A 1 360 ? 4.905 -3.768 29.390 1.00 74.44 360 ASN A N 1
ATOM 2903 C CA . ASN A 1 360 ? 5.616 -4.209 28.187 1.00 74.44 360 ASN A CA 1
ATOM 2904 C C . ASN A 1 360 ? 5.337 -5.671 27.804 1.00 74.44 360 ASN A C 1
ATOM 2906 O O . ASN A 1 360 ? 5.517 -6.026 26.642 1.00 74.44 360 ASN A O 1
ATOM 2910 N N . LYS A 1 361 ? 4.867 -6.524 28.729 1.00 76.50 361 LYS A N 1
ATOM 2911 C CA . LYS A 1 361 ? 4.505 -7.918 28.411 1.00 76.50 361 LYS A CA 1
ATOM 2912 C C . LYS A 1 361 ? 3.254 -8.021 27.548 1.00 76.50 361 LYS A C 1
ATOM 2914 O O . LYS A 1 361 ? 2.985 -9.091 27.006 1.00 76.50 361 LYS A O 1
ATOM 2919 N N . LEU A 1 362 ? 2.484 -6.940 27.450 1.00 73.12 362 LEU A N 1
ATOM 2920 C CA . LEU A 1 362 ? 1.280 -6.903 26.643 1.00 73.12 362 LEU A CA 1
ATOM 2921 C C . LEU A 1 362 ? 1.560 -6.576 25.175 1.00 73.12 362 LEU A C 1
ATOM 2923 O O . LEU A 1 362 ? 0.704 -6.820 24.332 1.00 73.12 362 LEU A O 1
ATOM 2927 N N . ARG A 1 363 ? 2.742 -6.051 24.834 1.00 72.31 363 ARG A N 1
ATOM 2928 C CA . ARG A 1 363 ? 3.088 -5.702 23.451 1.00 72.31 363 ARG A CA 1
ATOM 2929 C C . ARG A 1 363 ? 3.508 -6.967 22.705 1.00 72.31 363 ARG A C 1
ATOM 2931 O O . ARG A 1 363 ? 4.549 -7.551 23.003 1.00 72.31 363 ARG A O 1
ATOM 2938 N N . VAL A 1 364 ? 2.679 -7.411 21.763 1.00 63.78 364 VAL A N 1
ATOM 2939 C CA . VAL A 1 364 ? 2.929 -8.609 20.958 1.00 63.78 364 VAL A CA 1
ATOM 2940 C C . VAL A 1 364 ? 3.292 -8.194 19.541 1.00 63.78 364 VAL A C 1
ATOM 2942 O O . VAL A 1 364 ? 2.437 -7.718 18.797 1.00 63.78 364 VAL A O 1
ATOM 2945 N N . GLU A 1 365 ? 4.579 -8.416 19.260 1.00 60.03 365 GLU A N 1
ATOM 2946 C CA . GLU A 1 365 ? 5.296 -8.439 17.978 1.00 60.03 365 GLU A CA 1
ATOM 2947 C C . GLU A 1 365 ? 5.152 -7.221 17.043 1.00 60.03 365 GLU A C 1
ATOM 2949 O O . GLU A 1 365 ? 4.057 -6.696 16.841 1.00 60.03 365 GLU A O 1
ATOM 2954 N N . PRO A 1 366 ? 6.253 -6.782 16.403 1.00 60.59 366 PRO A N 1
ATOM 2955 C CA . PRO A 1 366 ? 6.161 -5.855 15.288 1.00 60.59 366 PRO A CA 1
ATOM 2956 C C . PRO A 1 366 ? 5.439 -6.517 14.101 1.00 60.59 366 PRO A C 1
ATOM 2958 O O . PRO A 1 366 ? 5.863 -7.558 13.597 1.00 60.59 366 PRO A O 1
ATOM 2961 N N . LEU A 1 367 ? 4.346 -5.909 13.639 1.00 66.38 367 LEU A N 1
ATOM 2962 C CA . LEU A 1 367 ? 3.643 -6.297 12.421 1.00 66.38 367 LEU A CA 1
ATOM 2963 C C . LEU A 1 367 ? 4.330 -5.665 11.203 1.00 66.38 367 LEU A C 1
ATOM 2965 O O . LEU A 1 367 ? 4.070 -4.517 10.854 1.00 66.38 367 LEU A O 1
ATOM 2969 N N . GLY A 1 368 ? 5.164 -6.445 10.518 1.00 63.28 368 GLY A N 1
ATOM 2970 C CA . GLY A 1 368 ? 5.718 -6.069 9.215 1.00 63.28 368 GLY A CA 1
ATOM 2971 C C . GLY A 1 368 ? 6.890 -5.083 9.271 1.00 63.28 368 GLY A C 1
ATOM 2972 O O . GLY A 1 368 ? 7.632 -5.027 10.247 1.00 63.28 368 GLY A O 1
ATOM 2973 N N . GLU A 1 369 ? 7.090 -4.360 8.168 1.00 63.31 369 GLU A N 1
ATOM 2974 C CA . GLU A 1 369 ? 8.265 -3.515 7.896 1.00 63.31 369 GLU A CA 1
ATOM 2975 C C . GLU A 1 369 ? 7.847 -2.056 7.650 1.00 63.31 369 GLU A C 1
ATOM 2977 O O . GLU A 1 369 ? 8.179 -1.462 6.625 1.00 63.31 369 GLU A O 1
ATOM 2982 N N . SER A 1 370 ? 7.049 -1.511 8.566 1.00 67.00 370 SER A N 1
ATOM 2983 C CA . SER A 1 370 ? 6.653 -0.097 8.571 1.00 67.00 370 SER A CA 1
ATOM 2984 C C . SER A 1 370 ? 7.758 0.761 9.207 1.00 67.00 370 SER A C 1
ATOM 2986 O O . SER A 1 370 ? 8.582 0.259 9.978 1.00 67.00 370 SER A O 1
ATOM 2988 N N . VAL A 1 371 ? 7.803 2.053 8.854 1.00 71.25 371 VAL A N 1
ATOM 2989 C CA . VAL A 1 371 ? 8.682 3.035 9.518 1.00 71.25 371 VAL A CA 1
ATOM 2990 C C . VAL A 1 371 ? 8.297 3.163 10.994 1.00 71.25 371 VAL A C 1
ATOM 2992 O O . VAL A 1 371 ? 9.155 3.284 11.870 1.00 71.25 371 VAL A O 1
ATOM 2995 N N . ASN A 1 372 ? 7.000 3.057 11.269 1.00 78.44 372 ASN A N 1
ATOM 2996 C CA . ASN A 1 372 ? 6.448 3.016 12.606 1.00 78.44 372 ASN A CA 1
ATOM 2997 C C . ASN A 1 372 ? 6.578 1.618 13.217 1.00 78.44 372 ASN A C 1
ATOM 2999 O O . ASN A 1 372 ? 6.440 0.584 12.559 1.00 78.44 372 ASN A O 1
ATOM 3003 N N . LYS A 1 373 ? 6.755 1.567 14.538 1.00 84.31 373 LYS A N 1
ATOM 3004 C CA . LYS A 1 373 ? 6.592 0.315 15.276 1.00 84.31 373 LYS A CA 1
ATOM 3005 C C . LYS A 1 373 ? 5.102 0.010 15.368 1.00 84.31 373 LYS A C 1
ATOM 3007 O O . LYS A 1 373 ? 4.389 0.609 16.170 1.00 84.31 373 LYS A O 1
ATOM 3012 N N . VAL A 1 374 ? 4.638 -0.928 14.551 1.00 85.56 374 VAL A N 1
ATOM 3013 C CA . VAL A 1 374 ? 3.246 -1.392 14.558 1.00 85.56 374 VAL A CA 1
ATOM 3014 C C . VAL A 1 374 ? 3.137 -2.642 15.416 1.00 85.56 374 VAL A C 1
ATOM 3016 O O . VAL A 1 374 ? 3.838 -3.606 15.142 1.00 85.56 374 VAL A O 1
ATOM 3019 N N . TYR A 1 375 ? 2.269 -2.679 16.424 1.00 85.81 375 TYR A N 1
ATOM 3020 C CA . TYR A 1 375 ? 2.096 -3.872 17.260 1.00 85.81 375 TYR A CA 1
ATOM 3021 C C . TYR A 1 375 ? 0.646 -4.120 17.668 1.00 85.81 375 TYR A C 1
ATOM 3023 O O . TYR A 1 375 ? -0.218 -3.238 17.638 1.00 85.81 375 TYR A O 1
ATOM 3031 N N . THR A 1 376 ? 0.386 -5.366 18.057 1.00 84.75 376 THR A N 1
ATOM 3032 C CA . THR A 1 376 ? -0.881 -5.793 18.663 1.00 84.75 376 THR A CA 1
ATOM 3033 C C . THR A 1 376 ? -0.713 -5.982 20.165 1.00 84.75 376 THR A C 1
ATOM 3035 O O . THR A 1 376 ? 0.406 -6.035 20.676 1.00 84.75 376 THR A O 1
ATOM 3038 N N . ILE A 1 377 ? -1.825 -6.075 20.899 1.00 80.31 377 ILE A N 1
ATOM 3039 C CA . ILE A 1 377 ? -1.782 -6.289 22.348 1.00 80.31 377 ILE A CA 1
ATOM 3040 C C . ILE A 1 377 ? -2.169 -7.731 22.681 1.00 80.31 377 ILE A C 1
ATOM 3042 O O . ILE A 1 377 ? -3.325 -8.120 22.513 1.00 80.31 377 ILE A O 1
ATOM 3046 N N . GLY A 1 378 ? -1.232 -8.505 23.220 1.00 74.81 378 GLY A N 1
ATOM 3047 C CA . GLY A 1 378 ? -1.496 -9.797 23.855 1.00 74.81 378 GLY A CA 1
ATOM 3048 C C . GLY A 1 378 ? -1.420 -9.718 25.383 1.00 74.81 378 GLY A C 1
ATOM 3049 O O . GLY A 1 378 ? -1.212 -8.649 25.937 1.00 74.81 378 GLY A O 1
ATOM 3050 N N . PRO A 1 379 ? -1.670 -10.820 26.113 1.00 71.88 379 PRO A N 1
ATOM 3051 C CA . PRO A 1 379 ? -2.180 -12.110 25.640 1.00 71.88 379 PRO A CA 1
ATOM 3052 C C . PRO A 1 379 ? -3.703 -12.107 25.382 1.00 71.88 379 PRO A C 1
ATOM 3054 O O . PRO A 1 379 ? -4.297 -13.157 25.125 1.00 71.88 379 PRO A O 1
ATOM 3057 N N . SER A 1 380 ? -4.377 -10.956 25.491 1.00 78.81 380 SER A N 1
ATOM 3058 C CA . SER A 1 380 ? -5.814 -10.870 25.227 1.00 78.81 380 SER A CA 1
ATOM 3059 C C . SER A 1 380 ? -6.103 -11.000 23.733 1.00 78.81 380 SER A C 1
ATOM 3061 O O . SER A 1 380 ? -5.990 -10.034 22.986 1.00 78.81 380 SER A O 1
ATOM 3063 N N . LYS A 1 381 ? -6.595 -12.172 23.312 1.00 79.44 381 LYS A N 1
ATOM 3064 C CA . LYS A 1 381 ? -7.062 -12.408 21.932 1.00 79.44 381 LYS A CA 1
ATOM 3065 C C . LYS A 1 381 ? -8.083 -11.373 21.452 1.00 79.44 381 LYS A C 1
ATOM 3067 O O . LYS A 1 381 ? -8.200 -11.130 20.255 1.00 79.44 381 LYS A O 1
ATOM 3072 N N . PHE A 1 382 ? -8.860 -10.791 22.370 1.00 81.94 382 PHE A N 1
ATOM 3073 C CA . PHE A 1 382 ? -9.784 -9.710 22.038 1.00 81.94 382 PHE A CA 1
ATOM 3074 C C . PHE A 1 382 ? -9.022 -8.463 21.586 1.00 81.94 382 PHE A C 1
ATOM 3076 O O . PHE A 1 382 ? -9.308 -7.952 20.510 1.00 81.94 382 PHE A O 1
ATOM 3083 N N . LEU A 1 383 ? -8.041 -8.004 22.366 1.00 81.94 383 LEU A N 1
ATOM 3084 C CA . LEU A 1 383 ? -7.252 -6.827 22.008 1.00 81.94 383 LEU A CA 1
ATOM 3085 C C . LEU A 1 383 ? -6.436 -7.072 20.733 1.00 81.94 383 LEU A C 1
ATOM 3087 O O . LEU A 1 383 ? -6.489 -6.254 19.821 1.00 81.94 383 LEU A O 1
ATOM 3091 N N . GLU A 1 384 ? -5.791 -8.234 20.628 1.00 81.62 384 GLU A N 1
ATOM 3092 C CA . GLU A 1 384 ? -4.999 -8.656 19.465 1.00 81.62 384 GLU A CA 1
ATOM 3093 C C . GLU A 1 384 ? -5.798 -8.618 18.149 1.00 81.62 384 GLU A C 1
ATOM 3095 O O . GLU A 1 384 ? -5.302 -8.196 17.101 1.00 81.62 384 GLU A O 1
ATOM 3100 N N . SER A 1 385 ? -7.067 -9.033 18.200 1.00 82.25 385 SER A N 1
ATOM 3101 C CA . SER A 1 385 ? -7.961 -9.052 17.036 1.00 82.25 385 SER A CA 1
ATOM 3102 C C . SER A 1 385 ? -8.722 -7.745 16.800 1.00 82.25 385 SER A C 1
ATOM 3104 O O . SER A 1 385 ? -9.381 -7.623 15.769 1.00 82.25 385 SER A O 1
ATOM 3106 N N . THR A 1 386 ? -8.637 -6.770 17.713 1.00 85.81 386 THR A N 1
ATOM 3107 C CA . THR A 1 386 ? -9.466 -5.552 17.669 1.00 85.81 386 THR A CA 1
ATOM 3108 C C . THR A 1 386 ? -8.661 -4.271 17.493 1.00 85.81 386 THR A C 1
ATOM 3110 O O . THR A 1 386 ? -9.176 -3.333 16.889 1.00 85.81 386 THR A O 1
ATOM 3113 N N . LEU A 1 387 ? -7.430 -4.197 18.001 1.00 89.75 387 LEU A N 1
ATOM 3114 C CA . LEU A 1 387 ? -6.650 -2.960 18.055 1.00 89.75 387 LEU A CA 1
ATOM 3115 C C . LEU A 1 387 ? -5.300 -3.110 17.353 1.00 89.75 387 LEU A C 1
ATOM 3117 O O . LEU A 1 387 ? -4.672 -4.167 17.409 1.00 89.75 387 LEU A O 1
ATOM 3121 N N . ILE A 1 388 ? -4.855 -2.020 16.737 1.00 91.56 388 ILE A N 1
ATOM 3122 C CA . ILE A 1 388 ? -3.508 -1.833 16.203 1.00 91.56 388 ILE A CA 1
ATOM 3123 C C . ILE A 1 388 ? -2.934 -0.576 16.850 1.00 91.56 388 ILE A C 1
ATOM 3125 O O . ILE A 1 388 ? -3.601 0.458 16.907 1.00 91.56 388 ILE A O 1
ATOM 3129 N N . PHE A 1 389 ? -1.703 -0.684 17.334 1.00 92.38 389 PHE A N 1
ATOM 3130 C CA . PHE A 1 389 ? -0.942 0.425 17.889 1.00 92.38 389 PHE A CA 1
ATOM 3131 C C . PHE A 1 389 ? 0.182 0.761 16.925 1.00 92.38 389 PHE A C 1
ATOM 3133 O O . PHE A 1 389 ? 0.908 -0.138 16.501 1.00 92.38 389 PHE A O 1
ATOM 3140 N N . LYS A 1 390 ? 0.318 2.042 16.594 1.00 93.38 390 LYS A N 1
ATOM 3141 C CA . LYS A 1 390 ? 1.484 2.589 15.905 1.00 93.38 390 LYS A CA 1
ATOM 3142 C C . LYS A 1 390 ? 2.252 3.476 16.879 1.00 93.38 390 LYS A C 1
ATOM 3144 O O . LYS A 1 390 ? 1.653 4.325 17.535 1.00 93.38 390 LYS A O 1
ATOM 3149 N N . GLU A 1 391 ? 3.554 3.252 16.985 1.00 92.19 391 GLU A N 1
ATOM 3150 C CA . GLU A 1 391 ? 4.473 4.015 17.831 1.00 92.19 391 GLU A CA 1
ATOM 3151 C C . GLU A 1 391 ? 5.622 4.564 16.984 1.00 92.19 391 GLU A C 1
ATOM 3153 O O . GLU A 1 391 ? 6.197 3.844 16.161 1.00 92.19 391 GLU A O 1
ATOM 3158 N N . HIS A 1 392 ? 5.977 5.825 17.223 1.00 92.94 392 HIS A N 1
ATOM 3159 C CA . HIS A 1 392 ? 7.110 6.487 16.587 1.00 92.94 392 HIS A CA 1
ATOM 3160 C C . HIS A 1 392 ? 7.859 7.362 17.609 1.00 92.94 392 HIS A C 1
ATOM 3162 O O . HIS A 1 392 ? 7.222 7.884 18.525 1.00 92.94 392 HIS A O 1
ATOM 3168 N N . PRO A 1 393 ? 9.192 7.536 17.494 1.00 92.44 393 PRO A N 1
ATOM 3169 C CA . PRO A 1 393 ? 9.948 8.446 18.363 1.00 92.44 393 PRO A CA 1
ATOM 3170 C C . PRO A 1 393 ? 9.591 9.929 18.204 1.00 92.44 393 PRO A C 1
ATOM 3172 O O . PRO A 1 393 ? 9.856 10.707 19.108 1.00 92.44 393 PRO A O 1
ATOM 3175 N N . GLU A 1 394 ? 9.015 10.306 17.066 1.00 94.62 394 GLU A N 1
ATOM 3176 C CA . GLU A 1 394 ? 8.612 11.678 16.729 1.00 94.62 394 GLU A CA 1
ATOM 3177 C C . GLU A 1 394 ? 7.094 11.709 16.519 1.00 94.62 394 GLU A C 1
ATOM 3179 O O . GLU A 1 394 ? 6.581 10.938 15.700 1.00 94.62 394 GLU A O 1
ATOM 3184 N N . LEU A 1 395 ? 6.380 12.564 17.263 1.00 95.06 395 LEU A N 1
ATOM 3185 C CA . LEU A 1 395 ? 4.918 12.689 17.194 1.00 95.06 395 LEU A CA 1
ATOM 3186 C C . LEU A 1 395 ? 4.462 13.172 15.815 1.00 95.06 395 LEU A C 1
ATOM 3188 O O . LEU A 1 395 ? 3.467 12.679 15.287 1.00 95.06 395 LEU A O 1
ATOM 3192 N N . GLU A 1 396 ? 5.227 14.085 15.221 1.00 94.75 396 GLU A N 1
ATOM 3193 C CA . GLU A 1 396 ? 4.937 14.736 13.947 1.00 94.75 396 GLU A CA 1
ATOM 3194 C C . GLU A 1 396 ? 4.768 13.716 12.811 1.00 94.75 396 GLU A C 1
ATOM 3196 O O . GLU A 1 396 ? 3.919 13.892 11.941 1.00 94.75 396 GLU A O 1
ATOM 3201 N N . VAL A 1 397 ? 5.512 12.605 12.841 1.00 92.12 397 VAL A N 1
ATOM 3202 C CA . VAL A 1 397 ? 5.392 11.524 11.846 1.00 92.12 397 VAL A CA 1
ATOM 3203 C C . VAL A 1 397 ? 4.038 10.812 11.947 1.00 92.12 397 VAL A C 1
ATOM 3205 O O . VAL A 1 397 ? 3.415 10.507 10.929 1.00 92.12 397 VAL A O 1
ATOM 3208 N N . LEU A 1 398 ? 3.535 10.583 13.164 1.00 94.88 398 LEU A N 1
ATOM 3209 C CA . LEU A 1 398 ? 2.206 9.995 13.368 1.00 94.88 398 LEU A CA 1
ATOM 3210 C C . LEU A 1 398 ? 1.092 10.988 13.005 1.00 94.88 398 LEU A C 1
ATOM 3212 O O . LEU A 1 398 ? 0.066 10.584 12.458 1.00 94.88 398 LEU A O 1
ATOM 3216 N N . GLU A 1 399 ? 1.284 12.278 13.288 1.00 95.44 399 GLU A N 1
ATOM 3217 C CA . GLU A 1 399 ? 0.355 13.351 12.903 1.00 95.44 399 GLU A CA 1
ATOM 3218 C C . GLU A 1 399 ? 0.263 13.519 11.381 1.00 95.44 399 GLU A C 1
ATOM 3220 O O . GLU A 1 399 ? -0.835 13.698 10.848 1.00 95.44 399 GLU A O 1
ATOM 3225 N N . GLN A 1 400 ? 1.384 13.390 10.668 1.00 92.12 400 GLN A N 1
ATOM 3226 C CA . GLN A 1 400 ? 1.415 13.363 9.204 1.00 92.12 400 GLN A CA 1
ATOM 3227 C C . GLN A 1 400 ? 0.643 12.162 8.651 1.00 92.12 400 GLN A C 1
ATOM 3229 O O . GLN A 1 400 ? -0.204 12.338 7.775 1.00 92.12 400 GLN A O 1
ATOM 3234 N N . GLU A 1 401 ? 0.855 10.957 9.195 1.00 93.75 401 GLU A N 1
ATOM 3235 C CA . GLU A 1 401 ? 0.083 9.772 8.797 1.00 93.75 401 GLU A CA 1
ATOM 3236 C C . GLU A 1 401 ? -1.424 9.958 9.052 1.00 93.75 401 GLU A C 1
ATOM 3238 O O . GLU A 1 401 ? -2.253 9.594 8.212 1.00 93.75 401 GLU A O 1
ATOM 3243 N N . TYR A 1 402 ? -1.793 10.521 10.205 1.00 95.50 402 TYR A N 1
ATOM 3244 C CA . TYR A 1 402 ? -3.185 10.803 10.553 1.00 95.50 402 TYR A CA 1
ATOM 3245 C C . TYR A 1 402 ? -3.818 11.817 9.588 1.00 95.50 402 TYR A C 1
ATOM 3247 O O . TYR A 1 402 ? -4.907 11.572 9.071 1.00 95.50 402 TYR A O 1
ATOM 3255 N N . THR A 1 403 ? -3.107 12.900 9.273 1.00 93.62 403 THR A N 1
ATOM 3256 C CA . THR A 1 403 ? -3.551 13.917 8.306 1.00 93.62 403 THR A CA 1
ATOM 3257 C C . THR A 1 403 ? -3.726 13.312 6.911 1.00 93.62 403 THR A C 1
ATOM 3259 O O . THR A 1 403 ? -4.752 13.511 6.259 1.00 93.62 403 THR A O 1
ATOM 3262 N N . MET A 1 404 ? -2.766 12.494 6.467 1.00 92.50 404 MET A N 1
ATOM 3263 C CA . MET A 1 404 ? -2.845 11.781 5.192 1.00 92.50 404 MET A CA 1
ATOM 3264 C C . MET A 1 404 ? -4.055 10.842 5.149 1.00 92.50 404 MET A C 1
ATOM 3266 O O . MET A 1 404 ? -4.787 10.811 4.159 1.00 92.50 404 MET A O 1
ATOM 3270 N N . ARG A 1 405 ? -4.329 10.113 6.240 1.00 94.75 405 ARG A N 1
ATOM 3271 C CA . ARG A 1 405 ? -5.541 9.292 6.369 1.00 94.75 405 ARG A CA 1
ATOM 3272 C C . ARG A 1 405 ? -6.805 10.133 6.182 1.00 94.75 405 ARG A C 1
ATOM 3274 O O . ARG A 1 405 ? -7.695 9.699 5.458 1.00 94.75 405 ARG A O 1
ATOM 3281 N N . GLU A 1 406 ? -6.909 11.292 6.833 1.00 94.19 406 GLU A N 1
ATOM 3282 C CA . GLU A 1 406 ? -8.081 12.173 6.713 1.00 94.19 406 GLU A CA 1
ATOM 3283 C C . GLU A 1 406 ? -8.274 12.671 5.275 1.00 94.19 406 GLU A C 1
ATOM 3285 O O . GLU A 1 406 ? -9.395 12.646 4.761 1.00 94.19 406 GLU A O 1
ATOM 3290 N N . HIS A 1 407 ? -7.190 13.038 4.587 1.00 92.44 407 HIS A N 1
ATOM 3291 C CA . HIS A 1 407 ? -7.235 13.411 3.172 1.00 92.44 407 HIS A CA 1
ATOM 3292 C C . HIS A 1 407 ? -7.716 12.254 2.283 1.00 92.44 407 HIS A C 1
ATOM 3294 O O . HIS A 1 407 ? -8.607 12.437 1.449 1.00 92.44 407 HIS A O 1
ATOM 3300 N N . LEU A 1 408 ? -7.182 11.046 2.492 1.00 93.75 408 LEU A N 1
ATOM 3301 C CA . LEU A 1 408 ? -7.601 9.846 1.764 1.00 93.75 408 LEU A CA 1
ATOM 3302 C C . LEU A 1 408 ? -9.067 9.484 2.047 1.00 93.75 408 LEU A C 1
ATOM 3304 O O . LEU A 1 408 ? -9.767 9.059 1.129 1.00 93.75 408 LEU A O 1
ATOM 3308 N N . GLU A 1 409 ? -9.535 9.647 3.289 1.00 94.75 409 GLU A N 1
ATOM 3309 C CA . GLU A 1 409 ? -10.923 9.392 3.700 1.00 94.75 409 GLU A CA 1
ATOM 3310 C C . GLU A 1 409 ? -11.895 10.370 3.032 1.00 94.75 409 GLU A C 1
ATOM 3312 O O . GLU A 1 409 ? -12.942 9.955 2.532 1.00 94.75 409 GLU A O 1
ATOM 3317 N N . ALA A 1 410 ? -11.531 11.654 2.974 1.00 93.62 410 ALA A N 1
ATOM 3318 C CA . ALA A 1 410 ? -12.320 12.680 2.303 1.00 93.62 410 ALA A CA 1
ATOM 3319 C C . ALA A 1 410 ? -12.443 12.414 0.794 1.00 93.62 410 ALA A C 1
ATOM 3321 O O . ALA A 1 410 ? -13.532 12.536 0.235 1.00 93.62 410 ALA A O 1
ATOM 3322 N N . ALA A 1 411 ? -11.355 11.989 0.145 1.00 91.88 411 ALA A N 1
ATOM 3323 C CA . ALA A 1 411 ? -11.331 11.690 -1.287 1.00 91.88 411 ALA A CA 1
ATOM 3324 C C . ALA A 1 411 ? -12.260 10.531 -1.694 1.00 91.88 411 ALA A C 1
ATOM 3326 O O . ALA A 1 411 ? -12.804 10.533 -2.795 1.00 91.88 411 ALA A O 1
ATOM 3327 N N . ILE A 1 412 ? -12.476 9.553 -0.808 1.00 92.62 412 ILE A N 1
ATOM 3328 C CA . ILE A 1 412 ? -13.351 8.395 -1.071 1.00 92.62 412 ILE A CA 1
ATOM 3329 C C . ILE A 1 412 ? -14.749 8.560 -0.478 1.00 92.62 412 ILE A C 1
ATOM 3331 O O . ILE A 1 412 ? -15.535 7.608 -0.466 1.00 92.62 412 ILE A O 1
ATOM 3335 N N . GLN A 1 413 ? -15.080 9.743 0.044 1.00 91.06 413 GLN A N 1
ATOM 3336 C CA . GLN A 1 413 ? -16.372 9.986 0.663 1.00 91.06 413 GLN A CA 1
ATOM 3337 C C . GLN A 1 413 ? -17.496 9.790 -0.367 1.00 91.06 413 GLN A C 1
ATOM 3339 O O . GLN A 1 413 ? -17.674 10.583 -1.286 1.00 91.06 413 GLN A O 1
ATOM 3344 N N . GLY A 1 414 ? -18.286 8.727 -0.190 1.00 84.56 414 GLY A N 1
ATOM 3345 C CA . GLY A 1 414 ? -19.373 8.354 -1.103 1.00 84.56 414 GLY A CA 1
ATOM 3346 C C . GLY A 1 414 ? -19.061 7.167 -2.018 1.00 84.56 414 GLY A C 1
ATOM 3347 O O . GLY A 1 414 ? -19.983 6.656 -2.649 1.00 84.56 414 GLY A O 1
ATOM 3348 N N . LEU A 1 415 ? -17.818 6.674 -2.044 1.00 89.62 415 LEU A N 1
ATOM 3349 C CA . LEU A 1 415 ? -17.487 5.418 -2.714 1.00 89.62 415 LEU A CA 1
ATOM 3350 C C . LEU A 1 415 ? -17.923 4.233 -1.850 1.00 89.62 415 LEU A C 1
ATOM 3352 O O . LEU A 1 415 ? -17.400 3.990 -0.760 1.00 89.62 415 LEU A O 1
ATOM 3356 N N . GLU A 1 416 ? -18.909 3.484 -2.337 1.00 91.06 416 GLU A N 1
ATOM 3357 C CA . GLU A 1 416 ? -19.405 2.311 -1.629 1.00 91.06 416 GLU A CA 1
ATOM 3358 C C . GLU A 1 416 ? -18.363 1.186 -1.600 1.00 91.06 416 GLU A C 1
ATOM 3360 O O . GLU A 1 416 ? -17.687 0.880 -2.581 1.00 91.06 416 GLU A O 1
ATOM 3365 N N . GLY A 1 417 ? -18.258 0.520 -0.450 1.00 91.44 417 GLY A N 1
ATOM 3366 C CA . GLY A 1 417 ? -17.422 -0.667 -0.314 1.00 91.44 417 GLY A CA 1
ATOM 3367 C C . GLY A 1 417 ? -15.927 -0.395 -0.145 1.00 91.44 417 GLY A C 1
ATOM 3368 O O . GLY A 1 417 ? -15.164 -1.353 -0.239 1.00 91.44 417 GLY A O 1
ATOM 3369 N N . TYR A 1 418 ? -15.516 0.835 0.168 1.00 94.44 418 TYR A N 1
ATOM 3370 C CA . TYR A 1 418 ? -14.148 1.148 0.594 1.00 94.44 418 TYR A CA 1
ATOM 3371 C C . TYR A 1 418 ? -14.124 1.745 1.988 1.00 94.44 418 TYR A C 1
ATOM 3373 O O . TYR A 1 418 ? -15.076 2.388 2.429 1.00 94.44 418 TYR A O 1
ATOM 3381 N N . ALA A 1 419 ? -13.028 1.499 2.693 1.00 94.38 419 ALA A N 1
ATOM 3382 C CA . ALA A 1 419 ? -12.814 2.037 4.022 1.00 94.38 419 ALA A CA 1
ATOM 3383 C C . ALA A 1 419 ? -11.325 2.245 4.309 1.00 94.38 419 ALA A C 1
ATOM 3385 O O . ALA A 1 419 ? -10.450 1.645 3.682 1.00 94.38 419 ALA A O 1
ATOM 3386 N N . LEU A 1 420 ? -11.058 3.050 5.330 1.00 95.44 420 LEU A N 1
ATOM 3387 C CA . LEU A 1 420 ? -9.788 3.094 6.047 1.00 95.44 420 LEU A CA 1
ATOM 3388 C C . LEU A 1 420 ? -10.018 2.573 7.478 1.00 95.44 420 LEU A C 1
ATOM 3390 O O . LEU A 1 420 ? -11.164 2.568 7.945 1.00 95.44 420 LEU 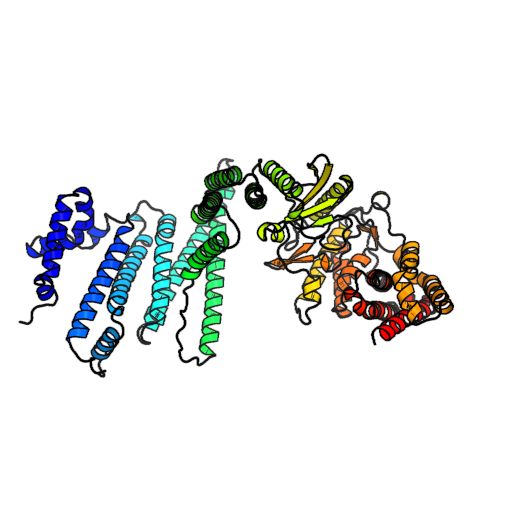A O 1
ATOM 3394 N N . PRO A 1 421 ? -8.973 2.128 8.199 1.00 94.75 421 PRO A N 1
ATOM 3395 C CA . PRO A 1 421 ? -9.077 1.798 9.612 1.00 94.75 421 PRO A CA 1
ATOM 3396 C C . PRO A 1 421 ? -9.728 2.930 10.413 1.00 94.75 421 PRO A C 1
ATOM 3398 O O . PRO A 1 421 ? -9.409 4.108 10.237 1.00 94.75 421 PRO A O 1
ATOM 3401 N N . GLU A 1 422 ? -10.654 2.558 11.295 1.00 93.44 422 GLU A N 1
ATOM 3402 C CA . GLU A 1 422 ? -11.330 3.486 12.204 1.00 93.44 422 GLU A CA 1
ATOM 3403 C C . GLU A 1 422 ? -10.326 3.982 13.251 1.00 93.44 422 GLU A C 1
ATOM 3405 O O . GLU A 1 422 ? -9.665 3.174 13.912 1.00 93.44 422 GLU A O 1
ATOM 3410 N N . VAL A 1 423 ? -10.216 5.303 13.406 1.00 93.81 423 VAL A N 1
ATOM 3411 C CA . VAL A 1 423 ? -9.350 5.911 14.421 1.00 93.81 423 VAL A CA 1
ATOM 3412 C C . VAL A 1 423 ? -10.041 5.836 15.769 1.00 93.81 423 VAL A C 1
ATOM 3414 O O . VAL A 1 423 ? -11.139 6.358 15.958 1.00 93.81 423 VAL A O 1
ATOM 3417 N N . LEU A 1 424 ? -9.379 5.181 16.715 1.00 90.75 424 LEU A N 1
ATOM 3418 C CA . LEU A 1 424 ? -9.884 5.015 18.072 1.00 90.75 424 LEU A CA 1
ATOM 3419 C C . LEU A 1 424 ? -9.287 6.048 19.026 1.00 90.75 424 LEU A C 1
ATOM 3421 O O . LEU A 1 424 ? -9.993 6.526 19.915 1.00 90.75 424 LEU A O 1
ATOM 3425 N N . ALA A 1 425 ? -8.016 6.396 18.822 1.00 91.44 425 ALA A N 1
ATOM 3426 C CA . ALA A 1 425 ? -7.365 7.556 19.417 1.00 91.44 425 ALA A CA 1
ATOM 3427 C C . ALA A 1 425 ? -6.422 8.195 18.382 1.00 91.44 425 ALA A C 1
ATOM 3429 O O . ALA A 1 425 ? -5.636 7.453 17.780 1.00 91.44 425 ALA A O 1
ATOM 3430 N N . PRO A 1 426 ? -6.484 9.524 18.174 1.00 93.44 426 PRO A N 1
ATOM 3431 C CA . PRO A 1 426 ? -5.524 10.230 17.328 1.00 93.44 426 PRO A CA 1
ATOM 3432 C C . PRO A 1 426 ? -4.101 10.149 17.919 1.00 93.44 426 PRO A C 1
ATOM 3434 O O . PRO A 1 426 ? -3.949 9.745 19.079 1.00 93.44 426 PRO A O 1
ATOM 3437 N N . PRO A 1 427 ? -3.061 10.509 17.143 1.00 95.81 427 PRO A N 1
ATOM 3438 C CA . PRO A 1 427 ? -1.694 10.609 17.645 1.00 95.81 427 PRO A CA 1
ATOM 3439 C C . PRO A 1 427 ? -1.613 11.472 18.908 1.00 95.81 427 PRO A C 1
ATOM 3441 O O . PRO A 1 427 ? -2.149 12.578 18.950 1.00 95.81 427 PRO A O 1
ATOM 3444 N N . ALA A 1 428 ? -0.968 10.956 19.954 1.00 95.19 428 ALA A N 1
ATOM 3445 C CA . ALA A 1 428 ? -0.773 11.683 21.204 1.00 95.19 428 ALA A CA 1
ATOM 3446 C C . ALA A 1 428 ? 0.485 11.217 21.945 1.00 95.19 428 ALA A C 1
ATOM 3448 O O . ALA A 1 428 ? 0.957 10.092 21.757 1.00 95.19 428 ALA A O 1
ATOM 3449 N N . THR A 1 429 ? 0.995 12.079 22.827 1.00 94.75 429 THR A N 1
ATOM 3450 C CA . THR A 1 429 ? 2.105 11.773 23.740 1.00 94.75 429 THR A CA 1
ATOM 3451 C C . THR A 1 429 ? 1.587 11.200 25.053 1.00 94.75 429 THR A C 1
ATOM 3453 O O . THR A 1 429 ? 0.724 11.785 25.707 1.00 94.75 429 THR A O 1
ATOM 3456 N N . TYR A 1 430 ? 2.175 10.085 25.471 1.00 91.56 430 TYR A N 1
ATOM 3457 C CA . TYR A 1 430 ? 1.894 9.396 26.722 1.00 91.56 430 TYR A CA 1
ATOM 3458 C C . TYR A 1 430 ? 3.165 9.350 27.568 1.00 91.56 430 TYR A C 1
ATOM 3460 O O . TYR A 1 430 ? 4.223 8.960 27.079 1.00 91.56 430 TYR A O 1
ATOM 3468 N N . ILE A 1 431 ? 3.059 9.715 28.848 1.00 89.12 431 ILE A N 1
ATOM 3469 C CA . ILE A 1 431 ? 4.169 9.617 29.804 1.00 89.12 431 ILE A CA 1
ATOM 3470 C C . ILE A 1 431 ? 4.009 8.319 30.586 1.00 89.12 431 ILE A C 1
ATOM 3472 O O . ILE A 1 431 ? 3.082 8.175 31.384 1.00 89.12 431 ILE A O 1
ATOM 3476 N N . VAL A 1 432 ? 4.920 7.373 30.389 1.00 83.25 432 VAL A N 1
ATOM 3477 C CA . VAL A 1 432 ? 4.842 6.049 31.012 1.00 83.25 432 VAL A CA 1
ATOM 3478 C C . VAL A 1 432 ? 6.188 5.712 31.620 1.00 83.25 432 VAL A C 1
ATOM 3480 O O . VAL A 1 432 ? 7.208 5.724 30.945 1.00 83.25 432 VAL A O 1
ATOM 3483 N N . ASN A 1 433 ? 6.199 5.435 32.924 1.00 85.19 433 ASN A N 1
ATOM 3484 C CA . ASN A 1 433 ? 7.427 5.193 33.691 1.00 85.19 433 ASN A CA 1
ATOM 3485 C C . ASN A 1 433 ? 8.478 6.320 33.566 1.00 85.19 433 ASN A C 1
ATOM 3487 O O . ASN A 1 433 ? 9.664 6.080 33.769 1.00 85.19 433 ASN A O 1
ATOM 3491 N N . GLY A 1 434 ? 8.039 7.552 33.279 1.00 86.12 434 GLY A N 1
ATOM 3492 C CA . GLY A 1 434 ? 8.913 8.714 33.093 1.00 86.12 434 GLY A CA 1
ATOM 3493 C C . GLY A 1 434 ? 9.477 8.877 31.678 1.00 86.12 434 GLY A C 1
ATOM 3494 O O . GLY A 1 434 ? 10.238 9.812 31.459 1.00 86.12 434 GLY A O 1
ATOM 3495 N N . GLU A 1 435 ? 9.098 8.012 30.736 1.00 89.19 435 GLU A N 1
ATOM 3496 C CA . GLU A 1 435 ? 9.475 8.101 29.324 1.00 89.19 435 GLU A CA 1
ATOM 3497 C C . GLU A 1 435 ? 8.301 8.627 28.490 1.00 89.19 435 GLU A C 1
ATOM 3499 O O . GLU A 1 435 ? 7.145 8.259 28.725 1.00 89.19 435 GLU A O 1
ATOM 3504 N N . GLU A 1 436 ? 8.599 9.492 27.521 1.00 92.50 436 GLU A N 1
ATOM 3505 C CA . GLU A 1 436 ? 7.629 9.956 26.530 1.00 92.50 436 GLU A CA 1
ATOM 3506 C C . GLU A 1 436 ? 7.500 8.919 25.412 1.00 92.50 436 GLU A C 1
ATOM 3508 O O . GLU A 1 436 ? 8.490 8.466 24.839 1.00 92.50 436 GLU A O 1
ATOM 3513 N N . MET A 1 437 ? 6.264 8.530 25.111 1.00 91.31 437 MET A N 1
ATOM 3514 C CA . MET A 1 437 ? 5.929 7.652 23.996 1.00 91.31 437 MET A CA 1
ATOM 3515 C C . MET A 1 437 ? 4.829 8.285 23.156 1.00 91.31 437 MET A C 1
ATOM 3517 O O . MET A 1 437 ? 3.791 8.674 23.692 1.00 91.31 437 MET A O 1
ATOM 3521 N N . HIS A 1 438 ? 5.017 8.335 21.840 1.00 94.81 438 HIS A N 1
ATOM 3522 C CA . HIS A 1 438 ? 3.996 8.818 20.913 1.00 94.81 438 HIS A CA 1
ATOM 3523 C C . HIS A 1 438 ? 3.258 7.636 20.303 1.00 94.81 438 HIS A C 1
ATOM 3525 O O . HIS A 1 438 ? 3.879 6.704 19.786 1.00 94.81 438 HIS A O 1
ATOM 3531 N N . VAL A 1 439 ? 1.930 7.651 20.407 1.00 94.44 439 VAL A N 1
ATOM 3532 C CA . VAL A 1 439 ? 1.094 6.509 20.030 1.00 94.44 439 VAL A CA 1
ATOM 3533 C C . VAL A 1 439 ? -0.128 6.959 19.249 1.00 94.44 439 VAL A C 1
ATOM 3535 O O . VAL A 1 439 ? -0.797 7.924 19.612 1.00 94.44 439 VAL A O 1
ATOM 3538 N N . TYR A 1 440 ? -0.443 6.188 18.214 1.00 94.44 440 TYR A N 1
ATOM 3539 C CA . TYR A 1 440 ? -1.629 6.303 17.379 1.00 94.44 440 TYR A CA 1
ATOM 3540 C C . TYR A 1 440 ? -2.396 4.972 17.397 1.00 94.44 440 TYR A C 1
ATOM 3542 O O . TYR A 1 440 ? -1.807 3.907 17.182 1.00 94.44 440 TYR A O 1
ATOM 3550 N N . VAL A 1 441 ? -3.701 5.005 17.706 1.00 93.62 441 VAL A N 1
ATOM 3551 C CA . VAL A 1 441 ? -4.502 3.788 17.929 1.00 93.62 441 VAL A CA 1
ATOM 3552 C C . VAL A 1 441 ? -5.597 3.646 16.887 1.00 93.62 441 VAL A C 1
ATOM 3554 O O . VAL A 1 441 ? -6.534 4.446 16.802 1.00 93.62 441 VAL A O 1
ATOM 3557 N N . LEU A 1 442 ? -5.521 2.538 16.160 1.00 94.81 442 LEU A N 1
ATOM 3558 C CA . LEU A 1 442 ? -6.446 2.167 15.105 1.00 94.81 442 LEU A CA 1
ATOM 3559 C C . LEU A 1 442 ? -7.247 0.932 15.498 1.00 94.81 442 LEU A C 1
ATOM 3561 O O . LEU A 1 442 ? -6.770 0.027 16.189 1.00 94.81 442 LEU A O 1
ATOM 3565 N N . LYS A 1 443 ? -8.473 0.848 14.994 1.00 92.75 443 LYS A N 1
ATOM 3566 C CA . LYS A 1 443 ? -9.227 -0.398 15.005 1.00 92.75 443 LYS A CA 1
ATOM 3567 C C . LYS A 1 443 ? -8.674 -1.326 13.934 1.00 92.75 443 LYS A C 1
ATOM 3569 O O . LYS A 1 443 ? -8.572 -0.958 12.765 1.00 92.75 443 LYS A O 1
ATOM 3574 N N . ARG A 1 444 ? -8.379 -2.563 14.320 1.00 91.06 444 ARG A N 1
ATOM 3575 C CA . ARG A 1 444 ? -8.000 -3.617 13.386 1.00 91.06 444 ARG A CA 1
ATOM 3576 C C . ARG A 1 444 ? -9.172 -3.918 12.457 1.00 91.06 444 ARG A C 1
ATOM 3578 O O . ARG A 1 444 ? -10.263 -4.273 12.909 1.00 91.06 444 ARG A O 1
ATOM 3585 N N . SER A 1 445 ? -8.937 -3.797 11.158 1.00 92.44 445 SER A N 1
ATOM 3586 C CA . SER A 1 445 ? -9.951 -4.113 10.155 1.00 92.44 445 SER A CA 1
ATOM 3587 C C . SER A 1 445 ? -10.151 -5.629 10.076 1.00 92.44 445 SER A C 1
ATOM 3589 O O . SER A 1 445 ? -9.171 -6.364 9.937 1.00 92.44 445 SER A O 1
ATOM 3591 N N . PRO A 1 446 ? -11.393 -6.132 10.193 1.00 90.12 446 PRO A N 1
ATOM 3592 C CA . PRO A 1 446 ? -11.661 -7.557 10.075 1.00 90.12 446 PRO A CA 1
ATOM 3593 C C . PRO A 1 446 ? -11.639 -7.973 8.602 1.00 90.12 446 PRO A C 1
ATOM 3595 O O . PRO A 1 446 ? -12.320 -7.357 7.786 1.00 90.12 446 PRO A O 1
ATOM 3598 N N . GLY A 1 447 ? -10.935 -9.052 8.269 1.00 92.94 447 GLY A N 1
ATOM 3599 C CA . GLY A 1 447 ? -10.907 -9.563 6.901 1.00 92.94 447 GLY A CA 1
ATOM 3600 C C . GLY A 1 447 ? -9.696 -10.435 6.600 1.00 92.94 447 GLY A C 1
ATOM 3601 O O . GLY A 1 447 ? -8.981 -10.845 7.515 1.00 92.94 447 GLY A O 1
ATOM 3602 N N . VAL A 1 448 ? -9.502 -10.700 5.311 1.00 92.69 448 VAL A N 1
ATOM 3603 C CA . VAL A 1 448 ? -8.349 -11.420 4.751 1.00 92.69 448 VAL A CA 1
ATOM 3604 C C . VAL A 1 448 ? -7.446 -10.415 4.042 1.00 92.69 448 VAL A C 1
ATOM 3606 O O . VAL A 1 448 ? -7.947 -9.516 3.372 1.00 92.69 448 VAL A O 1
ATOM 3609 N N . VAL A 1 449 ? -6.129 -10.531 4.200 1.00 93.00 449 VAL A N 1
ATOM 3610 C CA . VAL A 1 449 ? -5.178 -9.675 3.478 1.00 93.00 449 VAL A CA 1
ATOM 3611 C C . VAL A 1 449 ? -5.177 -10.085 2.004 1.00 93.00 449 VAL A C 1
ATOM 3613 O O . VAL A 1 449 ? -5.083 -11.271 1.701 1.00 93.00 449 VAL A O 1
ATOM 3616 N N . LEU A 1 450 ? -5.262 -9.128 1.077 1.00 94.00 450 LEU A N 1
ATOM 3617 C CA . LEU A 1 450 ? -5.335 -9.411 -0.361 1.00 94.00 450 LEU A CA 1
ATOM 3618 C C . LEU A 1 450 ? -4.128 -10.222 -0.851 1.00 94.00 450 LEU A C 1
ATOM 3620 O O . LEU A 1 450 ? -4.294 -11.107 -1.681 1.00 94.00 450 LEU A O 1
ATOM 3624 N N . TRP A 1 451 ? -2.934 -9.974 -0.305 1.00 91.69 451 TRP A N 1
ATOM 3625 C CA . TRP A 1 451 ? -1.756 -10.797 -0.598 1.00 91.69 451 TRP A CA 1
ATOM 3626 C C . TRP A 1 451 ? -1.993 -12.290 -0.351 1.00 91.69 451 TRP A C 1
ATOM 3628 O O . TRP A 1 451 ? -1.603 -13.096 -1.188 1.00 91.69 451 TRP A O 1
ATOM 3638 N N . ASP A 1 452 ? -2.623 -12.652 0.770 1.00 90.00 452 ASP A N 1
ATOM 3639 C CA . ASP A 1 452 ? -2.867 -14.055 1.114 1.00 90.00 452 ASP A CA 1
ATOM 3640 C C . ASP A 1 452 ? -3.834 -14.689 0.106 1.00 90.00 452 ASP A C 1
ATOM 3642 O O . ASP A 1 452 ? -3.590 -15.796 -0.358 1.00 90.00 452 ASP A O 1
ATOM 3646 N N . LEU A 1 453 ? -4.859 -13.940 -0.319 1.00 89.38 453 LEU A N 1
ATOM 3647 C CA . LEU A 1 453 ? -5.794 -14.370 -1.361 1.00 89.38 453 LEU A CA 1
ATOM 3648 C C . LEU A 1 453 ? -5.105 -14.562 -2.723 1.00 89.38 453 LEU A C 1
ATOM 3650 O O . LEU A 1 453 ? -5.411 -15.504 -3.443 1.00 89.38 453 LEU A O 1
ATOM 3654 N N . MET A 1 454 ? -4.151 -13.695 -3.077 1.00 88.75 454 MET A N 1
ATOM 3655 C CA . MET A 1 454 ? -3.389 -13.801 -4.331 1.00 88.75 454 MET A CA 1
ATOM 3656 C C . MET A 1 454 ? -2.430 -14.998 -4.372 1.00 88.75 454 MET A C 1
ATOM 3658 O O . MET A 1 454 ? -1.933 -15.325 -5.446 1.00 88.75 454 MET A O 1
ATOM 3662 N N . GLN A 1 455 ? -2.121 -15.617 -3.228 1.00 84.38 455 GLN A N 1
ATOM 3663 C CA . GLN A 1 455 ? -1.317 -16.843 -3.178 1.00 84.38 455 GLN A CA 1
ATOM 3664 C C . GLN A 1 455 ? -2.166 -18.113 -3.353 1.00 84.38 455 GLN A C 1
ATOM 3666 O O . GLN A 1 455 ? -1.602 -19.198 -3.476 1.00 84.38 455 GLN A O 1
ATOM 3671 N N . GLU A 1 456 ? -3.497 -18.007 -3.334 1.00 83.00 456 GLU A N 1
ATOM 3672 C CA . GLU A 1 456 ? -4.405 -19.134 -3.544 1.00 83.00 456 GLU A CA 1
ATOM 3673 C C . GLU A 1 456 ? -4.729 -19.263 -5.046 1.00 83.00 456 GLU A C 1
ATOM 3675 O O . GLU A 1 456 ? -5.159 -18.299 -5.677 1.00 83.00 456 GLU A O 1
ATOM 3680 N N . ASP A 1 457 ? -4.520 -20.452 -5.628 1.00 60.38 457 ASP A N 1
ATOM 3681 C CA . ASP A 1 457 ? -4.460 -20.666 -7.090 1.00 60.38 457 ASP A CA 1
ATOM 3682 C C . ASP A 1 457 ? -5.776 -20.431 -7.871 1.00 60.38 457 ASP A C 1
ATOM 3684 O O . ASP A 1 457 ? -5.771 -20.495 -9.097 1.00 60.38 457 ASP A O 1
ATOM 3688 N N . GLU A 1 458 ? -6.908 -20.126 -7.230 1.00 65.19 458 GLU A N 1
ATOM 3689 C CA . GLU A 1 458 ? -8.195 -19.957 -7.923 1.00 65.19 458 GLU A CA 1
ATOM 3690 C C . GLU A 1 458 ? -9.136 -18.993 -7.184 1.00 65.19 458 GLU A C 1
ATOM 3692 O O . GLU A 1 458 ? -10.062 -19.418 -6.492 1.00 65.19 458 GLU A O 1
ATOM 3697 N N . THR A 1 459 ? -8.959 -17.680 -7.371 1.00 70.00 459 THR A N 1
ATOM 3698 C CA . THR A 1 459 ? -9.970 -16.697 -6.943 1.00 70.00 459 THR A CA 1
ATOM 3699 C C . THR A 1 459 ? -10.641 -16.040 -8.154 1.00 70.00 459 THR A C 1
ATOM 3701 O O . THR A 1 459 ? -10.119 -15.049 -8.669 1.00 70.00 459 THR A O 1
ATOM 3704 N N . PRO A 1 460 ? -11.818 -16.531 -8.604 1.00 74.19 460 PRO A N 1
ATOM 3705 C CA . PRO A 1 460 ? -12.538 -15.990 -9.766 1.00 74.19 460 PRO A CA 1
ATOM 3706 C C . PRO A 1 460 ? -12.849 -14.487 -9.679 1.00 74.19 460 PRO A C 1
ATOM 3708 O O . PRO A 1 460 ? -13.072 -13.831 -10.691 1.00 74.19 460 PRO A O 1
ATOM 3711 N N . GLU A 1 461 ? -12.869 -13.937 -8.465 1.00 88.25 461 GLU A N 1
ATOM 3712 C CA . GLU A 1 461 ? -13.207 -12.542 -8.173 1.00 88.25 461 GLU A CA 1
ATOM 3713 C C . GLU A 1 461 ? -11.976 -11.620 -8.110 1.00 88.25 461 GLU A C 1
ATOM 3715 O O . GLU A 1 461 ? -12.124 -10.406 -7.974 1.00 88.25 461 GLU A O 1
ATOM 3720 N N . LEU A 1 462 ? -10.756 -12.160 -8.216 1.00 89.88 462 LEU A N 1
ATOM 3721 C CA . LEU A 1 462 ? -9.525 -11.403 -7.971 1.00 89.88 462 LEU A CA 1
ATOM 3722 C C . LEU A 1 462 ? -9.366 -10.222 -8.930 1.00 89.88 462 LEU A C 1
ATOM 3724 O O . LEU A 1 462 ? -9.069 -9.115 -8.490 1.00 89.88 462 LEU A O 1
ATOM 3728 N N . VAL A 1 463 ? -9.637 -10.431 -10.218 1.00 91.50 463 VAL A N 1
ATOM 3729 C CA . VAL A 1 463 ? -9.593 -9.373 -11.240 1.00 91.50 463 VAL A CA 1
ATOM 3730 C C . VAL A 1 463 ? -10.549 -8.234 -10.881 1.00 91.50 463 VAL A C 1
ATOM 3732 O O . VAL A 1 463 ? -10.183 -7.065 -10.948 1.00 91.50 463 VAL A O 1
ATOM 3735 N N . GLN A 1 464 ? -11.762 -8.563 -10.425 1.00 92.50 464 GLN A N 1
ATOM 3736 C CA . GLN A 1 464 ? -12.752 -7.562 -10.022 1.00 92.50 464 GLN A CA 1
ATOM 3737 C C . GLN A 1 464 ? -12.292 -6.786 -8.785 1.00 92.50 464 GLN A C 1
ATOM 3739 O O . GLN A 1 464 ? -12.471 -5.573 -8.726 1.00 92.50 464 GLN A O 1
ATOM 3744 N N . ILE A 1 465 ? -11.674 -7.462 -7.812 1.00 94.31 465 ILE A N 1
ATOM 3745 C CA . ILE A 1 465 ? -11.110 -6.831 -6.612 1.00 94.31 465 ILE A CA 1
ATOM 3746 C C . ILE A 1 465 ? -9.957 -5.888 -6.978 1.00 94.31 465 ILE A C 1
ATOM 3748 O O . ILE A 1 465 ? -9.911 -4.765 -6.480 1.00 94.31 465 ILE A O 1
ATOM 3752 N N . LEU A 1 466 ? -9.047 -6.317 -7.854 1.00 94.94 466 LEU A N 1
ATOM 3753 C CA . LEU A 1 466 ? -7.911 -5.506 -8.294 1.00 94.94 466 LEU A CA 1
ATOM 3754 C C . LEU A 1 466 ? -8.370 -4.287 -9.098 1.00 94.94 466 LEU A C 1
ATOM 3756 O O . LEU A 1 466 ? -7.912 -3.182 -8.818 1.00 94.94 466 LEU A O 1
ATOM 3760 N N . ASN A 1 467 ? -9.336 -4.455 -10.005 1.00 94.38 467 ASN A N 1
ATOM 3761 C CA . ASN A 1 467 ? -9.949 -3.346 -10.741 1.00 94.38 467 ASN A CA 1
ATOM 3762 C C . ASN A 1 467 ? -10.586 -2.336 -9.789 1.00 94.38 467 ASN A C 1
ATOM 3764 O O . ASN A 1 467 ? -10.311 -1.145 -9.872 1.00 94.38 467 ASN A O 1
ATOM 3768 N N . ARG A 1 468 ? -11.347 -2.822 -8.807 1.00 95.31 468 ARG A N 1
ATOM 3769 C CA . ARG A 1 468 ? -11.908 -2.001 -7.734 1.00 95.31 468 ARG A CA 1
ATOM 3770 C C . ARG A 1 468 ? -10.827 -1.226 -6.976 1.00 95.31 468 ARG A C 1
ATOM 3772 O O . ARG A 1 468 ? -11.007 -0.049 -6.667 1.00 95.31 468 ARG A O 1
ATOM 3779 N N . ILE A 1 469 ? -9.694 -1.838 -6.657 1.00 97.12 469 ILE A N 1
ATOM 3780 C CA . ILE A 1 469 ? -8.599 -1.116 -6.000 1.00 97.12 469 ILE A CA 1
ATOM 3781 C C . ILE A 1 469 ? -7.999 -0.061 -6.939 1.00 97.12 469 ILE A C 1
ATOM 3783 O O . ILE A 1 469 ? -7.775 1.065 -6.500 1.00 97.12 469 ILE A O 1
ATOM 3787 N N . ALA A 1 470 ? -7.796 -0.384 -8.218 1.00 96.81 470 ALA A N 1
ATOM 3788 C CA . ALA A 1 470 ? -7.285 0.551 -9.217 1.00 96.81 470 ALA A CA 1
ATOM 3789 C C . ALA A 1 470 ? -8.195 1.781 -9.392 1.00 96.81 470 ALA A C 1
ATOM 3791 O O . ALA A 1 470 ? -7.683 2.897 -9.459 1.00 96.81 470 ALA A O 1
ATOM 3792 N N . GLU A 1 471 ? -9.523 1.610 -9.376 1.00 96.12 471 GLU A N 1
ATOM 3793 C CA . GLU A 1 471 ? -10.490 2.721 -9.393 1.00 96.12 471 GLU A CA 1
ATOM 3794 C C . GLU A 1 471 ? -10.252 3.692 -8.232 1.00 96.12 471 GLU A C 1
ATOM 3796 O O . GLU A 1 471 ? -10.221 4.906 -8.419 1.00 96.12 471 GLU A O 1
ATOM 3801 N N . VAL A 1 472 ? -10.039 3.175 -7.022 1.00 96.50 472 VAL A N 1
ATOM 3802 C CA . VAL A 1 472 ? -9.849 4.030 -5.843 1.00 96.50 472 VAL A CA 1
ATOM 3803 C C . VAL A 1 472 ? -8.473 4.679 -5.811 1.00 96.50 472 VAL A C 1
ATOM 3805 O O . VAL A 1 472 ? -8.371 5.846 -5.436 1.00 96.50 472 VAL A O 1
ATOM 3808 N N . ILE A 1 473 ? -7.431 3.986 -6.276 1.00 97.38 473 ILE A N 1
ATOM 3809 C CA . ILE A 1 473 ? -6.117 4.605 -6.508 1.00 97.38 473 ILE A CA 1
ATOM 3810 C C . ILE A 1 473 ? -6.258 5.768 -7.500 1.00 97.38 473 ILE A C 1
ATOM 3812 O O . ILE A 1 473 ? -5.721 6.845 -7.247 1.00 97.38 473 ILE A O 1
ATOM 3816 N N . ALA A 1 474 ? -7.025 5.594 -8.583 1.00 97.31 474 ALA A N 1
ATOM 3817 C CA . ALA A 1 474 ? -7.277 6.658 -9.553 1.00 97.31 474 ALA A CA 1
ATOM 3818 C C . ALA A 1 474 ? -7.965 7.865 -8.909 1.00 97.31 474 ALA A C 1
ATOM 3820 O O . ALA A 1 474 ? -7.530 8.995 -9.125 1.00 97.31 474 ALA A O 1
ATOM 3821 N N . VAL A 1 475 ? -8.987 7.637 -8.075 1.00 96.25 475 VAL A N 1
ATOM 3822 C CA . VAL A 1 475 ? -9.666 8.715 -7.338 1.00 96.25 475 VAL A CA 1
ATOM 3823 C C . VAL A 1 475 ? -8.694 9.447 -6.413 1.00 96.25 475 VAL A C 1
ATOM 3825 O O . VAL A 1 475 ? -8.668 10.676 -6.429 1.00 96.25 475 VAL A O 1
ATOM 3828 N N . TRP A 1 476 ? -7.859 8.739 -5.647 1.00 95.31 476 TRP A N 1
ATOM 3829 C CA . TRP A 1 476 ? -6.868 9.372 -4.769 1.00 95.31 476 TRP A CA 1
ATOM 3830 C C . TRP A 1 476 ? -5.850 10.212 -5.542 1.00 95.31 476 TRP A C 1
ATOM 3832 O O . TRP A 1 476 ? -5.633 11.372 -5.198 1.00 95.31 476 TRP A O 1
ATOM 3842 N N . HIS A 1 477 ? -5.273 9.677 -6.619 1.00 95.88 477 HIS A N 1
ATOM 3843 C CA . HIS A 1 477 ? -4.307 10.421 -7.431 1.00 95.88 477 HIS A CA 1
ATOM 3844 C C . HIS A 1 477 ? -4.930 11.615 -8.170 1.00 95.88 477 HIS A C 1
ATOM 3846 O O . HIS A 1 477 ? -4.229 12.581 -8.458 1.00 95.88 477 HIS A O 1
ATOM 3852 N N . ALA A 1 478 ? -6.223 11.556 -8.493 1.00 95.06 478 ALA A N 1
ATOM 3853 C CA . ALA A 1 478 ? -6.945 12.623 -9.184 1.00 95.06 478 ALA A CA 1
ATOM 3854 C C . ALA A 1 478 ? -7.424 13.752 -8.246 1.00 95.06 478 ALA A C 1
ATOM 3856 O O . ALA A 1 478 ? -7.688 14.873 -8.697 1.00 95.06 478 ALA A O 1
ATOM 3857 N N . SER A 1 479 ? -7.554 13.461 -6.946 1.00 91.31 479 SER A N 1
ATOM 3858 C CA . SER A 1 479 ? -8.159 14.364 -5.957 1.00 91.31 479 SER A CA 1
ATOM 3859 C C . SER A 1 479 ? -7.160 15.027 -5.015 1.00 91.31 479 SER A C 1
ATOM 3861 O O . SER A 1 479 ? -7.437 16.124 -4.528 1.00 91.31 479 SER A O 1
ATOM 3863 N N . LEU A 1 480 ? -6.012 14.400 -4.756 1.00 87.12 480 LEU A N 1
ATOM 3864 C CA . LEU A 1 480 ? -5.031 14.923 -3.813 1.00 87.12 480 LEU A CA 1
ATOM 3865 C C . LEU A 1 480 ? -3.981 15.796 -4.516 1.00 87.12 480 LEU A C 1
ATOM 3867 O O . LEU A 1 480 ? -3.443 15.392 -5.547 1.00 87.12 480 LEU A O 1
ATOM 3871 N N . PRO A 1 481 ? -3.669 16.990 -3.975 1.00 76.00 481 PRO A N 1
ATOM 3872 C CA . PRO A 1 481 ? -2.619 17.838 -4.517 1.00 76.00 481 PRO A CA 1
ATOM 3873 C C . PRO A 1 481 ? -1.243 17.192 -4.326 1.00 76.00 481 PRO A C 1
ATOM 3875 O O . PRO A 1 481 ? -0.992 16.475 -3.360 1.00 76.00 481 PRO A O 1
ATOM 3878 N N . THR A 1 482 ? -0.340 17.474 -5.260 1.00 74.00 482 THR A N 1
ATOM 3879 C CA . THR A 1 482 ? 0.976 16.835 -5.351 1.00 74.00 482 THR A CA 1
ATOM 3880 C C . THR A 1 482 ? 2.058 17.905 -5.291 1.00 74.00 482 THR A C 1
ATOM 3882 O O . THR A 1 482 ? 2.748 18.164 -6.281 1.00 74.00 482 THR A O 1
ATOM 3885 N N . ASP A 1 483 ? 2.173 18.594 -4.154 1.00 75.00 483 ASP A N 1
ATOM 3886 C CA . ASP A 1 483 ? 3.263 19.550 -3.978 1.00 75.00 483 ASP A CA 1
ATOM 3887 C C . ASP A 1 483 ? 4.576 18.793 -3.725 1.00 75.00 483 ASP A C 1
ATOM 3889 O O . ASP A 1 483 ? 4.835 18.252 -2.648 1.00 75.00 483 ASP A O 1
ATOM 3893 N N . LEU A 1 484 ? 5.423 18.742 -4.758 1.00 64.12 484 LEU A N 1
ATOM 3894 C CA . LEU A 1 484 ? 6.731 18.087 -4.698 1.00 64.12 484 LEU A CA 1
ATOM 3895 C C . LEU A 1 484 ? 7.643 18.702 -3.621 1.00 64.12 484 LEU A C 1
ATOM 3897 O O . LEU A 1 484 ? 8.566 18.028 -3.158 1.00 64.12 484 LEU A O 1
ATOM 3901 N N . SER A 1 485 ? 7.429 19.975 -3.262 1.00 68.25 485 SER A N 1
ATOM 3902 C CA . SER A 1 485 ? 8.238 20.682 -2.267 1.00 68.25 485 SER A CA 1
ATOM 3903 C C . SER A 1 485 ? 7.917 20.259 -0.835 1.00 68.25 485 SER A C 1
ATOM 3905 O O . SER A 1 485 ? 8.821 20.258 0.001 1.00 68.25 485 SER A O 1
ATOM 3907 N N . GLU A 1 486 ? 6.679 19.835 -0.578 1.00 73.56 486 GLU A N 1
ATOM 3908 C CA . GLU A 1 486 ? 6.223 19.390 0.740 1.00 73.56 486 GLU A CA 1
ATOM 3909 C C . GLU A 1 486 ? 6.551 17.910 0.981 1.00 73.56 486 GLU A C 1
ATOM 3911 O O . GLU A 1 486 ? 7.047 17.554 2.047 1.00 73.56 486 GLU A O 1
ATOM 3916 N N . HIS A 1 487 ? 6.357 17.058 -0.030 1.00 75.38 487 HIS A N 1
ATOM 3917 C CA . HIS A 1 487 ? 6.413 15.598 0.138 1.00 75.38 487 HIS A CA 1
ATOM 3918 C C . HIS A 1 487 ? 7.732 14.952 -0.321 1.00 75.38 487 HIS A C 1
ATOM 3920 O O . HIS A 1 487 ? 8.065 13.838 0.079 1.00 75.38 487 HIS A O 1
ATOM 3926 N N . GLY A 1 488 ? 8.522 15.638 -1.152 1.00 80.75 488 GLY A N 1
ATOM 3927 C CA . GLY A 1 488 ? 9.794 15.128 -1.665 1.00 80.75 488 GLY A CA 1
ATOM 3928 C C . GLY A 1 488 ? 9.645 14.035 -2.734 1.00 80.75 488 GLY A C 1
ATOM 3929 O O . GLY A 1 488 ? 9.012 12.997 -2.545 1.00 80.75 488 GLY A O 1
ATOM 3930 N N . ALA A 1 489 ? 10.284 14.242 -3.886 1.00 86.69 489 ALA A N 1
ATOM 3931 C CA . ALA A 1 489 ? 10.224 13.307 -5.009 1.00 86.69 489 ALA A CA 1
ATOM 3932 C C . ALA A 1 489 ? 11.237 12.156 -4.900 1.00 86.69 489 ALA A C 1
ATOM 3934 O O . ALA A 1 489 ? 12.405 12.344 -4.529 1.00 86.69 489 ALA A O 1
ATOM 3935 N N . LEU A 1 490 ? 10.817 10.956 -5.313 1.00 86.31 490 LEU A N 1
ATOM 3936 C CA . LEU A 1 490 ? 11.712 9.811 -5.451 1.00 86.31 490 LEU A CA 1
ATOM 3937 C C . LEU A 1 490 ? 12.835 10.099 -6.463 1.00 86.31 490 LEU A C 1
ATOM 3939 O O . LEU A 1 490 ? 12.615 10.240 -7.664 1.00 86.31 490 LEU A O 1
ATOM 3943 N N . LYS A 1 491 ? 14.085 10.080 -5.992 1.00 89.69 491 LYS A N 1
ATOM 3944 C CA . LYS A 1 491 ? 15.274 10.213 -6.848 1.00 89.69 491 LYS A CA 1
ATOM 3945 C C . LYS A 1 491 ? 15.575 8.895 -7.563 1.00 89.69 491 LYS A C 1
ATOM 394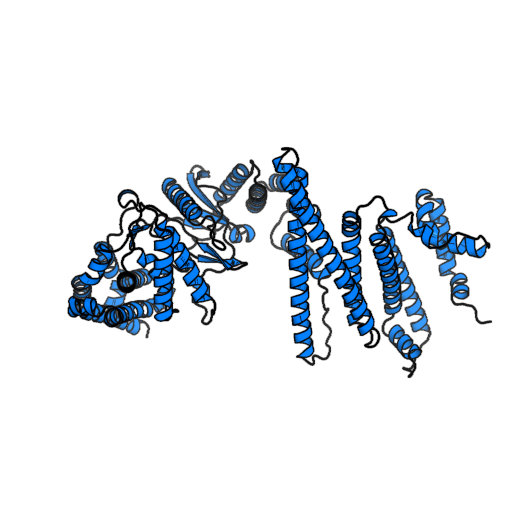7 O O . LYS A 1 491 ? 16.302 8.054 -7.030 1.00 89.69 491 LYS A O 1
ATOM 3952 N N . LEU A 1 492 ? 15.019 8.718 -8.760 1.00 87.94 492 LEU A N 1
ATOM 3953 C CA . LEU A 1 492 ? 15.060 7.464 -9.524 1.00 87.94 492 LEU A CA 1
ATOM 3954 C C . LEU A 1 492 ? 16.482 6.935 -9.769 1.00 87.94 492 LEU A C 1
ATOM 3956 O O . LEU A 1 492 ? 16.729 5.761 -9.502 1.00 87.94 492 LEU A O 1
ATOM 3960 N N . ASP A 1 493 ? 17.431 7.788 -10.172 1.00 90.12 493 ASP A N 1
ATOM 3961 C CA . ASP A 1 493 ? 18.820 7.361 -10.422 1.00 90.12 493 ASP A CA 1
ATOM 3962 C C . ASP A 1 493 ? 19.534 6.892 -9.152 1.00 90.12 493 ASP A C 1
ATOM 3964 O O . ASP A 1 493 ? 20.075 5.786 -9.095 1.00 90.12 493 ASP A O 1
ATOM 3968 N N . ALA A 1 494 ? 19.438 7.672 -8.074 1.00 91.44 494 ALA A N 1
ATOM 3969 C CA . ALA A 1 494 ? 19.965 7.264 -6.775 1.00 91.44 494 ALA A CA 1
ATOM 3970 C C . ALA A 1 494 ? 19.308 5.960 -6.285 1.00 91.44 494 ALA A C 1
ATOM 3972 O O . ALA A 1 494 ? 19.974 5.089 -5.712 1.00 91.44 494 ALA A O 1
ATOM 3973 N N . LYS A 1 495 ? 18.004 5.785 -6.546 1.00 91.31 495 LYS A N 1
ATOM 3974 C CA . LYS A 1 495 ? 17.281 4.560 -6.206 1.00 91.31 495 LYS A CA 1
ATOM 3975 C C . LYS A 1 495 ? 17.801 3.373 -7.010 1.00 91.31 495 LYS A C 1
ATOM 3977 O O . LYS A 1 495 ? 18.144 2.376 -6.387 1.00 91.31 495 LYS A O 1
ATOM 3982 N N . LEU A 1 496 ? 17.932 3.468 -8.334 1.00 94.38 496 LEU A N 1
ATOM 3983 C CA . LEU A 1 496 ? 18.468 2.382 -9.161 1.00 94.38 496 LEU A CA 1
ATOM 3984 C C . LEU A 1 496 ? 19.855 1.952 -8.672 1.00 94.38 496 LEU A C 1
ATOM 3986 O O . LEU A 1 496 ? 20.059 0.778 -8.361 1.00 94.38 496 LEU A O 1
ATOM 3990 N N . ARG A 1 497 ? 20.778 2.911 -8.524 1.00 94.56 497 ARG A N 1
ATOM 3991 C CA . ARG A 1 497 ? 22.155 2.632 -8.091 1.00 94.56 497 ARG A CA 1
ATOM 3992 C C . ARG A 1 497 ? 22.202 1.982 -6.716 1.00 94.56 497 ARG A C 1
ATOM 3994 O O . ARG A 1 497 ? 22.938 1.019 -6.527 1.00 94.56 497 ARG A O 1
ATOM 4001 N N . SER A 1 498 ? 21.406 2.467 -5.760 1.00 95.25 498 SER A N 1
ATOM 4002 C CA . SER A 1 498 ? 21.341 1.861 -4.420 1.00 95.25 498 SER A CA 1
ATOM 4003 C C . SER A 1 498 ? 20.757 0.443 -4.430 1.00 95.25 498 SER A C 1
ATOM 4005 O O . SER A 1 498 ? 21.145 -0.379 -3.602 1.00 95.25 498 SER A O 1
ATOM 4007 N N . ARG A 1 499 ? 19.846 0.125 -5.363 1.00 95.88 499 ARG A N 1
ATOM 4008 C CA . ARG A 1 499 ? 19.274 -1.222 -5.508 1.00 95.88 499 ARG A CA 1
ATOM 4009 C C . ARG A 1 499 ? 20.238 -2.188 -6.186 1.00 95.88 499 ARG A C 1
ATOM 4011 O O . ARG A 1 499 ? 20.409 -3.291 -5.678 1.00 95.88 499 ARG A O 1
ATOM 4018 N N . LEU A 1 500 ? 20.902 -1.773 -7.265 1.00 94.81 500 LEU A N 1
ATOM 4019 C CA . LEU A 1 500 ? 21.918 -2.595 -7.928 1.00 94.81 500 LEU A CA 1
ATOM 4020 C C . LEU A 1 500 ? 23.115 -2.845 -7.010 1.00 94.81 500 LEU A C 1
ATOM 4022 O O . LEU A 1 500 ? 23.561 -3.977 -6.915 1.00 94.81 500 LEU A O 1
ATOM 4026 N N . ASN A 1 501 ? 23.561 -1.834 -6.258 1.00 94.50 501 ASN A N 1
ATOM 4027 C CA . ASN A 1 501 ? 24.660 -1.951 -5.292 1.00 94.50 501 ASN A CA 1
ATOM 4028 C C . ASN A 1 501 ? 24.228 -2.434 -3.901 1.00 94.50 501 ASN A C 1
ATOM 4030 O O . ASN A 1 501 ? 24.991 -2.309 -2.942 1.00 94.50 501 ASN A O 1
ATOM 4034 N N . ASN A 1 502 ? 23.017 -2.978 -3.763 1.00 96.69 502 ASN A N 1
ATOM 4035 C CA . ASN A 1 502 ? 22.582 -3.556 -2.502 1.00 96.69 502 ASN A CA 1
ATOM 4036 C C . ASN A 1 502 ? 23.531 -4.696 -2.095 1.00 96.69 502 ASN A C 1
ATOM 4038 O O . ASN A 1 502 ? 23.742 -5.635 -2.862 1.00 96.69 502 ASN A O 1
ATOM 4042 N N . GLU A 1 503 ? 24.072 -4.623 -0.876 1.00 96.69 503 GLU A N 1
ATOM 4043 C CA . GLU A 1 503 ? 25.045 -5.587 -0.348 1.00 96.69 503 GLU A CA 1
ATOM 4044 C C . GLU A 1 503 ? 24.569 -7.035 -0.491 1.00 96.69 503 GLU A C 1
ATOM 4046 O O . GLU A 1 503 ? 25.329 -7.897 -0.929 1.00 96.69 503 GLU A O 1
ATOM 4051 N N . HIS A 1 504 ? 23.308 -7.306 -0.157 1.00 95.88 504 HIS A N 1
ATOM 4052 C CA . HIS A 1 504 ? 22.787 -8.667 -0.135 1.00 95.88 504 HIS A CA 1
ATOM 4053 C C . HIS A 1 504 ? 22.522 -9.212 -1.540 1.00 95.88 504 HIS A C 1
ATOM 4055 O O . HIS A 1 504 ? 22.821 -10.375 -1.815 1.00 95.88 504 HIS A O 1
ATOM 4061 N N . LEU A 1 505 ? 22.008 -8.384 -2.458 1.00 96.00 505 LEU A N 1
ATOM 4062 C CA . LEU A 1 505 ? 21.896 -8.766 -3.869 1.00 96.00 505 LEU A CA 1
ATOM 4063 C C . LEU A 1 505 ? 23.281 -9.042 -4.462 1.00 96.00 505 LEU A C 1
ATOM 4065 O O . LEU A 1 505 ? 23.491 -10.093 -5.068 1.00 96.00 505 LEU A O 1
ATOM 4069 N N . ARG A 1 506 ? 24.243 -8.143 -4.227 1.00 96.62 506 ARG A N 1
ATOM 4070 C CA . ARG A 1 506 ? 25.632 -8.298 -4.667 1.00 96.62 506 ARG A CA 1
ATOM 4071 C C . ARG A 1 506 ? 26.245 -9.587 -4.131 1.00 96.62 506 ARG A C 1
ATOM 4073 O O . ARG A 1 506 ? 26.795 -10.364 -4.904 1.00 96.62 506 ARG A O 1
ATOM 4080 N N . ALA A 1 507 ? 26.117 -9.842 -2.830 1.00 95.69 507 ALA A N 1
ATOM 4081 C CA . ALA A 1 507 ? 26.637 -11.047 -2.194 1.00 95.69 507 ALA A CA 1
ATOM 4082 C C . ALA A 1 507 ? 26.046 -12.326 -2.802 1.00 95.69 507 ALA A C 1
ATOM 4084 O O . ALA A 1 507 ? 26.766 -13.311 -2.952 1.00 95.69 507 ALA A O 1
ATOM 4085 N N . HIS A 1 508 ? 24.763 -12.322 -3.180 1.00 93.38 508 HIS A N 1
ATOM 4086 C CA . HIS A 1 508 ? 24.155 -13.448 -3.886 1.00 93.38 508 HIS A CA 1
ATOM 4087 C C . HIS A 1 508 ? 24.717 -13.620 -5.295 1.00 93.38 508 HIS A C 1
ATOM 4089 O O . HIS A 1 508 ? 25.138 -14.721 -5.640 1.00 93.38 508 HIS A O 1
ATOM 4095 N N . LEU A 1 509 ? 24.774 -12.554 -6.092 1.00 95.88 509 LEU A N 1
ATOM 4096 C CA . LEU A 1 509 ? 25.254 -12.643 -7.471 1.00 95.88 509 LEU A CA 1
ATOM 4097 C C . LEU A 1 509 ? 26.724 -13.072 -7.537 1.00 95.88 509 LEU A C 1
ATOM 4099 O O . LEU A 1 509 ? 27.062 -13.948 -8.327 1.00 95.88 509 LEU A O 1
ATOM 4103 N N . LEU A 1 510 ? 27.578 -12.570 -6.642 1.00 96.50 510 LEU A N 1
ATOM 4104 C CA . LEU A 1 510 ? 28.997 -12.942 -6.572 1.00 96.50 510 LEU A CA 1
ATOM 4105 C C . LEU A 1 510 ? 29.257 -14.419 -6.226 1.00 96.50 510 LEU A C 1
ATOM 4107 O O . LEU A 1 510 ? 30.386 -14.883 -6.368 1.00 96.50 510 LEU A O 1
ATOM 4111 N N . ARG A 1 511 ? 28.241 -15.189 -5.810 1.00 95.19 511 ARG A N 1
ATOM 4112 C CA . ARG A 1 511 ? 28.362 -16.656 -5.691 1.00 95.19 511 ARG A CA 1
ATOM 4113 C C . ARG A 1 511 ? 28.366 -17.355 -7.052 1.00 95.19 511 ARG A C 1
ATOM 4115 O O . ARG A 1 511 ? 28.869 -18.467 -7.150 1.00 95.19 511 ARG A O 1
ATOM 4122 N N . ALA A 1 512 ? 27.802 -16.715 -8.076 1.00 94.94 512 ALA A N 1
ATOM 4123 C CA . ALA A 1 512 ? 27.615 -17.272 -9.414 1.00 94.94 512 ALA A CA 1
ATOM 4124 C C . ALA A 1 512 ? 28.413 -16.539 -10.511 1.00 94.94 512 ALA A C 1
ATOM 4126 O O . ALA A 1 512 ? 28.461 -17.016 -11.643 1.00 94.94 512 ALA A O 1
ATOM 4127 N N . MET A 1 513 ? 29.033 -15.391 -10.213 1.00 96.25 513 MET A N 1
ATOM 4128 C CA . MET A 1 513 ? 29.837 -14.621 -11.173 1.00 96.25 513 MET A CA 1
ATOM 4129 C C . MET A 1 513 ? 31.073 -13.983 -10.537 1.00 96.25 513 MET A C 1
ATOM 4131 O O . MET A 1 513 ? 31.106 -13.734 -9.333 1.00 96.25 513 MET A O 1
ATOM 4135 N N . GLN A 1 514 ? 32.086 -13.689 -11.359 1.00 97.12 514 GLN A N 1
ATOM 4136 C CA . GLN A 1 514 ? 33.284 -12.990 -10.897 1.00 97.12 514 GLN A CA 1
ATOM 4137 C C . GLN A 1 514 ? 32.975 -11.517 -10.576 1.00 97.12 514 GLN A C 1
ATOM 4139 O O . GLN A 1 514 ? 32.115 -10.917 -11.227 1.00 97.12 514 GLN A O 1
ATOM 4144 N N . PRO A 1 515 ? 33.708 -10.881 -9.639 1.00 97.19 515 PRO A N 1
ATOM 4145 C CA . PRO A 1 515 ? 33.519 -9.466 -9.322 1.00 97.19 515 PRO A CA 1
ATOM 4146 C C . PRO A 1 515 ? 33.591 -8.536 -10.538 1.00 97.19 515 PRO A C 1
ATOM 4148 O O . PRO A 1 515 ? 32.770 -7.635 -10.663 1.00 97.19 515 PRO A O 1
ATOM 4151 N N . SER A 1 516 ? 34.519 -8.771 -11.471 1.00 97.31 516 SER A N 1
ATOM 4152 C CA . SER A 1 516 ? 34.628 -7.980 -12.706 1.00 97.31 516 SER A CA 1
ATOM 4153 C C . SER A 1 516 ? 33.376 -8.059 -13.580 1.00 97.31 516 SER A C 1
ATOM 4155 O O . SER A 1 516 ? 32.988 -7.057 -14.183 1.00 97.31 516 SER A O 1
ATOM 4157 N N . ASP A 1 517 ? 32.739 -9.229 -13.629 1.00 97.31 517 ASP A N 1
ATOM 4158 C CA . ASP A 1 517 ? 31.543 -9.469 -14.435 1.00 97.31 517 ASP A CA 1
ATOM 4159 C C . ASP A 1 517 ? 30.333 -8.774 -13.809 1.00 97.31 517 ASP A C 1
ATOM 4161 O O . ASP A 1 517 ? 29.557 -8.138 -14.518 1.00 97.31 517 ASP A O 1
ATOM 4165 N N . TYR A 1 518 ? 30.227 -8.806 -12.477 1.00 97.19 518 TYR A N 1
ATOM 4166 C CA . TYR A 1 518 ? 29.220 -8.056 -11.728 1.00 97.19 518 TYR A CA 1
ATOM 4167 C C . TYR A 1 518 ? 29.336 -6.542 -11.969 1.00 97.19 518 TYR A C 1
ATOM 4169 O O . TYR A 1 518 ? 28.353 -5.893 -12.323 1.00 97.19 518 TYR A O 1
ATOM 4177 N N . GLU A 1 519 ? 30.539 -5.967 -11.856 1.00 97.00 519 GLU A N 1
ATOM 4178 C CA . GLU A 1 519 ? 30.747 -4.529 -12.096 1.00 97.00 519 GLU A CA 1
ATOM 4179 C C . GLU A 1 519 ? 30.487 -4.137 -13.563 1.00 97.00 519 GLU A C 1
ATOM 4181 O O . GLU A 1 519 ? 30.118 -2.998 -13.864 1.00 97.00 519 GLU A O 1
ATOM 4186 N N . SER A 1 520 ? 30.711 -5.056 -14.507 1.00 97.62 520 SER A N 1
ATOM 4187 C CA . SER A 1 520 ? 30.357 -4.866 -15.920 1.00 97.62 520 SER A CA 1
ATOM 4188 C C . SER A 1 520 ? 28.838 -4.900 -16.128 1.00 97.62 520 SER A C 1
ATOM 4190 O O . SER A 1 520 ? 28.284 -4.053 -16.833 1.00 97.62 520 SER A O 1
ATOM 4192 N N . LEU A 1 521 ? 28.151 -5.833 -15.465 1.00 97.38 521 LEU A N 1
ATOM 4193 C CA . LEU A 1 521 ? 26.699 -5.987 -15.502 1.00 97.38 521 LEU A CA 1
ATOM 4194 C C . LEU A 1 521 ? 25.979 -4.753 -14.947 1.00 97.38 521 LEU A C 1
ATOM 4196 O O . LEU A 1 521 ? 25.116 -4.202 -15.628 1.00 97.38 521 LEU A O 1
ATOM 4200 N N . VAL A 1 522 ? 26.368 -4.279 -13.757 1.00 96.94 522 VAL A N 1
ATOM 4201 C CA . VAL A 1 522 ? 25.787 -3.076 -13.133 1.00 96.94 522 VAL A CA 1
ATOM 4202 C C . VAL A 1 522 ? 25.945 -1.867 -14.053 1.00 96.94 522 VAL A C 1
ATOM 4204 O O . VAL A 1 522 ? 24.955 -1.212 -14.376 1.00 96.94 522 VAL A O 1
ATOM 4207 N N . ARG A 1 523 ? 27.158 -1.626 -14.573 1.00 96.81 523 ARG A N 1
ATOM 4208 C CA . ARG A 1 523 ? 27.415 -0.523 -15.515 1.00 96.81 523 ARG A CA 1
ATOM 4209 C C . ARG A 1 523 ? 26.608 -0.639 -16.803 1.00 96.81 523 ARG A C 1
ATOM 4211 O O . ARG A 1 523 ? 26.193 0.378 -17.353 1.00 96.81 523 ARG A O 1
ATOM 4218 N N . THR A 1 524 ? 26.390 -1.857 -17.293 1.00 96.88 524 THR A N 1
ATOM 4219 C CA . THR A 1 524 ? 25.566 -2.101 -18.482 1.00 96.88 524 THR A CA 1
ATOM 4220 C C . THR A 1 524 ? 24.111 -1.725 -18.215 1.00 96.88 524 THR A C 1
ATOM 4222 O O . THR A 1 524 ? 23.535 -0.970 -18.995 1.00 96.88 524 THR A O 1
ATOM 4225 N N . ILE A 1 525 ? 23.536 -2.181 -17.097 1.00 97.56 525 ILE A N 1
ATOM 4226 C CA . ILE A 1 525 ? 22.155 -1.853 -16.718 1.00 97.56 525 ILE A CA 1
ATOM 4227 C C . ILE A 1 525 ? 21.997 -0.341 -16.531 1.00 97.56 525 ILE A C 1
ATOM 4229 O O . ILE A 1 525 ? 21.113 0.246 -17.148 1.00 97.56 525 ILE A O 1
ATOM 4233 N N . GLU A 1 526 ? 22.878 0.304 -15.760 1.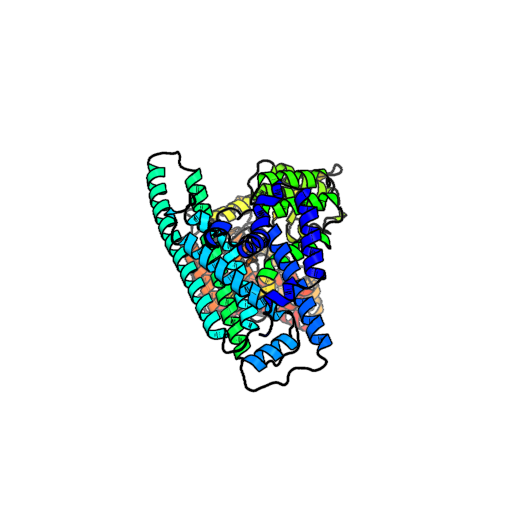00 96.69 526 GLU A N 1
ATOM 4234 C CA . GLU A 1 526 ? 22.832 1.753 -15.513 1.00 96.69 526 GLU A CA 1
ATOM 4235 C C . GLU A 1 526 ? 22.916 2.564 -16.814 1.00 96.69 526 GLU A C 1
ATOM 4237 O O . GLU A 1 526 ? 22.092 3.444 -17.059 1.00 96.69 526 GLU A O 1
ATOM 4242 N N . LYS A 1 527 ? 23.874 2.237 -17.693 1.00 96.56 527 LYS A N 1
ATOM 4243 C CA . LYS A 1 527 ? 24.064 2.926 -18.978 1.00 96.56 527 LYS A CA 1
ATOM 4244 C C . LYS A 1 527 ? 22.848 2.804 -19.895 1.00 96.56 527 LYS A C 1
ATOM 4246 O O . LYS A 1 527 ? 22.568 3.713 -20.675 1.00 96.56 527 LYS A O 1
ATOM 4251 N N . HIS A 1 528 ? 22.164 1.665 -19.858 1.00 97.81 528 HIS A N 1
ATOM 4252 C CA . HIS A 1 528 ? 21.055 1.374 -20.759 1.00 97.81 528 HIS A CA 1
ATOM 4253 C C . HIS A 1 528 ? 19.675 1.630 -20.141 1.00 97.81 528 HIS A C 1
ATOM 4255 O O . HIS A 1 528 ? 18.667 1.342 -20.779 1.00 97.81 528 HIS A O 1
ATOM 4261 N N . TYR A 1 529 ? 19.626 2.258 -18.964 1.00 97.31 529 TYR A N 1
ATOM 4262 C CA . TYR A 1 529 ? 18.387 2.588 -18.263 1.00 97.31 529 TYR A CA 1
ATOM 4263 C C . TYR A 1 529 ? 17.675 3.852 -18.770 1.00 97.31 529 TYR A C 1
ATOM 4265 O O . TYR A 1 529 ? 16.533 4.108 -18.404 1.00 97.31 529 TYR A O 1
ATOM 4273 N N . THR A 1 530 ? 18.324 4.642 -19.631 1.00 95.50 530 THR A N 1
ATOM 4274 C CA . THR A 1 530 ? 17.806 5.916 -20.160 1.00 95.50 530 THR A CA 1
ATOM 4275 C C . THR A 1 530 ? 16.344 5.894 -20.627 1.00 95.50 530 THR A C 1
ATOM 4277 O O . THR A 1 530 ? 15.604 6.756 -20.168 1.00 95.50 530 THR A O 1
ATOM 4280 N N . PRO A 1 531 ? 15.870 4.954 -21.475 1.00 96.56 531 PRO A N 1
ATOM 4281 C CA . PRO A 1 531 ? 14.468 4.976 -21.900 1.00 96.56 531 PRO A CA 1
ATOM 4282 C C . PRO A 1 531 ? 13.487 4.836 -20.726 1.00 96.56 531 PRO A C 1
ATOM 4284 O O . PRO A 1 531 ? 12.462 5.505 -20.708 1.00 96.56 531 PRO A O 1
ATOM 4287 N N . VAL A 1 532 ? 13.829 4.060 -19.691 1.00 97.00 532 VAL A N 1
ATOM 4288 C CA . VAL A 1 532 ? 13.000 3.953 -18.481 1.00 97.00 532 VAL A CA 1
ATOM 4289 C C . VAL A 1 532 ? 12.915 5.311 -17.770 1.00 97.00 532 VAL A C 1
ATOM 4291 O O . VAL A 1 532 ? 11.822 5.745 -17.418 1.00 97.00 532 VAL A O 1
ATOM 4294 N N . TYR A 1 533 ? 14.038 6.023 -17.611 1.00 94.69 533 TYR A N 1
ATOM 4295 C CA . TYR A 1 533 ? 14.034 7.358 -16.997 1.00 94.69 533 TYR A CA 1
ATOM 4296 C C . TYR A 1 533 ? 13.214 8.373 -17.785 1.00 94.69 533 TYR A C 1
ATOM 4298 O O . TYR A 1 533 ? 12.401 9.068 -17.182 1.00 94.69 533 TYR A O 1
ATOM 4306 N N . ASN A 1 534 ? 13.378 8.410 -19.108 1.00 94.19 534 ASN A N 1
ATOM 4307 C CA . ASN A 1 534 ? 12.668 9.358 -19.963 1.00 94.19 534 ASN A CA 1
ATOM 4308 C C . ASN A 1 534 ? 11.145 9.245 -19.775 1.00 94.19 534 ASN A C 1
ATOM 4310 O O . ASN A 1 534 ? 10.472 10.259 -19.642 1.00 94.19 534 ASN A O 1
ATOM 4314 N N . THR A 1 535 ? 10.605 8.022 -19.657 1.00 94.50 535 THR A N 1
ATOM 4315 C CA . THR A 1 535 ? 9.161 7.841 -19.405 1.00 94.50 535 THR A CA 1
ATOM 4316 C C . THR A 1 535 ? 8.691 8.406 -18.063 1.00 94.50 535 THR A C 1
ATOM 4318 O O . THR A 1 535 ? 7.554 8.850 -17.927 1.00 94.50 535 THR A O 1
ATOM 4321 N N . PHE A 1 536 ? 9.551 8.421 -17.044 1.00 92.06 536 PHE A N 1
ATOM 4322 C CA . PHE A 1 536 ? 9.195 8.935 -15.720 1.00 92.06 536 PHE A CA 1
ATOM 4323 C C . PHE A 1 536 ? 9.354 10.452 -15.593 1.00 92.06 536 PHE A C 1
ATOM 4325 O O . PHE A 1 536 ? 8.673 11.056 -14.766 1.00 92.06 536 PHE A O 1
ATOM 4332 N N . GLU A 1 537 ? 10.205 11.072 -16.413 1.00 89.75 537 GLU A N 1
ATOM 4333 C CA . GLU A 1 537 ? 10.288 12.536 -16.521 1.00 89.75 537 GLU A CA 1
ATOM 4334 C C . GLU A 1 537 ? 8.995 13.137 -17.091 1.00 89.75 537 GLU A C 1
ATOM 4336 O O . GLU A 1 537 ? 8.591 14.223 -16.684 1.00 89.75 537 GLU A O 1
ATOM 4341 N N . GLU A 1 538 ? 8.317 12.400 -17.972 1.00 88.88 538 GLU A N 1
ATOM 4342 C CA . GLU A 1 538 ? 7.053 12.789 -18.613 1.00 88.88 538 GLU A CA 1
ATOM 4343 C C . GLU A 1 538 ? 5.809 12.258 -17.872 1.00 88.88 538 GLU A C 1
ATOM 4345 O O . GLU A 1 538 ? 4.674 12.485 -18.288 1.00 88.88 538 GLU A O 1
ATOM 4350 N N . SER A 1 539 ? 5.998 11.524 -16.772 1.00 93.00 539 SER A N 1
ATOM 4351 C CA . SER A 1 539 ? 4.892 10.951 -16.002 1.00 93.00 539 SER A CA 1
ATOM 4352 C C . SER A 1 539 ? 4.211 11.979 -15.106 1.00 93.00 539 SER A C 1
ATOM 4354 O O . SER A 1 539 ? 4.849 12.888 -14.582 1.00 93.00 539 SER A O 1
ATOM 4356 N N . VAL A 1 540 ? 2.925 11.754 -14.832 1.00 93.75 540 VAL A N 1
ATOM 4357 C CA . VAL A 1 540 ? 2.235 12.421 -13.725 1.00 93.75 540 VAL A CA 1
ATOM 4358 C C . VAL A 1 540 ? 2.758 11.870 -12.403 1.00 93.75 540 VAL A C 1
ATOM 4360 O O . VAL A 1 540 ? 2.838 10.653 -12.213 1.00 93.75 540 VAL A O 1
ATOM 4363 N N . TRP A 1 541 ? 3.098 12.771 -11.486 1.00 94.00 541 TRP A N 1
ATOM 4364 C CA . TRP A 1 541 ? 3.544 12.433 -10.137 1.00 94.00 541 TRP A CA 1
ATOM 4365 C C . TRP A 1 541 ? 2.390 12.587 -9.157 1.00 94.00 541 TRP A C 1
ATOM 4367 O O . TRP A 1 541 ? 1.696 13.598 -9.190 1.00 94.00 541 TRP A O 1
ATOM 4377 N N . ALA A 1 542 ? 2.210 11.603 -8.281 1.00 94.00 542 ALA A N 1
ATOM 4378 C CA . ALA A 1 542 ? 1.228 11.636 -7.209 1.00 94.00 542 ALA A CA 1
ATOM 4379 C C . ALA A 1 542 ? 1.818 11.174 -5.880 1.00 94.00 542 ALA A C 1
ATOM 4381 O O . ALA A 1 542 ? 2.948 10.682 -5.825 1.00 94.00 542 ALA A O 1
ATOM 4382 N N . LEU A 1 543 ? 1.055 11.370 -4.805 1.00 92.94 543 LEU A N 1
ATOM 4383 C CA . LEU A 1 543 ? 1.382 10.818 -3.495 1.00 92.94 543 LEU A CA 1
ATOM 4384 C C . LEU A 1 543 ? 1.597 9.312 -3.615 1.00 92.94 543 LEU A C 1
ATOM 4386 O O . LEU A 1 543 ? 0.789 8.608 -4.209 1.00 92.94 543 LEU A O 1
ATOM 4390 N N . ASN A 1 544 ? 2.704 8.836 -3.060 1.00 94.25 544 ASN A N 1
ATOM 4391 C CA . ASN A 1 544 ? 3.076 7.437 -3.100 1.00 94.25 544 ASN A CA 1
ATOM 4392 C C . ASN A 1 544 ? 2.206 6.646 -2.141 1.00 94.25 544 ASN A C 1
ATOM 4394 O O . ASN A 1 544 ? 2.431 6.633 -0.929 1.00 94.25 544 ASN A O 1
ATOM 4398 N N . LEU A 1 545 ? 1.242 5.941 -2.710 1.00 94.31 545 LEU A N 1
ATOM 4399 C CA . LEU A 1 545 ? 0.330 5.122 -1.947 1.00 94.31 545 LEU A CA 1
ATOM 4400 C C . LEU A 1 545 ? 0.933 3.746 -1.619 1.00 94.31 545 LEU A C 1
ATOM 4402 O O . LEU A 1 545 ? 0.308 2.983 -0.891 1.00 94.31 545 LEU A O 1
ATOM 4406 N N . ASP A 1 546 ? 2.122 3.397 -2.114 1.00 93.81 546 ASP A N 1
ATOM 4407 C CA . ASP A 1 546 ? 2.765 2.092 -1.904 1.00 93.81 546 ASP A CA 1
ATOM 4408 C C . ASP A 1 546 ? 1.762 0.923 -1.995 1.00 93.81 546 ASP A C 1
ATOM 4410 O O . ASP A 1 546 ? 1.656 0.088 -1.099 1.00 93.81 546 ASP A O 1
ATOM 4414 N N . SER A 1 547 ? 0.952 0.925 -3.058 1.00 95.06 547 SER A N 1
ATOM 4415 C CA . SER A 1 547 ? -0.296 0.158 -3.194 1.00 95.06 547 SER A CA 1
ATOM 4416 C C . SER A 1 547 ? -0.088 -1.338 -3.450 1.00 95.06 547 SER A C 1
ATOM 4418 O O . SER A 1 547 ? -0.631 -1.909 -4.389 1.00 95.06 547 SER A O 1
ATOM 4420 N N . HIS A 1 548 ? 0.715 -2.002 -2.624 1.00 93.06 548 HIS A N 1
ATOM 4421 C CA . HIS A 1 548 ? 0.958 -3.436 -2.718 1.00 93.06 548 HIS A CA 1
ATOM 4422 C C . HIS A 1 548 ? -0.142 -4.258 -2.012 1.00 93.06 548 HIS A C 1
ATOM 4424 O O . HIS A 1 548 ? -0.775 -3.771 -1.072 1.00 93.06 548 HIS A O 1
ATOM 4430 N N . PRO A 1 549 ? -0.366 -5.531 -2.395 1.00 93.50 549 PRO A N 1
ATOM 4431 C CA . PRO A 1 549 ? -1.489 -6.335 -1.896 1.00 93.50 549 PRO A CA 1
ATOM 4432 C C . PRO A 1 549 ? -1.566 -6.513 -0.372 1.00 93.50 549 PRO A C 1
ATOM 4434 O O . PRO A 1 549 ? -2.641 -6.731 0.178 1.00 93.50 549 PRO A O 1
ATOM 4437 N N . GLN A 1 550 ? -0.450 -6.411 0.351 1.00 92.12 550 GLN A N 1
ATOM 4438 C CA . GLN A 1 550 ? -0.454 -6.478 1.818 1.00 92.12 550 GLN A CA 1
ATOM 4439 C C . GLN A 1 550 ? -1.138 -5.266 2.475 1.00 92.12 550 GLN A C 1
ATOM 4441 O O . GLN A 1 550 ? -1.518 -5.358 3.639 1.00 92.12 550 GLN A O 1
ATOM 4446 N N . GLN A 1 551 ? -1.326 -4.164 1.740 1.00 94.88 551 GLN A N 1
ATOM 4447 C CA . GLN A 1 551 ? -1.999 -2.959 2.228 1.00 94.88 551 GLN A CA 1
ATOM 4448 C C . GLN A 1 551 ? -3.521 -3.006 2.094 1.00 94.88 551 GLN A C 1
ATOM 4450 O O . GLN A 1 551 ? -4.190 -2.033 2.427 1.00 94.88 551 GLN A O 1
ATOM 4455 N N . TYR A 1 552 ? -4.107 -4.111 1.632 1.00 96.69 552 TYR A N 1
ATOM 4456 C CA . TYR A 1 552 ? -5.552 -4.211 1.433 1.00 96.69 552 TYR A CA 1
ATOM 4457 C C . TYR A 1 552 ? -6.132 -5.385 2.214 1.00 96.69 552 TYR A C 1
ATOM 4459 O O . TYR A 1 552 ? -5.668 -6.517 2.107 1.00 96.69 552 TYR A O 1
ATOM 4467 N N . ILE A 1 553 ? -7.172 -5.111 3.000 1.00 96.19 553 ILE A N 1
ATOM 4468 C CA . ILE A 1 553 ? -7.936 -6.100 3.760 1.00 96.19 553 ILE A CA 1
ATOM 4469 C C . ILE A 1 553 ? -9.325 -6.226 3.142 1.00 96.19 553 ILE A C 1
ATOM 4471 O O . ILE A 1 553 ? -10.077 -5.256 3.061 1.00 96.19 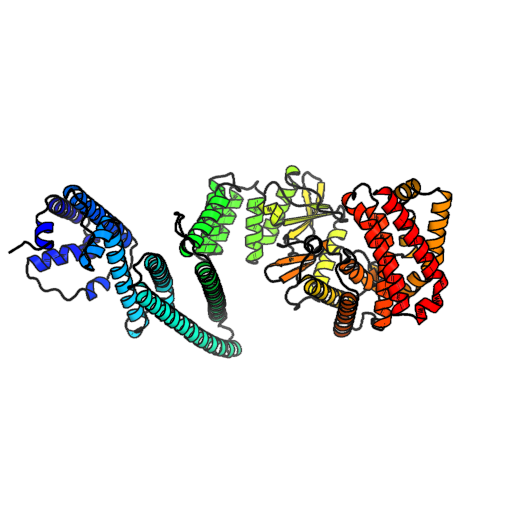553 ILE A O 1
ATOM 4475 N N . LEU A 1 554 ? -9.684 -7.443 2.751 1.00 95.38 554 LEU A N 1
ATOM 4476 C CA . LEU A 1 554 ? -10.990 -7.797 2.218 1.00 95.38 554 LEU A CA 1
ATOM 4477 C C . LEU A 1 554 ? -11.922 -8.175 3.367 1.00 95.38 554 LEU A C 1
ATOM 4479 O O . LEU A 1 554 ? -11.813 -9.240 3.982 1.00 95.38 554 LEU A O 1
ATOM 4483 N N . GLY A 1 555 ? -12.816 -7.248 3.689 1.00 92.88 555 GLY A N 1
ATOM 4484 C CA . GLY A 1 555 ? -13.813 -7.376 4.735 1.00 92.88 555 GLY A CA 1
ATOM 4485 C C . GLY A 1 555 ? -15.070 -8.124 4.293 1.00 92.88 555 GLY A C 1
ATOM 4486 O O . GLY A 1 555 ? -15.262 -8.524 3.144 1.00 92.88 555 GLY A O 1
ATOM 4487 N N . ARG A 1 556 ? -15.995 -8.295 5.242 1.00 84.25 556 ARG A N 1
ATOM 4488 C CA . ARG A 1 556 ? -17.313 -8.887 4.964 1.00 84.25 556 ARG A CA 1
ATOM 4489 C C . ARG A 1 556 ? -18.104 -7.983 4.017 1.00 84.25 556 ARG A C 1
ATOM 4491 O O . ARG A 1 556 ? -18.031 -6.767 4.145 1.00 84.25 556 ARG A O 1
ATOM 4498 N N . LYS A 1 557 ? -18.926 -8.579 3.145 1.00 85.06 557 LYS A N 1
ATOM 4499 C CA . LYS A 1 557 ? -19.740 -7.869 2.134 1.00 85.06 557 LYS A CA 1
ATOM 4500 C C . LYS A 1 557 ? -18.913 -7.150 1.052 1.00 85.06 557 LYS A C 1
ATOM 4502 O O . LYS A 1 557 ? -19.390 -6.182 0.474 1.00 85.06 557 LYS A O 1
ATOM 4507 N N . GLY A 1 558 ? -17.682 -7.601 0.797 1.00 87.44 558 GLY A N 1
ATOM 4508 C CA . GLY A 1 558 ? -16.841 -7.056 -0.273 1.00 87.44 558 GLY A CA 1
ATOM 4509 C C . GLY A 1 558 ? -16.296 -5.652 0.006 1.00 87.44 558 GLY A C 1
ATOM 4510 O O . GLY A 1 558 ? -15.973 -4.933 -0.941 1.00 87.44 558 GLY A O 1
ATOM 4511 N N . THR A 1 559 ? -16.226 -5.239 1.278 1.00 94.19 559 THR A N 1
ATOM 4512 C CA . THR A 1 559 ? -15.539 -4.001 1.669 1.00 94.19 559 THR A CA 1
ATOM 4513 C C . THR A 1 559 ? -14.033 -4.174 1.513 1.00 94.19 559 THR A C 1
ATOM 4515 O O . THR A 1 559 ? -13.481 -5.151 2.009 1.00 94.19 559 THR A O 1
ATOM 4518 N N . ILE A 1 560 ? -13.370 -3.223 0.867 1.00 96.44 560 ILE A N 1
ATOM 4519 C CA . ILE A 1 560 ? -11.919 -3.184 0.716 1.00 96.44 560 ILE A CA 1
ATOM 4520 C C . ILE A 1 560 ? -11.388 -2.108 1.656 1.00 96.44 560 ILE A C 1
ATOM 4522 O O . ILE A 1 560 ? -11.679 -0.923 1.489 1.00 96.44 560 ILE A O 1
ATOM 4526 N N . THR A 1 561 ? -10.617 -2.517 2.657 1.00 97.00 561 THR A N 1
ATOM 4527 C CA . THR A 1 561 ? -9.992 -1.592 3.597 1.00 97.00 561 THR A CA 1
ATOM 4528 C C . THR A 1 561 ? -8.518 -1.434 3.280 1.00 97.00 561 THR A C 1
ATOM 4530 O O . THR A 1 561 ? -7.763 -2.397 3.408 1.00 97.00 561 THR A O 1
ATOM 4533 N N . ARG A 1 562 ? -8.095 -0.222 2.919 1.00 95.88 562 ARG A N 1
ATOM 4534 C CA . ARG A 1 562 ? -6.672 0.097 2.787 1.00 95.88 562 ARG A CA 1
ATOM 4535 C C . ARG A 1 562 ? -6.072 0.339 4.167 1.00 95.88 562 ARG A C 1
ATOM 4537 O O . ARG A 1 562 ? -6.578 1.170 4.914 1.00 95.88 562 ARG A O 1
ATOM 4544 N N . VAL A 1 563 ? -5.005 -0.371 4.499 1.00 92.88 563 VAL A N 1
ATOM 4545 C CA . VAL A 1 563 ? -4.180 -0.122 5.683 1.00 92.88 563 VAL A CA 1
ATOM 4546 C C . VAL A 1 563 ? -2.916 0.631 5.282 1.00 92.88 563 VAL A C 1
ATOM 4548 O O . VAL A 1 563 ? -2.567 0.654 4.109 1.00 92.88 563 VAL A O 1
ATOM 4551 N N . ASP A 1 564 ? -2.271 1.250 6.270 1.00 90.31 564 ASP A N 1
ATOM 4552 C CA . ASP A 1 564 ? -1.041 2.034 6.113 1.00 90.31 564 ASP A CA 1
ATOM 4553 C C . ASP A 1 564 ? -1.186 3.279 5.215 1.00 90.31 564 ASP A C 1
ATOM 4555 O O . ASP A 1 564 ? -1.273 3.225 3.985 1.00 90.31 564 ASP A O 1
ATOM 4559 N N . THR A 1 565 ? -1.223 4.446 5.852 1.00 92.38 565 THR A N 1
ATOM 4560 C CA . THR A 1 565 ? -1.391 5.744 5.179 1.00 92.38 565 THR A CA 1
ATOM 4561 C C . THR A 1 565 ? -0.196 6.659 5.417 1.00 92.38 565 THR A C 1
ATOM 4563 O O . THR A 1 565 ? -0.345 7.876 5.426 1.00 92.38 565 THR A O 1
ATOM 4566 N N . GLU A 1 566 ? 0.977 6.071 5.662 1.00 90.00 566 GLU A N 1
ATOM 4567 C CA . GLU A 1 566 ? 2.231 6.806 5.826 1.00 90.00 566 GLU A CA 1
ATOM 4568 C C . GLU A 1 566 ? 2.531 7.643 4.582 1.00 90.00 566 GLU A C 1
ATOM 4570 O O . GLU A 1 566 ? 2.379 7.171 3.451 1.00 90.00 566 GLU A O 1
ATOM 4575 N N . ASP A 1 567 ? 3.002 8.870 4.794 1.00 87.06 567 ASP A N 1
ATOM 4576 C CA . ASP A 1 567 ? 3.518 9.693 3.710 1.00 87.06 567 ASP A CA 1
ATOM 4577 C C . ASP A 1 567 ? 4.880 9.148 3.256 1.00 87.06 567 ASP A C 1
ATOM 4579 O O . ASP A 1 567 ? 5.878 9.191 3.978 1.00 87.06 567 ASP A O 1
ATOM 4583 N N . LYS A 1 568 ? 4.906 8.591 2.044 1.00 87.62 568 LYS A N 1
ATOM 4584 C CA . LYS A 1 568 ? 6.103 8.014 1.413 1.00 87.62 568 LYS A CA 1
ATOM 4585 C C . LYS A 1 568 ? 6.645 8.913 0.299 1.00 87.62 568 LYS A C 1
ATOM 4587 O O . LYS A 1 568 ? 7.382 8.433 -0.574 1.00 87.62 568 LYS A O 1
ATOM 4592 N N . GLY A 1 569 ? 6.275 10.191 0.333 1.00 91.31 569 GLY A N 1
ATOM 4593 C CA . GLY A 1 569 ? 6.594 11.193 -0.666 1.00 91.31 569 GLY A CA 1
ATOM 4594 C C . GLY A 1 569 ? 5.773 11.028 -1.937 1.00 91.31 569 GLY A C 1
ATOM 4595 O O . GLY A 1 569 ? 4.676 10.475 -1.930 1.00 91.31 569 GLY A O 1
ATOM 4596 N N . VAL A 1 570 ? 6.325 11.486 -3.056 1.00 92.81 570 VAL A N 1
ATOM 4597 C CA . VAL A 1 570 ? 5.666 11.430 -4.371 1.00 92.81 570 VAL A CA 1
ATOM 4598 C C . VAL A 1 570 ? 6.424 10.545 -5.357 1.00 92.81 570 VAL A C 1
ATOM 4600 O O . VAL A 1 570 ? 7.662 10.512 -5.388 1.00 92.81 570 VAL A O 1
ATOM 4603 N N . VAL A 1 571 ? 5.666 9.822 -6.179 1.00 94.62 571 VAL A N 1
ATOM 4604 C CA . VAL A 1 571 ? 6.145 8.887 -7.207 1.00 94.62 571 VAL A CA 1
ATOM 4605 C C . VAL A 1 571 ? 5.319 9.024 -8.488 1.00 94.62 571 VAL A C 1
ATOM 4607 O O . VAL A 1 571 ? 4.201 9.539 -8.445 1.00 94.62 571 VAL A O 1
ATOM 4610 N N . PRO A 1 572 ? 5.823 8.545 -9.637 1.00 95.56 572 PRO A N 1
ATOM 4611 C CA . PRO A 1 572 ? 4.997 8.403 -10.828 1.00 95.56 572 PRO A CA 1
ATOM 4612 C C . PRO A 1 572 ? 3.771 7.519 -10.555 1.00 95.56 572 PRO A C 1
ATOM 4614 O O . PRO A 1 572 ? 3.917 6.424 -10.009 1.00 95.56 572 PRO A O 1
ATOM 4617 N N . VAL A 1 573 ? 2.578 7.966 -10.958 1.00 96.38 573 VAL A N 1
ATOM 4618 C CA . VAL A 1 573 ? 1.283 7.327 -10.627 1.00 96.38 573 VAL A CA 1
ATOM 4619 C C . VAL A 1 573 ? 1.211 5.835 -10.959 1.00 96.38 573 VAL A C 1
ATOM 4621 O O . VAL A 1 573 ? 0.589 5.050 -10.245 1.00 96.38 573 VAL A O 1
ATOM 4624 N N . GLN A 1 574 ? 1.877 5.414 -12.031 1.00 96.62 574 GLN A N 1
ATOM 4625 C CA . GLN A 1 574 ? 1.908 4.024 -12.465 1.00 96.62 574 GLN A CA 1
ATOM 4626 C C . GLN A 1 574 ? 2.632 3.099 -11.476 1.00 96.62 574 GLN A C 1
ATOM 4628 O O . GLN A 1 574 ? 2.452 1.887 -11.550 1.00 96.62 574 GLN A O 1
ATOM 4633 N N . PHE A 1 575 ? 3.446 3.623 -10.552 1.00 96.62 575 PHE A N 1
ATOM 4634 C CA . PHE A 1 575 ? 4.131 2.789 -9.561 1.00 96.62 575 PHE A CA 1
ATOM 4635 C C . PHE A 1 575 ? 3.144 2.101 -8.630 1.00 96.62 575 PHE A C 1
ATOM 4637 O O . PHE A 1 575 ? 3.362 0.942 -8.290 1.00 96.62 575 PHE A O 1
ATOM 4644 N N . ASP A 1 576 ? 2.045 2.760 -8.274 1.00 97.38 576 ASP A N 1
ATOM 4645 C CA . ASP A 1 576 ? 0.999 2.149 -7.461 1.00 97.38 576 ASP A CA 1
ATOM 4646 C C . ASP A 1 576 ? 0.240 1.054 -8.211 1.00 97.38 576 ASP A C 1
ATOM 4648 O O . ASP A 1 576 ? -0.002 -0.013 -7.649 1.00 97.38 576 ASP A O 1
ATOM 4652 N N . LEU A 1 577 ? -0.028 1.250 -9.505 1.00 97.06 577 LEU A N 1
ATOM 4653 C CA . LEU A 1 577 ? -0.601 0.205 -10.360 1.00 97.06 577 LEU A CA 1
ATOM 4654 C C . LEU A 1 577 ? 0.327 -1.008 -10.477 1.00 97.06 577 LEU A C 1
ATOM 4656 O O . LEU A 1 577 ? -0.113 -2.148 -10.335 1.00 97.06 577 LEU A O 1
ATOM 4660 N N . VAL A 1 578 ? 1.623 -0.775 -10.694 1.00 97.12 578 VAL A N 1
ATOM 4661 C CA . VAL A 1 578 ? 2.628 -1.845 -10.766 1.00 97.12 578 VAL A CA 1
ATOM 4662 C C . VAL A 1 578 ? 2.770 -2.552 -9.414 1.00 97.12 578 VAL A C 1
ATOM 4664 O O . VAL A 1 578 ? 2.872 -3.777 -9.369 1.00 97.12 578 VAL A O 1
ATOM 4667 N N . ASN A 1 579 ? 2.756 -1.811 -8.301 1.00 95.19 579 ASN A N 1
ATOM 4668 C CA . ASN A 1 579 ? 2.798 -2.381 -6.953 1.00 95.19 579 ASN A CA 1
ATOM 4669 C C . ASN A 1 579 ? 1.598 -3.293 -6.682 1.00 95.19 579 ASN A C 1
ATOM 4671 O O . ASN A 1 579 ? 1.771 -4.326 -6.037 1.00 95.19 579 ASN A O 1
ATOM 4675 N N . LEU A 1 580 ? 0.420 -2.929 -7.187 1.00 95.06 580 LEU A N 1
ATOM 4676 C CA . LEU A 1 580 ? -0.802 -3.705 -7.033 1.00 95.06 580 LEU A CA 1
ATOM 4677 C C . LEU A 1 580 ? -0.787 -4.976 -7.893 1.00 95.06 580 LEU A C 1
ATOM 4679 O O . LEU A 1 580 ? -1.046 -6.066 -7.385 1.00 95.06 580 LEU A O 1
ATOM 4683 N N . MET A 1 581 ? -0.484 -4.837 -9.187 1.00 93.50 581 MET A N 1
ATOM 4684 C CA . MET A 1 581 ? -0.744 -5.878 -10.190 1.00 93.50 581 MET A CA 1
ATOM 4685 C C . MET A 1 581 ? 0.432 -6.829 -10.451 1.00 93.50 581 MET A C 1
ATOM 4687 O O . MET A 1 581 ? 0.207 -7.960 -10.871 1.00 93.50 581 MET A O 1
ATOM 4691 N N . GLU A 1 582 ? 1.680 -6.423 -10.188 1.00 91.75 582 GLU A N 1
ATOM 4692 C CA . GLU A 1 582 ? 2.871 -7.223 -10.542 1.00 91.75 582 GLU A CA 1
ATOM 4693 C C . GLU A 1 582 ? 3.529 -7.917 -9.343 1.00 91.75 582 GLU A C 1
ATOM 4695 O O . GLU A 1 582 ? 4.536 -8.610 -9.485 1.00 91.75 582 GLU A O 1
ATOM 4700 N N . CYS A 1 583 ? 2.971 -7.754 -8.141 1.00 79.00 583 CYS A N 1
ATOM 4701 C CA . CYS A 1 583 ? 3.471 -8.411 -6.933 1.00 79.00 583 CYS A CA 1
ATOM 4702 C C . CYS A 1 583 ? 3.363 -9.949 -7.009 1.00 79.00 583 CYS A C 1
ATOM 4704 O O . CYS A 1 583 ? 4.231 -10.646 -6.479 1.00 79.00 583 CYS A O 1
ATOM 4706 N N . VAL A 1 584 ? 2.339 -10.460 -7.700 1.00 76.69 584 VAL A N 1
ATOM 4707 C CA . VAL A 1 584 ? 2.196 -11.858 -8.133 1.00 76.69 584 VAL A CA 1
ATOM 4708 C C . VAL A 1 584 ? 1.617 -11.808 -9.550 1.00 76.69 584 VAL A C 1
ATOM 4710 O O . VAL A 1 584 ? 0.575 -11.176 -9.717 1.00 76.69 584 VAL A O 1
ATOM 4713 N N . PRO A 1 585 ? 2.250 -12.412 -10.572 1.00 77.75 585 PRO A N 1
ATOM 4714 C CA . PRO A 1 585 ? 1.797 -12.308 -11.961 1.00 77.75 585 PRO A CA 1
ATOM 4715 C C . PRO A 1 585 ? 0.565 -13.193 -12.218 1.00 77.75 585 PRO A C 1
ATOM 4717 O O . PRO A 1 585 ? 0.654 -14.223 -12.878 1.00 77.75 585 PRO A O 1
ATOM 4720 N N . VAL A 1 586 ? -0.576 -12.799 -11.652 1.00 83.62 586 VAL A N 1
ATOM 4721 C CA . VAL A 1 586 ? -1.862 -13.517 -11.738 1.00 83.62 586 VAL A CA 1
ATOM 4722 C C . VAL A 1 586 ? -2.746 -13.026 -12.881 1.00 83.62 586 VAL A C 1
ATOM 4724 O O . VAL A 1 586 ? -3.614 -13.762 -13.333 1.00 83.62 586 VAL A O 1
ATOM 4727 N N . LEU A 1 587 ? -2.534 -11.791 -13.344 1.00 88.62 587 LEU A N 1
ATOM 4728 C CA . LEU A 1 587 ? -3.315 -11.181 -14.416 1.00 88.62 587 LEU A CA 1
ATOM 4729 C C . LEU A 1 587 ? -2.711 -11.486 -15.787 1.00 88.62 587 LEU A C 1
ATOM 4731 O O . LEU A 1 587 ? -1.494 -11.390 -15.982 1.00 88.62 587 LEU A O 1
ATOM 4735 N N . SER A 1 588 ? -3.578 -11.780 -16.750 1.00 92.06 588 SER A N 1
ATOM 4736 C CA . SER A 1 588 ? -3.245 -11.760 -18.174 1.00 92.06 588 SER A CA 1
ATOM 4737 C C . SER A 1 588 ? -2.954 -10.334 -18.657 1.00 92.06 588 SER A C 1
ATOM 4739 O O . SER A 1 588 ? -3.321 -9.350 -18.016 1.00 92.06 588 SER A O 1
ATOM 4741 N N . GLU A 1 589 ? -2.293 -10.200 -19.808 1.00 93.00 589 GLU A N 1
ATOM 4742 C CA . GLU A 1 589 ? -1.985 -8.876 -20.368 1.00 93.00 589 GLU A CA 1
ATOM 4743 C C . GLU A 1 589 ? -3.254 -8.085 -20.730 1.00 93.00 589 GLU A C 1
ATOM 4745 O O . GLU A 1 589 ? -3.313 -6.887 -20.463 1.00 93.00 589 GLU A O 1
ATOM 4750 N N . ASP A 1 590 ? -4.300 -8.749 -21.231 1.00 94.56 590 ASP A N 1
ATOM 4751 C CA . ASP A 1 590 ? -5.584 -8.100 -21.529 1.00 94.56 590 ASP A CA 1
ATOM 4752 C C . ASP A 1 590 ? -6.246 -7.545 -20.255 1.00 94.56 590 ASP A C 1
ATOM 4754 O O . ASP A 1 590 ? -6.769 -6.431 -20.256 1.00 94.56 590 ASP A O 1
ATOM 4758 N N . GLU A 1 591 ? -6.179 -8.282 -19.141 1.00 94.69 591 GLU A N 1
ATOM 4759 C CA . GLU A 1 591 ? -6.708 -7.826 -17.848 1.00 94.69 591 GLU A CA 1
ATOM 4760 C C . GLU A 1 591 ? -5.917 -6.640 -17.289 1.00 94.69 591 GLU A C 1
ATOM 4762 O O . GLU A 1 591 ? -6.512 -5.714 -16.737 1.00 94.69 591 GLU A O 1
ATOM 4767 N N . LYS A 1 592 ? -4.590 -6.622 -17.469 1.00 95.06 592 LYS A N 1
ATOM 4768 C CA . LYS A 1 592 ? -3.751 -5.478 -17.079 1.00 95.06 592 LYS A CA 1
ATOM 4769 C C . LYS A 1 592 ? -4.102 -4.233 -17.885 1.00 95.06 592 LYS A C 1
ATOM 4771 O O . LYS A 1 592 ? -4.269 -3.163 -17.306 1.00 95.06 592 LYS A O 1
ATOM 4776 N N . LEU A 1 593 ? -4.237 -4.360 -19.206 1.00 95.94 593 LEU A N 1
ATOM 4777 C CA . LEU A 1 593 ? -4.611 -3.240 -20.072 1.00 95.94 593 LEU A CA 1
ATOM 4778 C C . LEU A 1 593 ? -6.007 -2.709 -19.730 1.00 95.94 593 LEU A C 1
ATOM 4780 O O . LEU A 1 593 ? -6.178 -1.496 -19.624 1.00 95.94 593 LEU A O 1
ATOM 4784 N N . ALA A 1 594 ? -6.969 -3.595 -19.457 1.00 95.62 594 ALA A N 1
ATOM 4785 C CA . ALA A 1 594 ? -8.301 -3.202 -19.003 1.00 95.62 594 ALA A CA 1
ATOM 4786 C C . ALA A 1 594 ? -8.264 -2.451 -17.658 1.00 95.62 594 ALA A C 1
ATOM 4788 O O . ALA A 1 594 ? -8.968 -1.456 -17.486 1.00 95.62 594 ALA A O 1
ATOM 4789 N N . ALA A 1 595 ? -7.422 -2.877 -16.710 1.00 96.19 595 ALA A N 1
ATOM 4790 C CA . ALA A 1 595 ? -7.235 -2.175 -15.440 1.00 96.19 595 ALA A CA 1
ATOM 4791 C C . ALA A 1 595 ? -6.591 -0.785 -15.625 1.00 96.19 595 ALA A C 1
ATOM 4793 O O . ALA A 1 595 ? -6.982 0.170 -14.952 1.00 96.19 595 ALA A O 1
ATOM 4794 N N . ILE A 1 596 ? -5.635 -0.648 -16.553 1.00 97.75 596 ILE A N 1
ATOM 4795 C CA . ILE A 1 596 ? -5.005 0.638 -16.900 1.00 97.75 596 ILE A CA 1
ATOM 4796 C C . ILE A 1 596 ? -6.018 1.579 -17.567 1.00 97.75 596 ILE A C 1
ATOM 4798 O O . ILE A 1 596 ? -6.075 2.757 -17.216 1.00 97.75 596 ILE A O 1
ATOM 4802 N N . GLU A 1 597 ? -6.841 1.075 -18.488 1.00 98.06 597 GLU A N 1
ATOM 4803 C CA . GLU A 1 597 ? -7.916 1.841 -19.134 1.00 98.06 597 GLU A CA 1
ATOM 4804 C C . GLU A 1 597 ? -8.964 2.315 -18.121 1.00 98.06 597 GLU A C 1
ATOM 4806 O O . GLU A 1 597 ? -9.375 3.480 -18.137 1.00 98.06 597 GLU A O 1
ATOM 4811 N N . LEU A 1 598 ? -9.354 1.437 -17.193 1.00 97.88 598 LEU A N 1
ATOM 4812 C CA . LEU A 1 598 ? -10.252 1.773 -16.094 1.00 97.88 598 LEU A CA 1
ATOM 4813 C C . LEU A 1 598 ? -9.658 2.871 -15.208 1.00 97.88 598 LEU A C 1
ATOM 4815 O O . LEU A 1 598 ? -10.316 3.881 -14.958 1.00 97.88 598 LEU A O 1
ATOM 4819 N N . TYR A 1 599 ? -8.404 2.705 -14.779 1.00 98.50 599 TYR A N 1
ATOM 4820 C CA . TYR A 1 599 ? -7.686 3.713 -14.003 1.00 98.50 599 TYR A CA 1
ATOM 4821 C C . TYR A 1 599 ? -7.658 5.062 -14.732 1.00 98.50 599 TYR A C 1
ATOM 4823 O O . TYR A 1 599 ? -7.998 6.085 -14.139 1.00 98.50 599 TYR A O 1
ATOM 4831 N N . HIS A 1 600 ? -7.300 5.073 -16.022 1.00 98.31 600 HIS A N 1
ATOM 4832 C CA . HIS A 1 600 ? -7.245 6.287 -16.843 1.00 98.31 600 HIS A CA 1
ATOM 4833 C C . HIS A 1 600 ? -8.605 6.985 -16.897 1.00 98.31 600 HIS A C 1
ATOM 4835 O O . HIS A 1 600 ? -8.713 8.171 -16.584 1.00 98.31 600 HIS A O 1
ATOM 4841 N N . THR A 1 601 ? -9.660 6.226 -17.194 1.00 98.12 601 THR A N 1
ATOM 4842 C CA . THR A 1 601 ? -11.034 6.731 -17.291 1.00 98.12 601 THR A CA 1
ATOM 4843 C C . THR A 1 601 ? -11.497 7.357 -15.976 1.00 98.12 601 THR A C 1
ATOM 4845 O O . THR A 1 601 ? -12.008 8.480 -15.961 1.00 98.12 601 THR A O 1
ATOM 4848 N N . VAL A 1 602 ? -11.299 6.653 -14.859 1.00 97.56 602 VAL A N 1
ATOM 4849 C CA . VAL A 1 602 ? -11.717 7.118 -13.530 1.00 97.56 602 VAL A CA 1
ATOM 4850 C C . VAL A 1 602 ? -10.907 8.332 -13.096 1.00 97.56 602 VAL A C 1
ATOM 4852 O O . VAL A 1 602 ? -11.482 9.286 -12.574 1.00 97.56 602 VAL A O 1
ATOM 4855 N N . TYR A 1 603 ? -9.599 8.340 -13.353 1.00 97.56 603 TYR A N 1
ATOM 4856 C CA . TYR A 1 603 ? -8.744 9.479 -13.048 1.00 97.56 603 TYR A CA 1
ATOM 4857 C C . TYR A 1 603 ? -9.220 10.730 -13.784 1.00 97.56 603 TYR A C 1
ATOM 4859 O O . TYR A 1 603 ? -9.482 11.754 -13.160 1.00 97.56 603 TYR A O 1
ATOM 4867 N N . MET A 1 604 ? -9.393 10.645 -15.106 1.00 96.19 604 MET A N 1
ATOM 4868 C CA . MET A 1 604 ? -9.791 11.791 -15.928 1.00 96.19 604 MET A CA 1
ATOM 4869 C C . MET A 1 604 ? -11.180 12.323 -15.550 1.00 96.19 604 MET A C 1
ATOM 4871 O O . MET A 1 604 ? -11.422 13.523 -15.657 1.00 96.19 604 MET A O 1
ATOM 4875 N N . ALA A 1 605 ? -12.078 11.457 -15.070 1.00 95.75 605 ALA A N 1
ATOM 4876 C CA . ALA A 1 605 ? -13.398 11.852 -14.581 1.00 95.75 605 ALA A CA 1
ATOM 4877 C C . ALA A 1 605 ? -13.369 12.566 -13.215 1.00 95.75 605 ALA A C 1
ATOM 4879 O O . ALA A 1 605 ? -14.291 13.322 -12.912 1.00 95.75 605 ALA A O 1
ATOM 4880 N N . ASN A 1 606 ? -12.337 12.329 -12.396 1.00 94.62 606 ASN A N 1
ATOM 4881 C CA . ASN A 1 606 ? -12.222 12.861 -11.033 1.00 94.62 606 ASN A CA 1
ATOM 4882 C C . ASN A 1 606 ? -11.110 13.912 -10.870 1.00 94.62 606 ASN A C 1
ATOM 4884 O O . ASN A 1 606 ? -10.966 14.472 -9.784 1.00 94.62 606 ASN A O 1
ATOM 4888 N N . ALA A 1 607 ? -10.328 14.181 -11.920 1.00 93.69 607 ALA A N 1
ATOM 4889 C CA . ALA A 1 607 ? -9.193 15.094 -11.870 1.00 93.69 607 ALA A CA 1
ATOM 4890 C C . ALA A 1 607 ? -9.638 16.508 -11.480 1.00 93.69 607 ALA A C 1
ATOM 4892 O O . ALA A 1 607 ? -10.430 17.157 -12.170 1.00 93.69 607 ALA A O 1
ATOM 4893 N N . THR A 1 608 ? -9.115 16.995 -10.356 1.00 88.69 608 THR A N 1
ATOM 4894 C CA . THR A 1 608 ? -9.354 18.372 -9.916 1.00 88.69 608 THR A CA 1
ATOM 4895 C C . THR A 1 608 ? -8.485 19.357 -10.715 1.00 88.69 608 THR A C 1
ATOM 4897 O O . THR A 1 608 ? -7.435 18.972 -11.230 1.00 88.69 608 THR A O 1
ATOM 4900 N N . PRO A 1 609 ? -8.856 20.652 -10.815 1.00 86.31 609 PRO A N 1
ATOM 4901 C CA . PRO A 1 609 ? -8.126 21.624 -11.642 1.00 86.31 609 PRO A CA 1
ATOM 4902 C C . PRO A 1 609 ? -6.641 21.821 -11.297 1.00 86.31 609 PRO A C 1
ATOM 4904 O O . PRO A 1 609 ? -5.896 22.348 -12.118 1.00 86.31 609 PRO A O 1
ATOM 4907 N N . ASN A 1 610 ? -6.223 21.440 -10.087 1.00 83.31 610 ASN A N 1
ATOM 4908 C CA . ASN A 1 610 ? -4.855 21.622 -9.595 1.00 83.31 610 ASN A CA 1
ATOM 4909 C C . ASN A 1 610 ? -3.972 20.380 -9.788 1.00 83.31 610 ASN A C 1
ATOM 4911 O O . ASN A 1 610 ? -2.813 20.392 -9.382 1.00 83.31 610 ASN A O 1
ATOM 4915 N N . VAL A 1 611 ? -4.511 19.313 -10.377 1.00 86.75 611 VAL A N 1
ATOM 4916 C CA . VAL A 1 611 ? -3.799 18.059 -10.614 1.00 86.75 611 VAL A CA 1
ATOM 4917 C C . VAL A 1 611 ? -3.409 17.962 -12.094 1.00 86.75 611 VAL A C 1
ATOM 4919 O O . VAL A 1 611 ? -4.113 18.456 -12.976 1.00 86.75 611 VAL A O 1
ATOM 4922 N N . GLN A 1 612 ? -2.247 17.368 -12.378 1.00 88.75 612 GLN A N 1
ATOM 4923 C CA . GLN A 1 612 ? -1.747 17.203 -13.746 1.00 88.75 612 GLN A CA 1
ATOM 4924 C C . GLN A 1 612 ? -2.613 16.207 -14.528 1.00 88.75 612 GLN A C 1
ATOM 4926 O O . GLN A 1 612 ? -2.995 15.166 -14.008 1.00 88.75 612 GLN A O 1
ATOM 4931 N N . ALA A 1 613 ? -2.906 16.496 -15.796 1.00 91.19 613 ALA A N 1
ATOM 4932 C CA . ALA A 1 613 ? -3.625 15.550 -16.645 1.00 91.19 613 ALA A CA 1
ATOM 4933 C C . ALA A 1 613 ? -2.755 14.323 -16.959 1.00 91.19 613 ALA A C 1
ATOM 4935 O O . ALA A 1 613 ? -1.557 14.464 -17.210 1.00 91.19 613 ALA A O 1
ATOM 4936 N N . LEU A 1 614 ? -3.367 13.135 -16.995 1.00 95.38 614 LEU A N 1
ATOM 4937 C CA . LEU A 1 614 ? -2.681 11.930 -17.458 1.00 95.38 614 LEU A CA 1
ATOM 4938 C C . LEU A 1 614 ? -2.304 12.040 -18.942 1.00 95.38 614 LEU A C 1
ATOM 4940 O O . LEU A 1 614 ? -3.015 12.700 -19.709 1.00 95.38 614 LEU A O 1
ATOM 4944 N N . PRO A 1 615 ? -1.229 11.348 -19.363 1.00 95.56 615 PRO A N 1
ATOM 4945 C CA . PRO A 1 615 ? -0.917 11.195 -20.776 1.00 95.56 615 PRO A CA 1
ATOM 4946 C C . PRO A 1 615 ? -1.991 10.350 -21.486 1.00 95.56 615 PRO A C 1
ATOM 4948 O O . PRO A 1 615 ? -2.971 9.895 -20.879 1.00 95.56 615 PRO A O 1
ATOM 4951 N N . SER A 1 616 ? -1.831 10.137 -22.793 1.00 96.31 616 SER A N 1
ATOM 4952 C CA . SER A 1 616 ? -2.712 9.225 -23.531 1.00 96.31 616 SER A CA 1
ATOM 4953 C C . SER A 1 616 ? -2.663 7.803 -22.951 1.00 96.31 616 SER A C 1
ATOM 4955 O O . SER A 1 616 ? -1.722 7.437 -22.245 1.00 96.31 616 SER A O 1
ATOM 4957 N N . LEU A 1 617 ? -3.679 6.983 -23.239 1.00 96.62 617 LEU A N 1
ATOM 4958 C CA . LEU A 1 617 ? -3.739 5.610 -22.727 1.00 96.62 617 LEU A CA 1
ATOM 4959 C C . LEU A 1 617 ? -2.517 4.778 -23.158 1.00 96.62 617 LEU A C 1
ATOM 4961 O O . LEU A 1 617 ? -1.946 4.063 -22.336 1.00 96.62 617 LEU A O 1
ATOM 4965 N N . ASP A 1 618 ? -2.078 4.927 -24.410 1.00 96.56 618 ASP A N 1
ATOM 4966 C CA . ASP A 1 618 ? -0.908 4.224 -24.955 1.00 96.56 618 ASP A CA 1
ATOM 4967 C C . ASP A 1 618 ? 0.390 4.627 -24.234 1.00 96.56 618 ASP A C 1
ATOM 4969 O O . ASP A 1 618 ? 1.216 3.774 -23.894 1.00 96.56 618 ASP A O 1
ATOM 4973 N N . GLU A 1 619 ? 0.550 5.921 -23.942 1.00 96.81 619 GLU A N 1
ATOM 4974 C CA . GLU A 1 619 ? 1.680 6.457 -23.175 1.00 96.81 619 GLU A CA 1
ATOM 4975 C C . GLU A 1 619 ? 1.628 6.012 -21.707 1.00 96.81 619 GLU A C 1
ATOM 4977 O O . GLU A 1 619 ? 2.645 5.602 -21.151 1.00 96.81 619 GLU A O 1
ATOM 4982 N N . LEU A 1 620 ? 0.450 6.005 -21.073 1.00 97.50 620 LEU A N 1
ATOM 4983 C CA . LEU A 1 620 ? 0.294 5.490 -19.711 1.00 97.50 620 LEU A CA 1
ATOM 4984 C C . LEU A 1 620 ? 0.641 3.996 -19.636 1.00 97.50 620 LEU A C 1
ATOM 4986 O O . LEU A 1 620 ? 1.315 3.572 -18.696 1.00 97.50 620 LEU A O 1
ATOM 4990 N N . ALA A 1 621 ? 0.239 3.202 -20.632 1.00 97.69 621 ALA A N 1
ATOM 4991 C CA . ALA A 1 621 ? 0.621 1.797 -20.732 1.00 97.69 621 ALA A CA 1
ATOM 4992 C C . ALA A 1 621 ? 2.144 1.641 -20.903 1.00 97.69 621 ALA A C 1
ATOM 4994 O O . ALA A 1 621 ? 2.767 0.824 -20.221 1.00 97.69 621 ALA A O 1
ATOM 4995 N N . LEU A 1 622 ? 2.784 2.466 -21.741 1.00 98.12 622 LEU A N 1
ATOM 4996 C CA . LEU A 1 622 ? 4.246 2.513 -21.858 1.00 98.12 622 LEU A CA 1
ATOM 4997 C C . LEU A 1 622 ? 4.917 2.841 -20.511 1.00 98.12 622 LEU A C 1
ATOM 4999 O O . LEU A 1 622 ? 5.902 2.198 -20.133 1.00 98.12 622 LEU A O 1
ATOM 5003 N N . HIS A 1 623 ? 4.389 3.821 -19.777 1.00 97.94 623 HIS A N 1
ATOM 5004 C CA . HIS A 1 623 ? 4.886 4.208 -18.457 1.00 97.94 623 HIS A CA 1
ATOM 5005 C C . HIS A 1 623 ? 4.728 3.064 -17.452 1.00 97.94 623 HIS A C 1
ATOM 5007 O O . HIS A 1 623 ? 5.663 2.777 -16.701 1.00 97.94 623 HIS A O 1
ATOM 5013 N N . TYR A 1 624 ? 3.587 2.369 -17.469 1.00 98.38 624 TYR A N 1
ATOM 5014 C CA . TYR A 1 624 ? 3.318 1.191 -16.646 1.00 98.38 624 TYR A CA 1
ATOM 5015 C C . TYR A 1 624 ? 4.360 0.090 -16.869 1.00 98.38 624 TYR A C 1
ATOM 5017 O O . TYR A 1 624 ? 5.013 -0.330 -15.913 1.00 98.38 624 TYR A O 1
ATOM 5025 N N . TYR A 1 625 ? 4.606 -0.317 -18.120 1.00 98.44 625 TYR A N 1
ATOM 5026 C CA . TYR A 1 625 ? 5.581 -1.371 -18.423 1.00 98.44 625 TYR A CA 1
ATOM 5027 C C . TYR A 1 625 ? 7.020 -0.982 -18.047 1.00 98.44 625 TYR A C 1
ATOM 5029 O O . TYR A 1 625 ? 7.766 -1.809 -17.519 1.00 98.44 625 TYR A O 1
ATOM 5037 N N . ASN A 1 626 ? 7.413 0.283 -18.227 1.00 98.38 626 ASN A N 1
ATOM 5038 C CA . ASN A 1 626 ? 8.691 0.776 -17.698 1.00 98.38 626 ASN A CA 1
ATOM 5039 C C . ASN A 1 626 ? 8.714 0.777 -16.156 1.00 98.38 626 ASN A C 1
ATOM 5041 O O . ASN A 1 626 ? 9.741 0.468 -15.544 1.00 98.38 626 ASN A O 1
ATOM 5045 N N . GLY A 1 627 ? 7.573 1.039 -15.513 1.00 97.50 627 GLY A N 1
ATOM 5046 C CA . GLY A 1 627 ? 7.363 0.885 -14.073 1.00 97.50 627 GLY A CA 1
ATOM 5047 C C . GLY A 1 627 ? 7.632 -0.537 -13.574 1.00 97.50 627 GLY A C 1
ATOM 5048 O O . GLY A 1 627 ? 8.294 -0.699 -12.546 1.00 97.50 627 GLY A O 1
ATOM 5049 N N . ILE A 1 628 ? 7.219 -1.568 -14.324 1.00 97.88 628 ILE A N 1
ATOM 5050 C CA . ILE A 1 628 ? 7.515 -2.979 -14.005 1.00 97.88 628 ILE A CA 1
ATOM 5051 C C . ILE A 1 628 ? 9.024 -3.211 -13.930 1.00 97.88 628 ILE A C 1
ATOM 5053 O O . ILE A 1 628 ? 9.508 -3.825 -12.978 1.00 97.88 628 ILE A O 1
ATOM 5057 N N . ILE A 1 629 ? 9.785 -2.681 -14.892 1.00 98.12 629 ILE A N 1
ATOM 5058 C CA . ILE A 1 629 ? 11.248 -2.817 -14.930 1.00 98.12 629 ILE A CA 1
ATOM 5059 C C . ILE A 1 629 ? 11.878 -2.221 -13.660 1.00 98.12 629 ILE A C 1
ATOM 5061 O O . ILE A 1 629 ? 12.648 -2.893 -12.965 1.00 98.12 629 ILE A O 1
ATOM 5065 N N . GLN A 1 630 ? 11.490 -0.992 -13.302 1.00 96.50 630 GLN A N 1
ATOM 5066 C CA . GLN A 1 630 ? 11.956 -0.318 -12.085 1.00 96.50 630 GLN A CA 1
ATOM 5067 C C . GLN A 1 630 ? 11.589 -1.076 -10.811 1.00 96.50 630 GLN A C 1
ATOM 5069 O O . GLN A 1 630 ? 12.410 -1.206 -9.885 1.00 96.50 630 GLN A O 1
ATOM 5074 N N . ARG A 1 631 ? 10.356 -1.582 -10.743 1.00 94.38 631 ARG A N 1
ATOM 5075 C CA . ARG A 1 631 ? 9.866 -2.312 -9.580 1.00 94.38 631 ARG A CA 1
ATOM 5076 C C . ARG A 1 631 ? 10.572 -3.651 -9.425 1.00 94.38 631 ARG A C 1
ATOM 5078 O O . ARG A 1 631 ? 10.976 -3.969 -8.309 1.00 94.38 631 ARG A O 1
ATOM 5085 N N . ALA A 1 632 ? 10.795 -4.389 -10.508 1.00 96.06 632 ALA A N 1
ATOM 5086 C CA . ALA A 1 632 ? 11.460 -5.685 -10.471 1.00 96.06 632 ALA A CA 1
ATOM 5087 C C . ALA A 1 632 ? 12.885 -5.596 -9.921 1.00 96.06 632 ALA A C 1
ATOM 5089 O O . ALA A 1 632 ? 13.244 -6.371 -9.035 1.00 96.06 632 ALA A O 1
ATOM 5090 N N . ILE A 1 633 ? 13.674 -4.608 -10.359 1.00 96.31 633 ILE A N 1
ATOM 5091 C CA . ILE A 1 633 ? 15.021 -4.373 -9.811 1.00 96.31 633 ILE A CA 1
ATOM 5092 C C . ILE A 1 633 ? 14.932 -4.018 -8.321 1.00 96.31 633 ILE A C 1
ATOM 5094 O O . ILE A 1 633 ? 15.672 -4.555 -7.493 1.00 96.31 633 ILE A O 1
ATOM 5098 N N . SER A 1 634 ? 13.988 -3.144 -7.960 1.00 94.25 634 SER A N 1
ATOM 5099 C CA . SER A 1 634 ? 13.794 -2.708 -6.576 1.00 94.25 634 SER A CA 1
ATOM 5100 C C . SER A 1 634 ? 13.399 -3.852 -5.638 1.00 94.25 634 SER A C 1
ATOM 5102 O O . SER A 1 634 ? 13.958 -3.955 -4.543 1.00 94.25 634 SER A O 1
ATOM 5104 N N . LEU A 1 635 ? 12.468 -4.711 -6.061 1.00 92.88 635 LEU A N 1
ATOM 5105 C CA . LEU A 1 635 ? 12.007 -5.875 -5.306 1.00 92.88 635 LEU A CA 1
ATOM 5106 C C . LEU A 1 635 ? 13.069 -6.965 -5.252 1.00 92.88 635 LEU A C 1
ATOM 5108 O O . LEU A 1 635 ? 13.336 -7.475 -4.171 1.00 92.88 635 LEU A O 1
ATOM 5112 N N . CYS A 1 636 ? 13.736 -7.274 -6.365 1.00 95.62 636 CYS A N 1
ATOM 5113 C CA . CYS A 1 636 ? 14.817 -8.258 -6.392 1.00 95.62 636 CYS A CA 1
ATOM 5114 C C . CYS A 1 636 ? 15.926 -7.909 -5.384 1.00 95.62 636 CYS A C 1
ATOM 5116 O O . CYS A 1 636 ? 16.413 -8.778 -4.652 1.00 95.62 636 CYS A O 1
ATOM 5118 N N . ALA A 1 637 ? 16.287 -6.627 -5.295 1.00 95.69 637 ALA A N 1
ATOM 5119 C CA . ALA A 1 637 ? 17.233 -6.137 -4.303 1.00 95.69 637 ALA A CA 1
ATOM 5120 C C . ALA A 1 637 ? 16.678 -6.217 -2.870 1.00 95.69 637 ALA A C 1
ATOM 5122 O O . ALA A 1 637 ? 17.330 -6.786 -1.998 1.00 95.69 637 ALA A O 1
ATOM 5123 N N . ALA A 1 638 ? 15.469 -5.702 -2.614 1.00 91.62 638 ALA A N 1
ATOM 5124 C CA . ALA A 1 638 ? 14.866 -5.716 -1.275 1.00 91.62 638 ALA A CA 1
ATOM 5125 C C . ALA A 1 638 ? 14.656 -7.144 -0.737 1.00 91.62 638 ALA A C 1
ATOM 5127 O O . ALA A 1 638 ? 14.981 -7.446 0.410 1.00 91.62 638 ALA A O 1
ATOM 5128 N N . TRP A 1 639 ? 14.177 -8.049 -1.587 1.00 93.00 639 TRP A N 1
ATOM 5129 C CA . TRP A 1 639 ? 13.983 -9.461 -1.275 1.00 93.00 639 TRP A CA 1
ATOM 5130 C C . TRP A 1 639 ? 15.283 -10.242 -1.185 1.00 93.00 639 TRP A C 1
ATOM 5132 O O . TRP A 1 639 ? 15.236 -11.403 -0.821 1.00 93.00 639 TRP A O 1
ATOM 5142 N N . SER A 1 640 ? 16.442 -9.656 -1.482 1.00 94.06 640 SER A N 1
ATOM 5143 C CA . SER A 1 640 ? 17.721 -10.327 -1.241 1.00 94.06 640 SER A CA 1
ATOM 5144 C C . SER A 1 640 ? 18.194 -10.216 0.210 1.00 94.06 640 SER A C 1
ATOM 5146 O O . SER A 1 640 ? 19.155 -10.895 0.558 1.00 94.06 640 SER A O 1
ATOM 5148 N N . SER A 1 641 ? 17.523 -9.422 1.055 1.00 92.75 641 SER A N 1
ATOM 5149 C CA . SER A 1 641 ? 17.821 -9.336 2.490 1.00 92.75 641 SER A CA 1
ATOM 5150 C C . SER A 1 641 ? 17.742 -10.710 3.186 1.00 92.75 641 SER A C 1
ATOM 5152 O O . SER A 1 641 ? 16.837 -11.498 2.868 1.00 92.75 641 SER A O 1
ATOM 5154 N N . PRO A 1 642 ? 18.643 -11.004 4.148 1.00 90.19 642 PRO A N 1
ATOM 5155 C CA . PRO A 1 642 ? 18.572 -12.209 4.975 1.00 90.19 642 PRO A CA 1
ATOM 5156 C C . PRO A 1 642 ? 17.297 -12.292 5.825 1.00 90.19 642 PRO A C 1
ATOM 5158 O O . PRO A 1 642 ? 16.862 -13.395 6.135 1.00 90.19 642 PRO A O 1
ATOM 5161 N N . ASP A 1 643 ? 16.641 -11.171 6.129 1.00 86.56 643 ASP A N 1
ATOM 5162 C CA . ASP A 1 643 ? 15.399 -11.164 6.917 1.00 86.56 643 ASP A CA 1
ATOM 5163 C C . ASP A 1 643 ? 14.168 -11.584 6.093 1.00 86.56 643 ASP A C 1
ATOM 5165 O O . ASP A 1 643 ? 13.083 -11.815 6.625 1.00 86.56 643 ASP A O 1
ATOM 5169 N N . ARG A 1 644 ? 14.322 -11.708 4.767 1.00 86.12 644 ARG A N 1
ATOM 5170 C CA . ARG A 1 644 ? 13.238 -12.004 3.818 1.00 86.12 644 ARG A CA 1
ATOM 5171 C C . ARG A 1 644 ? 13.475 -13.289 3.029 1.00 86.12 644 ARG A C 1
ATOM 5173 O O . ARG A 1 644 ? 13.096 -13.362 1.862 1.00 86.12 644 ARG A O 1
ATOM 5180 N N . THR A 1 645 ? 14.059 -14.319 3.641 1.00 87.12 645 THR A N 1
ATOM 5181 C CA . THR A 1 645 ? 14.356 -15.607 2.974 1.00 87.12 645 THR A CA 1
ATOM 5182 C C . THR A 1 645 ? 13.161 -16.211 2.236 1.00 87.12 645 THR A C 1
ATOM 5184 O O . THR A 1 645 ? 13.312 -16.689 1.115 1.00 87.12 645 THR A O 1
ATOM 5187 N N . ARG A 1 646 ? 11.948 -16.109 2.796 1.00 85.44 646 ARG A N 1
ATOM 5188 C CA . ARG A 1 646 ? 10.705 -16.561 2.138 1.00 85.44 646 ARG A CA 1
ATOM 5189 C C . ARG A 1 646 ? 10.426 -15.887 0.789 1.00 85.44 646 ARG A C 1
ATOM 5191 O O . ARG A 1 646 ? 9.730 -16.452 -0.044 1.00 85.44 646 ARG A O 1
ATOM 5198 N N . MET A 1 647 ? 10.962 -14.685 0.571 1.00 88.88 647 MET A N 1
ATOM 5199 C CA . MET A 1 647 ? 10.774 -13.931 -0.668 1.00 88.88 647 MET A CA 1
ATOM 5200 C C . MET A 1 647 ? 11.795 -14.298 -1.748 1.00 88.88 647 MET A C 1
ATOM 5202 O O . MET A 1 647 ? 11.642 -13.903 -2.903 1.00 88.88 647 MET A O 1
ATOM 5206 N N . TRP A 1 648 ? 12.843 -15.055 -1.406 1.00 90.62 648 TRP A N 1
ATOM 5207 C CA . TRP A 1 648 ? 13.953 -15.334 -2.317 1.00 90.62 648 TRP A CA 1
ATOM 5208 C C . TRP A 1 648 ? 13.515 -16.075 -3.578 1.00 90.62 648 TRP A C 1
ATOM 5210 O O . TRP A 1 648 ? 14.055 -15.793 -4.650 1.00 90.62 648 TRP A O 1
ATOM 5220 N N . GLN A 1 649 ? 12.523 -16.960 -3.446 1.00 89.81 649 GLN A N 1
ATOM 5221 C CA . GLN A 1 649 ? 11.940 -17.747 -4.535 1.00 89.81 649 GLN A CA 1
ATOM 5222 C C . GLN A 1 649 ? 11.188 -16.901 -5.576 1.00 89.81 649 GLN A C 1
ATOM 5224 O O . GLN A 1 649 ? 11.096 -17.300 -6.731 1.00 89.81 649 GLN A O 1
ATOM 5229 N N . TYR A 1 650 ? 10.702 -15.709 -5.210 1.00 89.94 650 TYR A N 1
ATOM 5230 C CA . TYR A 1 650 ? 9.967 -14.832 -6.131 1.00 89.94 650 TYR A CA 1
ATOM 5231 C C . TYR A 1 650 ? 10.892 -13.906 -6.938 1.00 89.94 650 TYR A C 1
ATOM 5233 O O . TYR A 1 650 ? 10.449 -13.274 -7.896 1.00 89.94 650 TYR A O 1
ATOM 5241 N N . ARG A 1 651 ? 12.189 -13.819 -6.597 1.00 93.38 651 ARG A N 1
ATOM 5242 C CA . ARG A 1 651 ? 13.139 -12.934 -7.299 1.00 93.38 651 ARG A CA 1
ATOM 5243 C C . ARG A 1 651 ? 13.298 -13.288 -8.785 1.00 93.38 651 ARG A C 1
ATOM 5245 O O . ARG A 1 651 ? 13.254 -12.369 -9.600 1.00 93.38 651 ARG A O 1
ATOM 5252 N N . PRO A 1 652 ? 13.439 -14.568 -9.186 1.00 94.12 652 PRO A N 1
ATOM 5253 C CA . PRO A 1 652 ? 13.466 -14.903 -10.604 1.00 94.12 652 PRO A CA 1
ATOM 5254 C C . PRO A 1 652 ? 12.149 -14.574 -11.312 1.00 94.12 652 PRO A C 1
ATOM 5256 O O . PRO A 1 652 ? 12.179 -14.116 -12.450 1.00 94.12 652 PRO A O 1
ATOM 5259 N N . VAL A 1 653 ? 11.009 -14.765 -10.641 1.00 92.56 653 VAL A N 1
ATOM 5260 C CA . VAL A 1 653 ? 9.675 -14.500 -11.204 1.00 92.56 653 VAL A CA 1
ATOM 5261 C C . VAL A 1 653 ? 9.511 -13.016 -11.531 1.00 92.56 653 VAL A C 1
ATOM 5263 O O . VAL A 1 653 ? 9.201 -12.681 -12.671 1.00 92.56 653 VAL A O 1
ATOM 5266 N N . ILE A 1 654 ? 9.816 -12.119 -10.586 1.00 94.19 654 ILE A N 1
ATOM 5267 C CA . ILE A 1 654 ? 9.655 -10.673 -10.808 1.00 94.19 654 ILE A CA 1
ATOM 5268 C C . ILE A 1 654 ? 10.613 -10.128 -11.881 1.00 94.19 654 ILE A C 1
ATOM 5270 O O . ILE A 1 654 ? 10.246 -9.240 -12.649 1.00 94.19 654 ILE A O 1
ATOM 5274 N N . LEU A 1 655 ? 11.827 -10.682 -11.997 1.00 96.38 655 LEU A N 1
ATOM 5275 C CA . LEU A 1 655 ? 12.733 -10.356 -13.107 1.00 96.38 655 LEU A CA 1
ATOM 5276 C C . LEU A 1 655 ? 12.168 -10.828 -14.453 1.00 96.38 655 LEU A C 1
ATOM 5278 O O . LEU A 1 655 ? 12.291 -10.116 -15.448 1.00 96.38 655 LEU A O 1
ATOM 5282 N N . GLY A 1 656 ? 11.500 -11.985 -14.469 1.00 95.69 656 GLY A N 1
ATOM 5283 C CA . GLY A 1 656 ? 10.749 -12.474 -15.624 1.00 95.69 656 GLY A CA 1
ATOM 5284 C C . GLY A 1 656 ? 9.656 -11.498 -16.065 1.00 95.69 656 GLY A C 1
ATOM 5285 O O . GLY A 1 656 ? 9.550 -11.218 -17.258 1.00 95.69 656 GLY A O 1
ATOM 5286 N N . CYS A 1 657 ? 8.919 -10.902 -15.119 1.00 95.12 657 CYS A N 1
ATOM 5287 C CA . CYS A 1 657 ? 7.930 -9.862 -15.422 1.00 95.12 657 CYS A CA 1
ATOM 5288 C C . CYS A 1 657 ? 8.565 -8.646 -16.114 1.00 95.12 657 CYS A C 1
ATOM 5290 O O . CYS A 1 657 ? 8.033 -8.169 -17.111 1.00 95.12 657 CYS A O 1
ATOM 5292 N N . ALA A 1 658 ? 9.729 -8.175 -15.652 1.00 97.44 658 ALA A N 1
ATOM 5293 C CA . ALA A 1 658 ? 10.431 -7.059 -16.295 1.00 97.44 658 ALA A CA 1
ATOM 5294 C C . ALA A 1 658 ? 10.928 -7.390 -17.710 1.00 97.44 658 ALA A C 1
ATOM 5296 O O . ALA A 1 658 ? 10.860 -6.548 -18.604 1.00 97.44 658 ALA A O 1
ATOM 5297 N N . ILE A 1 659 ? 11.404 -8.617 -17.937 1.00 97.88 659 ILE A N 1
ATOM 5298 C CA . ILE A 1 659 ? 11.800 -9.082 -19.273 1.00 97.88 659 ILE A CA 1
ATOM 5299 C C . ILE A 1 659 ? 10.583 -9.127 -20.205 1.00 97.88 659 ILE A C 1
ATOM 5301 O O . ILE A 1 659 ? 10.666 -8.637 -21.331 1.00 97.88 659 ILE A O 1
ATOM 5305 N N . ASN A 1 660 ? 9.448 -9.654 -19.733 1.00 96.88 660 ASN A N 1
ATOM 5306 C CA . ASN A 1 660 ? 8.197 -9.651 -20.491 1.00 96.88 660 ASN A CA 1
ATOM 5307 C C . ASN A 1 660 ? 7.715 -8.222 -20.779 1.00 96.88 660 ASN A C 1
ATOM 5309 O O . ASN A 1 660 ? 7.325 -7.938 -21.905 1.00 96.88 660 ASN A O 1
ATOM 5313 N N . ALA A 1 661 ? 7.822 -7.300 -19.817 1.00 98.12 661 ALA A N 1
ATOM 5314 C CA . ALA A 1 661 ? 7.455 -5.897 -20.006 1.00 98.12 661 ALA A CA 1
ATOM 5315 C C . ALA A 1 661 ? 8.223 -5.241 -21.168 1.00 98.12 661 ALA A C 1
ATOM 5317 O O . ALA A 1 661 ? 7.641 -4.486 -21.942 1.00 98.12 661 ALA A O 1
ATOM 5318 N N . ILE A 1 662 ? 9.505 -5.578 -21.360 1.00 98.50 662 ILE A N 1
ATOM 5319 C CA . ILE A 1 662 ? 10.285 -5.107 -22.518 1.00 98.50 662 ILE A CA 1
ATOM 5320 C C . ILE A 1 662 ? 9.709 -5.641 -23.841 1.00 98.50 662 ILE A C 1
ATOM 5322 O O . ILE A 1 662 ? 9.656 -4.903 -24.828 1.00 98.50 662 ILE A O 1
ATOM 5326 N N . GLU A 1 663 ? 9.261 -6.899 -23.885 1.00 98.00 663 GLU A N 1
ATOM 5327 C CA . GLU A 1 663 ? 8.595 -7.445 -25.075 1.00 98.00 663 GLU A CA 1
ATOM 5328 C C . GLU A 1 663 ? 7.218 -6.796 -25.293 1.00 98.00 663 GLU A C 1
ATOM 5330 O O . GLU A 1 663 ? 6.882 -6.464 -26.428 1.00 98.00 663 GLU A O 1
ATOM 5335 N N . GLN A 1 664 ? 6.453 -6.511 -24.234 1.00 97.81 664 GLN A N 1
ATOM 5336 C CA . GLN A 1 664 ? 5.181 -5.787 -24.359 1.00 97.81 664 GLN A CA 1
ATOM 5337 C C . GLN A 1 664 ? 5.381 -4.370 -24.908 1.00 97.81 664 GLN A C 1
ATOM 5339 O O . GLN A 1 664 ? 4.674 -3.963 -25.827 1.00 97.81 664 GLN A O 1
ATOM 5344 N N . ILE A 1 665 ? 6.413 -3.646 -24.458 1.00 98.38 665 ILE A N 1
ATOM 5345 C CA . ILE A 1 665 ? 6.784 -2.335 -25.022 1.00 98.38 665 ILE A CA 1
ATOM 5346 C C . ILE A 1 665 ? 7.104 -2.455 -26.518 1.00 98.38 665 ILE A C 1
ATOM 5348 O O . ILE A 1 665 ? 6.680 -1.623 -27.314 1.00 98.38 665 ILE A O 1
ATOM 5352 N N . LYS A 1 666 ? 7.811 -3.508 -26.934 1.00 97.94 666 LYS A N 1
ATOM 5353 C CA . LYS A 1 666 ? 8.110 -3.764 -28.350 1.00 97.94 666 LYS A CA 1
ATOM 5354 C C . LYS A 1 666 ? 6.859 -4.029 -29.191 1.00 97.94 666 LYS A C 1
ATOM 5356 O O . LYS A 1 666 ? 6.828 -3.618 -30.351 1.00 97.94 666 LYS A O 1
ATOM 5361 N N . HIS A 1 667 ? 5.867 -4.721 -28.635 1.00 96.62 667 HIS A N 1
ATOM 5362 C CA . HIS A 1 667 ? 4.626 -5.059 -29.331 1.00 96.62 667 HIS A CA 1
ATOM 5363 C C . HIS A 1 667 ? 3.640 -3.889 -29.382 1.00 96.62 667 HIS A C 1
ATOM 5365 O O . HIS A 1 667 ? 3.170 -3.541 -30.463 1.00 96.62 667 HIS A O 1
ATOM 5371 N N . LEU A 1 668 ? 3.360 -3.272 -28.235 1.00 93.94 668 LEU A N 1
ATOM 5372 C CA . LEU A 1 668 ? 2.333 -2.240 -28.079 1.00 93.94 668 LEU A CA 1
ATOM 5373 C C . LEU A 1 668 ? 2.851 -0.842 -28.440 1.00 93.94 668 LEU A C 1
ATOM 5375 O O . LEU A 1 668 ? 2.118 -0.025 -28.979 1.00 93.94 668 LEU A O 1
ATOM 5379 N N . ASN A 1 669 ? 4.139 -0.581 -28.209 1.00 96.12 669 ASN A N 1
ATOM 5380 C CA . ASN A 1 669 ? 4.783 0.720 -28.403 1.00 96.12 669 ASN A CA 1
ATOM 5381 C C . ASN A 1 669 ? 5.976 0.613 -29.372 1.00 96.12 669 ASN A C 1
ATOM 5383 O O . ASN A 1 669 ? 7.090 1.073 -29.101 1.00 96.12 669 ASN A O 1
ATOM 5387 N N . HIS A 1 670 ? 5.743 -0.005 -30.537 1.00 95.88 670 HIS A N 1
ATOM 5388 C CA . HIS A 1 670 ? 6.788 -0.360 -31.507 1.00 95.88 670 HIS A CA 1
ATOM 5389 C C . HIS A 1 670 ? 7.692 0.819 -31.911 1.00 95.88 670 HIS A C 1
ATOM 5391 O O . HIS A 1 670 ? 8.907 0.653 -32.021 1.00 95.88 670 HIS A O 1
ATOM 5397 N N . GLY A 1 671 ? 7.124 2.014 -32.112 1.00 97.44 671 GLY A N 1
ATOM 5398 C CA . GLY A 1 671 ? 7.892 3.214 -32.462 1.00 97.44 671 GLY A CA 1
ATOM 5399 C C . GLY A 1 671 ? 8.894 3.611 -31.374 1.00 97.44 671 GLY A C 1
ATOM 5400 O O . GLY A 1 671 ? 10.077 3.804 -31.666 1.00 97.44 671 GLY A O 1
ATOM 5401 N N . TYR A 1 672 ? 8.440 3.648 -30.118 1.00 97.75 672 TYR A N 1
ATOM 5402 C CA . TYR A 1 672 ? 9.279 3.957 -28.960 1.00 97.75 672 TYR A CA 1
ATOM 5403 C C . TYR A 1 672 ? 10.367 2.895 -28.761 1.00 97.75 672 TYR A C 1
ATOM 5405 O O . TYR A 1 672 ? 11.553 3.215 -28.643 1.00 97.75 672 TYR A O 1
ATOM 5413 N N . TYR A 1 673 ? 9.993 1.611 -28.813 1.00 98.31 673 TYR A N 1
ATOM 5414 C CA . TYR A 1 673 ? 10.959 0.519 -28.722 1.00 98.31 673 TYR A CA 1
ATOM 5415 C C . TYR A 1 673 ? 12.017 0.602 -29.821 1.00 98.31 673 TYR A C 1
ATOM 5417 O O . TYR A 1 673 ? 13.201 0.440 -29.538 1.00 98.31 673 TYR A O 1
ATOM 5425 N N . PHE A 1 674 ? 11.623 0.850 -31.073 1.00 98.19 674 PHE A N 1
ATOM 5426 C CA . PHE A 1 674 ? 12.555 0.909 -32.196 1.00 98.19 674 PHE A CA 1
ATOM 5427 C C . PHE A 1 674 ? 13.600 2.016 -32.000 1.00 98.19 674 PHE A C 1
ATOM 5429 O O . PHE A 1 674 ? 14.799 1.750 -32.145 1.00 98.19 674 PHE A O 1
ATOM 5436 N N . ALA A 1 675 ? 13.160 3.208 -31.576 1.00 98.06 675 ALA A N 1
ATOM 5437 C CA . ALA A 1 675 ? 14.032 4.340 -31.261 1.00 98.06 675 ALA A CA 1
ATOM 5438 C C . ALA A 1 675 ? 15.045 4.026 -30.141 1.00 98.06 675 ALA A C 1
ATOM 5440 O O . ALA A 1 675 ? 16.179 4.503 -30.179 1.00 98.06 675 ALA A O 1
ATOM 5441 N N . HIS A 1 676 ? 14.674 3.166 -29.187 1.00 98.25 676 HIS A N 1
ATOM 5442 C CA . HIS A 1 676 ? 15.497 2.800 -28.029 1.00 98.25 676 HIS A CA 1
ATOM 5443 C C . HIS A 1 676 ? 15.972 1.336 -28.030 1.00 98.25 676 HIS A C 1
ATOM 5445 O O . HIS A 1 676 ? 16.400 0.810 -27.000 1.00 98.25 676 HIS A O 1
ATOM 5451 N N . SER A 1 677 ? 15.945 0.662 -29.181 1.00 98.00 677 SER A N 1
ATOM 5452 C CA . SER A 1 677 ? 16.075 -0.802 -29.251 1.00 98.00 677 SER A CA 1
ATOM 5453 C C . SER A 1 677 ? 17.407 -1.327 -28.711 1.00 98.00 677 SER A C 1
ATOM 5455 O O . SER A 1 677 ? 17.442 -2.364 -28.050 1.00 98.00 677 SER A O 1
ATOM 5457 N N . THR A 1 678 ? 18.504 -0.598 -28.929 1.00 98.25 678 THR A N 1
ATOM 5458 C CA . THR A 1 678 ? 19.822 -0.919 -28.357 1.00 98.25 678 THR A CA 1
ATOM 5459 C C . THR A 1 678 ? 19.797 -0.919 -26.828 1.00 98.25 678 THR A C 1
ATOM 5461 O O . THR A 1 678 ? 20.390 -1.800 -26.210 1.00 98.25 678 THR A O 1
ATOM 5464 N N . HIS A 1 679 ? 19.098 0.039 -26.212 1.00 98.50 679 HIS A N 1
ATOM 5465 C CA . HIS A 1 679 ? 18.996 0.144 -24.757 1.00 98.50 679 HIS A CA 1
ATOM 5466 C C . HIS A 1 679 ? 18.153 -0.991 -24.180 1.00 98.50 679 HIS A C 1
ATOM 5468 O O . HIS A 1 679 ? 18.616 -1.701 -23.292 1.00 98.50 679 HIS A O 1
ATOM 5474 N N . TYR A 1 680 ? 16.968 -1.234 -24.741 1.00 98.56 680 TYR A N 1
ATOM 5475 C CA . TYR A 1 680 ? 16.094 -2.299 -24.255 1.00 98.56 680 TYR A CA 1
ATOM 5476 C C . TYR A 1 680 ? 16.686 -3.700 -24.429 1.00 98.56 680 TYR A C 1
ATOM 5478 O O . TYR A 1 680 ? 16.523 -4.532 -23.540 1.00 98.56 680 TYR A O 1
ATOM 5486 N N . LYS A 1 681 ? 17.416 -3.969 -25.520 1.00 98.31 681 LYS A N 1
ATOM 5487 C CA . LYS A 1 681 ? 18.129 -5.247 -25.697 1.00 98.31 681 LYS A CA 1
ATOM 5488 C C . LYS A 1 681 ? 19.189 -5.456 -24.616 1.00 98.31 681 LYS A C 1
ATOM 5490 O O . LYS A 1 681 ? 19.173 -6.480 -23.946 1.00 98.31 681 LYS A O 1
ATOM 5495 N N . ALA A 1 682 ? 20.053 -4.464 -24.395 1.00 98.31 682 ALA A N 1
ATOM 5496 C CA . ALA A 1 682 ? 21.090 -4.549 -23.368 1.00 98.31 682 ALA A CA 1
ATOM 5497 C C . ALA A 1 682 ? 20.502 -4.676 -21.951 1.00 98.31 682 ALA A C 1
ATOM 5499 O O . ALA A 1 682 ? 21.012 -5.442 -21.134 1.00 98.31 682 ALA A O 1
ATOM 5500 N N . LEU A 1 683 ? 19.409 -3.961 -21.668 1.00 98.00 683 LEU A N 1
ATOM 5501 C CA . LEU A 1 683 ? 18.709 -4.041 -20.388 1.00 98.00 683 LEU A CA 1
ATOM 5502 C C . LEU A 1 683 ? 18.091 -5.428 -20.168 1.00 98.00 683 LEU A C 1
ATOM 5504 O O . LEU A 1 683 ? 18.292 -6.023 -19.113 1.00 98.00 683 LEU A O 1
ATOM 5508 N N . ARG A 1 684 ? 17.405 -5.971 -21.180 1.00 98.44 684 ARG A N 1
ATOM 5509 C CA . ARG A 1 684 ? 16.845 -7.329 -21.172 1.00 98.44 684 ARG A CA 1
ATOM 5510 C C . ARG A 1 684 ? 17.919 -8.379 -20.897 1.00 98.44 684 ARG A C 1
ATOM 5512 O O . ARG A 1 684 ? 17.727 -9.222 -20.027 1.00 98.44 684 ARG A O 1
ATOM 5519 N N . ASP A 1 685 ? 19.046 -8.307 -21.599 1.00 98.25 685 ASP A N 1
ATOM 5520 C CA . ASP A 1 685 ? 20.150 -9.258 -21.438 1.00 98.25 685 ASP A CA 1
ATOM 5521 C C . ASP A 1 685 ? 20.782 -9.155 -20.038 1.00 98.25 685 ASP A C 1
ATOM 5523 O O . ASP A 1 685 ? 21.095 -10.170 -19.415 1.00 98.25 685 ASP A O 1
ATOM 5527 N N . GLY A 1 686 ? 20.897 -7.938 -19.492 1.00 98.00 686 GLY A N 1
ATOM 5528 C CA . GLY A 1 686 ? 21.343 -7.721 -18.116 1.00 98.00 686 GLY A CA 1
ATOM 5529 C C . GLY A 1 686 ? 20.393 -8.326 -17.074 1.00 98.00 686 GLY A C 1
ATOM 5530 O O . GLY A 1 686 ? 20.835 -9.024 -16.162 1.00 98.00 686 GLY A O 1
ATOM 5531 N N . LEU A 1 687 ? 19.083 -8.111 -17.223 1.00 98.06 687 LEU A N 1
ATOM 5532 C CA . LEU A 1 687 ? 18.065 -8.678 -16.329 1.00 98.06 687 LEU A CA 1
ATOM 5533 C C . LEU A 1 687 ? 18.024 -10.211 -16.400 1.00 98.06 687 LEU A C 1
ATOM 5535 O O . LEU A 1 687 ? 17.978 -10.864 -15.356 1.00 98.06 687 LEU A O 1
ATOM 5539 N N . LEU A 1 688 ? 18.113 -10.781 -17.608 1.00 97.88 688 LEU A N 1
ATOM 5540 C CA . LEU A 1 688 ? 18.240 -12.227 -17.819 1.00 97.88 688 LEU A CA 1
ATOM 5541 C C . LEU A 1 688 ? 19.462 -12.779 -17.091 1.00 97.88 688 LEU A C 1
ATOM 5543 O O . LEU A 1 688 ? 19.359 -13.790 -16.401 1.00 97.88 688 LEU A O 1
ATOM 5547 N N . LYS A 1 689 ? 20.601 -12.082 -17.158 1.00 97.62 689 LYS A N 1
ATOM 5548 C CA . LYS A 1 689 ? 21.812 -12.535 -16.476 1.00 97.62 689 LYS A CA 1
ATOM 5549 C C . LYS A 1 689 ? 21.655 -12.579 -14.955 1.00 97.62 689 LYS A C 1
ATOM 5551 O O . LYS A 1 689 ? 22.116 -13.530 -14.325 1.00 97.62 689 LYS A O 1
ATOM 5556 N N . ILE A 1 690 ? 20.990 -11.583 -14.362 1.00 97.19 690 ILE A N 1
ATOM 5557 C CA . ILE A 1 690 ? 20.650 -11.596 -12.929 1.00 97.19 690 ILE A CA 1
ATOM 5558 C C . ILE A 1 690 ? 19.742 -12.794 -12.624 1.00 97.19 690 ILE A C 1
ATOM 5560 O O . ILE A 1 690 ? 20.007 -13.541 -11.681 1.00 97.19 690 ILE A O 1
ATOM 5564 N N . GLN A 1 691 ? 18.695 -12.996 -13.427 1.00 96.94 691 GLN A N 1
ATOM 5565 C CA . GLN A 1 691 ? 17.726 -14.074 -13.243 1.00 96.94 691 GLN A CA 1
ATOM 5566 C C . GLN A 1 691 ? 18.395 -15.458 -13.288 1.00 96.94 691 GLN A C 1
ATOM 5568 O O . GLN A 1 691 ? 18.205 -16.249 -12.366 1.00 96.94 691 GLN A O 1
ATOM 5573 N N . GLU A 1 692 ? 19.228 -15.727 -14.298 1.00 95.75 692 GLU A N 1
ATOM 5574 C CA . GLU A 1 692 ? 19.988 -16.977 -14.451 1.00 95.75 692 GLU A CA 1
ATOM 5575 C C . GLU A 1 692 ? 20.858 -17.278 -13.226 1.00 95.75 692 GLU A C 1
ATOM 5577 O O . GLU A 1 692 ? 20.855 -18.401 -12.717 1.00 95.75 692 GLU A O 1
ATOM 5582 N N . CYS A 1 693 ? 21.572 -16.270 -12.716 1.00 94.81 693 CYS A N 1
ATOM 5583 C CA . CYS A 1 693 ? 22.402 -16.422 -11.525 1.00 94.81 693 CYS A CA 1
ATOM 5584 C C . CYS A 1 693 ? 21.574 -16.768 -10.281 1.00 94.81 693 CYS A C 1
ATOM 5586 O O . CYS A 1 693 ? 22.012 -17.575 -9.468 1.00 94.81 693 CYS A O 1
ATOM 5588 N N . LEU A 1 694 ? 20.377 -16.197 -10.124 1.00 93.19 694 LEU A N 1
ATOM 5589 C CA . LEU A 1 694 ? 19.507 -16.487 -8.980 1.00 93.19 694 LEU A CA 1
ATOM 5590 C C . LEU A 1 694 ? 18.836 -17.866 -9.075 1.00 93.19 694 LEU A C 1
ATOM 5592 O O . LEU A 1 694 ? 18.692 -18.542 -8.054 1.00 93.19 694 LEU A O 1
ATOM 5596 N N . VAL A 1 695 ? 18.459 -18.304 -10.280 1.00 91.31 695 VAL A N 1
ATOM 5597 C CA . VAL A 1 695 ? 17.902 -19.649 -10.513 1.00 91.31 695 VAL A CA 1
ATOM 5598 C C . VAL A 1 695 ? 18.965 -20.719 -10.273 1.00 91.31 695 VAL A C 1
ATOM 5600 O O . VAL A 1 695 ? 18.701 -21.678 -9.553 1.00 91.31 695 VAL A O 1
ATOM 5603 N N . GLY A 1 696 ? 20.182 -20.530 -10.794 1.00 82.88 696 GLY A N 1
ATOM 5604 C CA . GLY A 1 696 ? 21.283 -21.484 -10.626 1.00 82.88 696 GLY A CA 1
ATOM 5605 C C . GLY A 1 696 ? 21.758 -21.669 -9.180 1.00 82.88 696 GLY A C 1
ATOM 5606 O O . GLY A 1 696 ? 22.408 -22.661 -8.889 1.00 82.88 696 GLY A O 1
ATOM 5607 N N . LEU A 1 697 ? 21.432 -20.737 -8.277 1.00 73.81 697 LEU A N 1
ATOM 5608 C CA . LEU A 1 697 ? 21.703 -20.848 -6.836 1.00 73.81 697 LEU A CA 1
ATOM 5609 C C . LEU A 1 697 ? 20.569 -21.519 -6.047 1.00 73.81 697 LEU A C 1
ATOM 5611 O O . LEU A 1 697 ? 20.748 -21.809 -4.865 1.00 73.81 697 LEU A O 1
ATOM 5615 N N . SER A 1 698 ? 19.395 -21.675 -6.661 1.00 66.50 698 SER A N 1
ATOM 5616 C CA . SER A 1 698 ? 18.211 -22.279 -6.035 1.00 66.50 698 SER A CA 1
ATOM 5617 C C . SER A 1 698 ? 18.093 -23.781 -6.330 1.00 66.50 698 SER A C 1
ATOM 5619 O O . SER A 1 698 ? 17.352 -24.470 -5.631 1.00 66.50 698 SER A O 1
ATOM 5621 N N . ALA A 1 699 ? 18.798 -24.258 -7.362 1.00 52.72 699 ALA A N 1
ATOM 5622 C CA . ALA A 1 699 ? 19.004 -25.669 -7.692 1.00 52.72 699 ALA A CA 1
ATOM 5623 C C . ALA A 1 699 ? 20.246 -26.209 -6.974 1.00 52.72 699 ALA A C 1
ATOM 5625 O O . ALA A 1 699 ? 20.216 -27.399 -6.585 1.00 52.72 699 ALA A O 1
#

Secondary structure (DSSP, 8-state):
-PPPHHHHHHH-HHHHHHHHHHHHHHHS-TTSHHHHTHHHHHHHHHHTT-----TTTGGGS----THHHHHHHHHHHHHHHHHHHHHHHT-SPPP--SSHHHHHHHHHHH-TTHHHHHHHHHHHHHHHHHHHHHHH-GGGSSS-HHHHHHHHHHHHHHHHHHHHHHHTTS-TTTHHHHHHHHHHHHHHHHHHHHHHHHHHHHHHHHHHHHHTT-S--HHHHHHHHHHHHHHHHHHHHHHHHHHHHHHHHHHHHH------------HHHHHHHHHHHHHHHHHHHS---HHHHHHHHHHHHHHHHH--HHHHHHHHHHHHHHTTT-HHHHHHHHHHHHHTT-TTHHHHHHHHHHHHHH-GGGEEEE-SS-SSEEEEE-S-HHHHHHEEEEEESSHHHHHHHHHHHHHHHHHTTT-TTEE-PPEEEEEEEEEETTEEEEEEEEEPPPSEEHHHHHTSS--TTHHHHHHHHHHHHHHHHHHS---HHHH-B--HHHHHHHHHT-HHHHHHHTTTS-HHHHHHHHHHHHHT-HHHHHHHHSSPEEE-----GGGEEE-GGG-EEEP------EEETHHHHHHHHSSS--S-HHHHHHHHHHHHHHHHHH--TTSPPP--HHHHHHHHHHHHHHHHHHHHHHTTSGGGGGGGGGHHHHHHHHHHHHHHHHHHSHHHHHHTHHHHHHHHHHHHHHHHHHHHTT-

Foldseek 3Di:
DPDDPVRVQVVDPVSVVVVVVVVVVCVVDVVVCVLPCPVVVVVVCVVVVHDDDDPVVSVVPDPDDPVVVVVLVVVLVVQLVVQLVVLVVVPDQQPCDPDPVSVVSNVCSVPVSVVSLVVVLVVLVVVVVVLVVCLVCVVVDPDDSVRSCVVCVVSVVVSLLSLVVVLVVDDPVCNVVSVVVSVVVVVVVVVVLVVVLVVLVVVLVVVVVVCVVDVPCPVVNVVSVVVVVVSVVVVVVVVVVVVVVVVVVVVVVPDPDDDDDDDDDGVVVCVVVVLVVVLVVLVPPADDDPVLSVLQNVLVCCCVPPVCLVSSLVSLVVSCVVCVLDLLSLVVNLVSCVVVVHPCSQVSVLSSVQSQVQDPVQWADQDDDDPWRKTFGDPRPNRRQWKIKTWDPDLVQQVQLVVLQVLLCVLCVPPPQEAAFDWSYGWDWDQHPNDTITMTMTTHADFAQQVVVLVDQDDPCNLVLLLVLLLSLLSQQQRDFADCVVQPEDPLLVLLLCLLPQPLLVVLLVVQDPPVVSVVLSVLQSVLLVLLVVLQVVAFKGFCLLQARRQWGQHPPRRIYGYGSGGPGIGGSLLNVCNHDLPPVPDDPVSSLVSLVSSLVSNVVNHDPNGDRGDDSLSSLLNNLSSLLSVLSNLLSVCSDPVNVVCLVCNLVSLVSNLVSLVVCCVSVVVSCVVSVVSSVSNSVSSVSSSVSSVVVVD